Protein AF-A0A1V6ACV5-F1 (afdb_monomer)

Structure (mmCIF, N/CA/C/O backbone):
data_AF-A0A1V6ACV5-F1
#
_entry.id   AF-A0A1V6ACV5-F1
#
loop_
_atom_site.group_PDB
_atom_site.id
_atom_site.type_symbol
_atom_site.label_atom_id
_atom_site.label_alt_id
_atom_site.label_comp_id
_atom_site.label_asym_id
_atom_site.label_entity_id
_atom_site.label_seq_id
_atom_site.pdbx_PDB_ins_code
_atom_site.Cartn_x
_atom_site.Cartn_y
_atom_site.Cartn_z
_atom_site.occupancy
_atom_site.B_iso_or_equiv
_atom_site.auth_seq_id
_atom_site.auth_comp_id
_atom_site.auth_asym_id
_atom_site.auth_atom_id
_atom_site.pdbx_PDB_model_num
ATOM 1 N N . MET A 1 1 ? -57.151 -40.748 79.941 1.00 48.59 1 MET A N 1
ATOM 2 C CA . MET A 1 1 ? -57.050 -40.732 78.455 1.00 48.59 1 MET A CA 1
ATOM 3 C C . MET A 1 1 ? -57.394 -39.395 77.753 1.00 48.59 1 MET A C 1
ATOM 5 O O . MET A 1 1 ? -57.198 -39.311 76.547 1.00 48.59 1 MET A O 1
ATOM 9 N N . LYS A 1 2 ? -57.852 -38.322 78.438 1.00 45.12 2 LYS A N 1
ATOM 10 C CA . LYS A 1 2 ? -58.210 -37.027 77.794 1.00 45.12 2 LYS A CA 1
ATOM 11 C C . LYS A 1 2 ? -57.082 -35.972 77.714 1.00 45.12 2 LYS A C 1
ATOM 13 O O . LYS A 1 2 ? -57.170 -35.082 76.874 1.00 45.12 2 LYS A O 1
ATOM 18 N N . GLN A 1 3 ? -56.004 -36.079 78.499 1.00 44.84 3 GLN A N 1
ATOM 19 C CA . GLN A 1 3 ? -54.892 -35.104 78.474 1.00 44.84 3 GLN A CA 1
ATOM 20 C C . GLN A 1 3 ? -53.953 -35.242 77.254 1.00 44.84 3 GLN A C 1
ATOM 22 O O . GLN A 1 3 ? -53.388 -34.250 76.801 1.00 44.84 3 GLN A O 1
ATOM 27 N N . ASN A 1 4 ? -53.873 -36.423 76.629 1.00 47.38 4 ASN A N 1
ATOM 28 C CA . ASN A 1 4 ? -52.947 -36.687 75.514 1.00 47.38 4 ASN A CA 1
ATOM 29 C C . ASN A 1 4 ? -53.367 -36.065 74.159 1.00 47.38 4 ASN A C 1
ATOM 31 O O . ASN A 1 4 ? -52.555 -35.958 73.242 1.00 47.38 4 ASN A O 1
ATOM 35 N N . LYS A 1 5 ? -54.629 -35.625 74.006 1.00 50.19 5 LYS A N 1
ATOM 36 C CA . LYS A 1 5 ? -55.122 -34.976 72.770 1.00 50.19 5 LYS A CA 1
ATOM 37 C C . LYS A 1 5 ? -54.831 -33.469 72.706 1.00 50.19 5 LYS A C 1
ATOM 39 O O . LYS A 1 5 ? -54.732 -32.938 71.604 1.00 50.19 5 LYS A O 1
ATOM 44 N N . LYS A 1 6 ? -54.673 -32.780 73.847 1.00 50.78 6 LYS A N 1
ATOM 45 C CA . LYS A 1 6 ? -54.317 -31.344 73.878 1.00 50.78 6 LYS A CA 1
ATOM 46 C C . LYS A 1 6 ? -52.831 -31.117 73.570 1.00 50.78 6 LYS A C 1
ATOM 48 O O . LYS A 1 6 ? -52.522 -30.225 72.788 1.00 50.78 6 LYS A O 1
ATOM 53 N N . PHE A 1 7 ? -51.942 -31.978 74.075 1.00 50.06 7 PHE A N 1
ATOM 54 C CA . PHE A 1 7 ? -50.501 -31.912 73.784 1.00 50.06 7 PHE A CA 1
ATOM 55 C C . PHE A 1 7 ? -50.181 -32.152 72.300 1.00 50.06 7 PHE A C 1
ATOM 57 O O . PHE A 1 7 ? -49.425 -31.386 71.713 1.00 50.06 7 PHE A O 1
ATOM 64 N N . LYS A 1 8 ? -50.833 -33.137 71.657 1.00 54.56 8 LYS A N 1
ATOM 65 C CA . LYS A 1 8 ? -50.672 -33.409 70.213 1.00 54.56 8 LYS A CA 1
ATOM 66 C C . LYS A 1 8 ? -51.148 -32.267 69.305 1.00 54.56 8 LYS A C 1
ATOM 68 O O . LYS A 1 8 ? -50.617 -32.107 68.213 1.00 54.56 8 LYS A O 1
ATOM 73 N N . LYS A 1 9 ? -52.140 -31.473 69.734 1.00 56.97 9 LYS A N 1
ATOM 74 C CA . LYS A 1 9 ? -52.603 -30.296 68.978 1.00 56.97 9 LYS A CA 1
ATOM 75 C C . LYS A 1 9 ? -51.638 -29.112 69.102 1.00 56.97 9 LYS A C 1
ATOM 77 O O . LYS A 1 9 ? -51.412 -28.439 68.107 1.00 56.97 9 LYS A O 1
ATOM 82 N N . GLY A 1 10 ? -51.051 -28.883 70.280 1.00 62.41 10 GLY A N 1
ATOM 83 C CA . GLY A 1 10 ? -50.063 -27.815 70.491 1.00 62.41 10 GLY A CA 1
ATOM 84 C C . GLY A 1 10 ? -48.739 -28.059 69.757 1.00 62.41 10 GLY A C 1
ATOM 85 O O . GLY A 1 10 ? -48.203 -27.141 69.142 1.00 62.41 10 GLY A O 1
ATOM 86 N N . SER A 1 11 ? -48.252 -29.305 69.744 1.00 70.69 11 SER A N 1
ATOM 87 C CA . SER A 1 11 ? -47.043 -29.678 68.997 1.00 70.69 11 SER A CA 1
ATOM 88 C C . SER A 1 11 ? -47.253 -29.668 67.481 1.00 70.69 11 SER A C 1
ATOM 90 O O . SER A 1 11 ? -46.388 -29.183 66.759 1.00 70.69 11 SER A O 1
ATOM 92 N N . ALA A 1 12 ? -48.415 -30.115 66.988 1.00 74.88 12 ALA A N 1
ATOM 93 C CA . ALA A 1 12 ? -48.757 -30.005 65.569 1.00 74.88 12 ALA A CA 1
ATOM 94 C C . ALA A 1 12 ? -48.809 -28.541 65.101 1.00 74.88 12 ALA A C 1
ATOM 96 O O . ALA A 1 12 ? -48.291 -28.232 64.033 1.00 74.88 12 ALA A O 1
ATOM 97 N N . LEU A 1 13 ? -49.367 -27.642 65.924 1.00 79.19 13 LEU A N 1
ATOM 98 C CA . LEU A 1 13 ? -49.494 -26.219 65.603 1.00 79.19 13 LEU A CA 1
ATOM 99 C C . LEU A 1 13 ? -48.125 -25.517 65.544 1.00 79.19 13 LEU A C 1
ATOM 101 O O . LEU A 1 13 ? -47.868 -24.759 64.609 1.00 79.19 13 LEU A O 1
ATOM 105 N N . LEU A 1 14 ? -47.219 -25.847 66.472 1.00 80.31 14 LEU A N 1
ATOM 106 C CA . LEU A 1 14 ? -45.822 -25.393 66.455 1.00 80.31 14 LEU A CA 1
ATOM 107 C C . LEU A 1 14 ? -45.057 -25.888 65.222 1.00 80.31 14 LEU A C 1
ATOM 109 O O . LEU A 1 14 ? -44.339 -25.105 64.610 1.00 80.31 14 LEU A O 1
ATOM 113 N N . ILE A 1 15 ? -45.244 -27.151 64.820 1.00 84.56 15 ILE A N 1
ATOM 114 C CA . ILE A 1 15 ? -44.621 -27.697 63.605 1.00 84.56 15 ILE A CA 1
ATOM 115 C C . ILE A 1 15 ? -45.137 -26.960 62.365 1.00 84.56 15 ILE A C 1
ATOM 117 O O . ILE A 1 15 ? -44.334 -26.522 61.547 1.00 84.56 15 ILE A O 1
ATOM 121 N N . THR A 1 16 ? -46.452 -26.746 62.236 1.00 83.94 16 THR A N 1
ATOM 122 C CA . THR A 1 16 ? -47.002 -25.969 61.110 1.00 83.94 16 THR A CA 1
ATOM 123 C C . THR A 1 16 ? -46.514 -24.526 61.093 1.00 83.94 16 THR A C 1
ATOM 125 O O . THR A 1 16 ? -46.229 -23.998 60.023 1.00 83.94 16 THR A O 1
ATOM 128 N N . MET A 1 17 ? -46.377 -23.889 62.257 1.00 85.50 17 MET A N 1
ATOM 129 C CA . MET A 1 17 ? -45.884 -22.516 62.351 1.00 85.50 17 MET A CA 1
ATOM 130 C C . MET A 1 17 ? -44.401 -22.433 61.975 1.00 85.50 17 MET A C 1
ATOM 132 O O . MET A 1 17 ? -44.007 -21.542 61.226 1.00 85.50 17 MET A O 1
ATOM 136 N N . LEU A 1 18 ? -43.594 -23.400 62.418 1.00 88.88 18 LEU A N 1
ATOM 137 C CA . LEU A 1 18 ? -42.185 -23.508 62.052 1.00 88.88 18 LEU A CA 1
ATOM 138 C C . LEU A 1 18 ? -42.024 -23.732 60.544 1.00 88.88 18 LEU A C 1
ATOM 140 O O . LEU A 1 18 ? -41.281 -22.999 59.902 1.00 88.88 18 LEU A O 1
ATOM 144 N N . VAL A 1 19 ? -42.794 -24.655 59.959 1.00 89.25 19 VAL A N 1
ATOM 145 C CA . VAL A 1 19 ? -42.809 -24.893 58.507 1.00 89.25 19 VAL A CA 1
ATOM 146 C C . VAL A 1 19 ? -43.232 -23.632 57.748 1.00 89.25 19 VAL A C 1
ATOM 148 O O . VAL A 1 19 ? -42.577 -23.270 56.775 1.00 89.25 19 VAL A O 1
ATOM 151 N N . ALA A 1 20 ? -44.265 -22.917 58.200 1.00 90.31 20 ALA A N 1
ATOM 152 C CA . ALA A 1 20 ? -44.715 -21.681 57.557 1.00 90.31 20 ALA A CA 1
ATOM 153 C C . ALA A 1 20 ? -43.645 -20.574 57.595 1.00 90.31 20 ALA A C 1
ATOM 155 O O . ALA A 1 20 ? -43.401 -19.915 56.583 1.00 90.31 20 ALA A O 1
ATOM 156 N N . VAL A 1 21 ? -42.957 -20.399 58.729 1.00 90.88 21 VAL A N 1
ATOM 157 C CA . VAL A 1 21 ? -41.854 -19.431 58.869 1.00 90.88 21 VAL A CA 1
ATOM 158 C C . VAL A 1 21 ? -40.643 -19.841 58.024 1.00 90.88 21 VAL A C 1
ATOM 160 O O . VAL A 1 21 ? -40.042 -18.994 57.358 1.00 90.88 21 VAL A O 1
ATOM 163 N N . SER A 1 22 ? -40.299 -21.130 57.983 1.00 91.12 22 SER A N 1
ATOM 164 C CA . SER A 1 22 ? -39.224 -21.656 57.132 1.00 91.12 22 SER A CA 1
ATOM 165 C C . SER A 1 22 ? -39.526 -21.461 55.643 1.00 91.12 22 SER A C 1
ATOM 167 O O . SER A 1 22 ? -38.685 -20.960 54.904 1.00 91.12 22 SER A O 1
ATOM 169 N N . VAL A 1 23 ? -40.744 -21.770 55.192 1.00 92.88 23 VAL A N 1
ATOM 170 C CA . VAL A 1 23 ? -41.157 -21.540 53.797 1.00 92.88 23 VAL A CA 1
ATOM 171 C C . VAL A 1 23 ? -41.159 -20.045 53.470 1.00 92.88 23 VAL A C 1
ATOM 173 O O . VAL A 1 23 ? -40.654 -19.653 52.419 1.00 92.88 23 VAL A O 1
ATOM 176 N N . GLY A 1 24 ? -41.642 -19.192 54.380 1.00 92.12 24 GLY A N 1
ATOM 177 C CA . GLY A 1 24 ? -41.627 -17.738 54.199 1.00 92.12 24 GLY A CA 1
ATOM 178 C C . GLY A 1 24 ? -40.211 -17.163 54.083 1.00 92.12 24 GLY A C 1
ATOM 179 O O . GLY A 1 24 ? -39.929 -16.367 53.186 1.00 92.12 24 GLY A O 1
ATOM 180 N N . THR A 1 25 ? -39.288 -17.6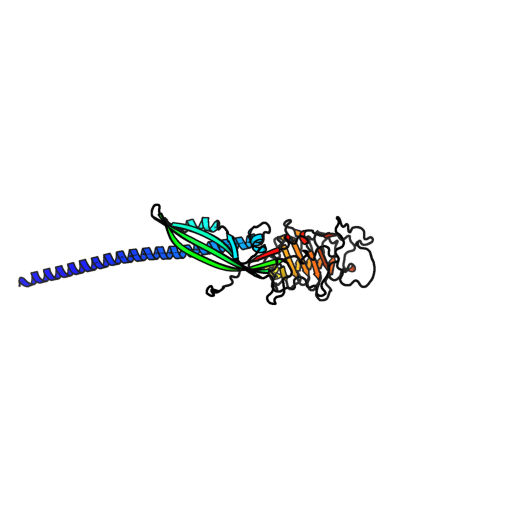02 54.942 1.00 91.31 25 THR A N 1
ATOM 181 C CA . THR A 1 25 ? -37.879 -17.169 54.903 1.00 91.31 25 THR A CA 1
ATOM 182 C C . THR A 1 25 ? -37.152 -17.662 53.654 1.00 91.31 25 THR A C 1
ATOM 184 O O . THR A 1 25 ? -36.408 -16.886 53.044 1.00 91.31 25 THR A O 1
ATOM 187 N N . ILE A 1 26 ? -37.408 -18.898 53.211 1.00 93.06 26 ILE A N 1
ATOM 188 C CA . ILE A 1 26 ? -36.872 -19.433 51.952 1.00 93.06 26 ILE A CA 1
ATOM 189 C C . ILE A 1 26 ? -37.423 -18.651 50.755 1.00 93.06 26 ILE A C 1
ATOM 191 O O . ILE A 1 26 ? -36.642 -18.240 49.899 1.00 93.06 26 ILE A O 1
ATOM 195 N N . ALA A 1 27 ? -38.729 -18.365 50.713 1.00 91.19 27 ALA A N 1
ATOM 196 C CA . ALA A 1 27 ? -39.343 -17.604 49.625 1.00 91.19 27 ALA A CA 1
ATOM 197 C C . ALA A 1 27 ? -38.749 -16.190 49.511 1.00 91.19 27 ALA A C 1
ATOM 199 O O . ALA A 1 27 ? -38.322 -15.779 48.432 1.00 91.19 27 ALA A O 1
ATOM 200 N N . VAL A 1 28 ? -38.636 -15.458 50.627 1.00 92.19 28 VAL A N 1
ATOM 201 C CA . VAL A 1 28 ? -38.017 -14.119 50.643 1.00 92.19 28 VAL A CA 1
ATOM 202 C C . VAL A 1 28 ? -36.551 -14.180 50.208 1.00 92.19 28 VAL A C 1
ATOM 204 O O . VAL A 1 28 ? -36.103 -13.333 49.431 1.00 92.19 28 VAL A O 1
ATOM 207 N N . SER A 1 29 ? -35.806 -15.186 50.672 1.00 89.38 29 SER A N 1
ATOM 208 C CA . SER A 1 29 ? -34.403 -15.384 50.289 1.00 89.38 29 SER A CA 1
ATOM 209 C C . SER A 1 29 ? -34.263 -15.689 48.798 1.00 89.38 29 SER A C 1
ATOM 211 O O . SER A 1 29 ? -33.418 -15.090 48.136 1.00 89.38 29 SER A O 1
ATOM 213 N N . TYR A 1 30 ? -35.141 -16.529 48.244 1.00 93.06 30 TYR A N 1
ATOM 214 C CA . TYR A 1 30 ? -35.194 -16.837 46.817 1.00 93.06 30 TYR A CA 1
ATOM 215 C C . TYR A 1 30 ? -35.514 -15.597 45.974 1.00 93.06 30 TYR A C 1
ATOM 217 O O . TYR A 1 30 ? -34.808 -15.319 45.007 1.00 93.06 30 TYR A O 1
ATOM 225 N N . PHE A 1 31 ? -36.508 -14.788 46.360 1.00 90.25 31 PHE A N 1
ATOM 226 C CA . PHE A 1 31 ? -36.831 -13.546 45.644 1.00 90.25 31 PHE A CA 1
ATOM 227 C C . PHE A 1 31 ? -35.683 -12.532 45.681 1.00 90.25 31 PHE A C 1
ATOM 229 O O . PHE A 1 31 ? -35.396 -11.880 44.673 1.00 90.25 31 PHE A O 1
ATOM 236 N N . ARG A 1 32 ? -34.999 -12.400 46.826 1.00 87.38 32 ARG A N 1
ATOM 237 C CA . ARG A 1 32 ? -33.802 -11.553 46.941 1.00 87.38 32 ARG A CA 1
ATOM 238 C C . ARG A 1 32 ? -32.677 -12.069 46.050 1.00 87.38 32 ARG A C 1
ATOM 240 O O . ARG A 1 32 ? -32.108 -11.284 45.297 1.00 87.38 32 ARG A O 1
ATOM 247 N N . TYR A 1 33 ? -32.402 -13.371 46.100 1.00 89.38 33 TYR A N 1
ATOM 248 C CA . TYR A 1 33 ? -31.387 -14.013 45.271 1.00 89.38 33 TYR A CA 1
ATOM 249 C C . TYR A 1 33 ? -31.688 -13.832 43.779 1.00 89.38 33 TYR A C 1
ATOM 251 O O . TYR A 1 33 ? -30.848 -13.320 43.049 1.00 89.38 33 TYR A O 1
ATOM 259 N N . SER A 1 34 ? -32.914 -14.126 43.343 1.00 87.69 34 SER A N 1
ATOM 260 C CA . SER A 1 34 ? -33.365 -13.959 41.957 1.00 87.69 34 SER A CA 1
ATOM 261 C C . SER A 1 34 ? -33.182 -12.520 41.452 1.00 87.69 34 SER A C 1
ATOM 263 O O . SER A 1 34 ? -32.597 -12.305 40.389 1.00 87.69 34 SER A O 1
ATOM 265 N N . ARG A 1 35 ? -33.568 -11.509 42.249 1.00 84.50 35 ARG A N 1
ATOM 266 C CA . ARG A 1 35 ? -33.355 -10.091 41.899 1.00 84.50 35 ARG A CA 1
ATOM 267 C C . ARG A 1 35 ? -31.876 -9.722 41.781 1.00 84.50 35 ARG A C 1
ATOM 269 O O . ARG A 1 35 ? -31.506 -8.960 40.887 1.00 84.50 35 ARG A O 1
ATOM 276 N N . ILE A 1 36 ? -31.033 -10.232 42.679 1.00 84.69 36 ILE A N 1
ATOM 277 C CA . ILE A 1 36 ? -29.583 -9.995 42.642 1.00 84.69 36 ILE A CA 1
ATOM 278 C C . ILE A 1 36 ? -28.977 -10.641 41.392 1.00 84.69 36 ILE A C 1
ATOM 280 O O . ILE A 1 36 ? -28.219 -9.985 40.678 1.00 84.69 36 ILE A O 1
ATOM 284 N N . THR A 1 37 ? -29.351 -11.884 41.087 1.00 84.56 37 THR A N 1
ATOM 285 C CA . THR A 1 37 ? -28.861 -12.621 39.918 1.00 84.56 37 THR A CA 1
ATOM 286 C C . THR A 1 37 ? -29.269 -11.940 38.615 1.00 84.56 37 THR A C 1
ATOM 288 O O . THR A 1 37 ? -28.405 -11.701 37.776 1.00 84.56 37 THR A O 1
ATOM 291 N N . ALA A 1 38 ? -30.528 -11.512 38.480 1.00 80.12 38 ALA A N 1
ATOM 292 C CA . ALA A 1 38 ? -30.996 -10.770 37.307 1.00 80.12 38 ALA A CA 1
ATOM 293 C C . ALA A 1 38 ? -30.235 -9.443 37.119 1.00 80.12 38 ALA A C 1
ATOM 295 O O . ALA A 1 38 ? -29.785 -9.116 36.020 1.00 80.12 38 ALA A O 1
ATOM 296 N N . LYS A 1 39 ? -30.007 -8.691 38.207 1.00 81.75 39 LYS A N 1
ATOM 297 C CA . LYS A 1 39 ? -29.217 -7.449 38.165 1.00 81.75 39 LYS A CA 1
ATOM 298 C C . LYS A 1 39 ? -27.763 -7.706 37.757 1.00 81.75 39 LYS A C 1
ATOM 300 O O . LYS A 1 39 ? -27.194 -6.922 36.996 1.00 81.75 39 LYS A O 1
ATOM 305 N N . ASN A 1 40 ? -27.164 -8.786 38.256 1.00 82.12 40 ASN A N 1
ATOM 306 C CA . ASN A 1 40 ? -25.801 -9.177 37.903 1.00 82.12 40 ASN A CA 1
ATOM 307 C C . ASN A 1 40 ? -25.702 -9.628 36.441 1.00 82.12 40 ASN A C 1
ATOM 309 O O . ASN A 1 40 ? -24.771 -9.213 35.761 1.00 82.12 40 ASN A O 1
ATOM 313 N N . GLN A 1 41 ? -26.678 -10.384 35.933 1.00 84.25 41 GLN A N 1
ATOM 314 C CA . GLN A 1 41 ? -26.739 -10.787 34.525 1.00 84.25 41 GLN A CA 1
ATOM 315 C C . GLN A 1 41 ? -26.806 -9.574 33.593 1.00 84.25 41 GLN A C 1
ATOM 317 O O . GLN A 1 41 ? -25.968 -9.453 32.707 1.00 84.25 41 GLN A O 1
ATOM 322 N N . ILE A 1 42 ? -27.714 -8.622 33.845 1.00 81.75 42 ILE A N 1
ATOM 323 C CA . ILE A 1 42 ? -27.826 -7.386 33.046 1.00 81.75 42 ILE A CA 1
ATOM 324 C C . ILE A 1 42 ? -26.520 -6.581 33.084 1.00 81.75 42 ILE A C 1
ATOM 326 O O . ILE A 1 42 ? -26.105 -5.994 32.085 1.00 81.75 42 ILE A O 1
ATOM 330 N N . ARG A 1 43 ? -25.847 -6.538 34.239 1.00 81.62 43 ARG A N 1
ATOM 331 C CA . ARG A 1 43 ? -24.547 -5.872 34.376 1.00 81.62 43 ARG A CA 1
ATOM 332 C C . ARG A 1 43 ? -23.457 -6.559 33.555 1.00 81.62 43 ARG A C 1
ATOM 334 O O . ARG A 1 43 ? -22.669 -5.853 32.934 1.00 81.62 43 ARG A O 1
ATOM 341 N N . THR A 1 44 ? -23.400 -7.888 33.560 1.00 85.06 44 THR A N 1
ATOM 342 C CA . THR A 1 44 ? -22.436 -8.655 32.758 1.00 85.06 44 THR A CA 1
ATOM 343 C C . THR A 1 44 ? -22.705 -8.469 31.269 1.00 85.06 44 THR A C 1
ATOM 345 O O . THR A 1 44 ? -21.797 -8.063 30.555 1.00 85.06 44 THR A O 1
ATOM 348 N N . ILE A 1 45 ? -23.962 -8.614 30.836 1.00 86.31 45 ILE A N 1
ATOM 349 C CA . ILE A 1 45 ? -24.379 -8.404 29.441 1.00 86.31 45 ILE A CA 1
ATOM 350 C C . ILE A 1 45 ? -23.977 -7.007 28.961 1.00 86.31 45 ILE A C 1
ATOM 352 O O . ILE A 1 45 ? -23.308 -6.877 27.947 1.00 86.31 45 ILE A O 1
ATOM 356 N N . ASN A 1 46 ? -24.297 -5.955 29.721 1.00 85.38 46 ASN A N 1
ATOM 357 C CA . ASN A 1 46 ? -23.927 -4.585 29.349 1.00 85.38 46 ASN A CA 1
ATOM 358 C C . ASN A 1 46 ? -22.408 -4.352 29.320 1.00 85.38 46 ASN A C 1
ATOM 360 O O . ASN A 1 46 ? -21.920 -3.531 28.544 1.00 85.38 46 ASN A O 1
ATOM 364 N N . LYS A 1 47 ? -21.655 -5.048 30.180 1.00 85.19 47 LYS A N 1
ATOM 365 C CA . LYS A 1 47 ? -20.191 -4.971 30.216 1.00 85.19 47 LYS A CA 1
ATOM 366 C C . LYS A 1 47 ? -19.559 -5.668 29.011 1.00 85.19 47 LYS A C 1
ATOM 368 O O . LYS A 1 47 ? -18.544 -5.189 28.514 1.00 85.19 47 LYS A O 1
ATOM 373 N N . ASP A 1 48 ? -20.128 -6.776 28.561 1.00 86.38 48 ASP A N 1
ATOM 374 C CA . ASP A 1 48 ? -19.644 -7.479 27.374 1.00 86.38 48 ASP A CA 1
ATOM 375 C C . ASP A 1 48 ? -20.069 -6.743 26.102 1.00 86.38 48 ASP A C 1
ATOM 377 O O . ASP A 1 48 ? -19.234 -6.480 25.242 1.00 86.38 48 ASP A O 1
ATOM 381 N N . LEU A 1 49 ? -21.294 -6.219 26.073 1.00 89.25 49 LEU A N 1
ATOM 382 C CA . LEU A 1 49 ? -21.785 -5.387 24.983 1.00 89.25 49 LEU A CA 1
ATOM 383 C C . LEU A 1 49 ? -20.905 -4.153 24.731 1.00 89.25 49 LEU A C 1
ATOM 385 O O . LEU A 1 49 ? -20.559 -3.852 23.592 1.00 89.25 49 LEU A O 1
ATOM 389 N N . ILE A 1 50 ? -20.507 -3.422 25.781 1.00 89.94 50 ILE A N 1
ATOM 390 C CA . ILE A 1 50 ? -19.659 -2.233 25.593 1.00 89.94 50 ILE A CA 1
ATOM 391 C C . ILE A 1 50 ? -18.256 -2.593 25.080 1.00 89.94 50 ILE A C 1
ATOM 393 O O . ILE A 1 50 ? -17.639 -1.789 24.381 1.00 89.94 50 ILE A O 1
ATOM 397 N N . ARG A 1 51 ? -17.756 -3.796 25.399 1.00 87.75 51 ARG A N 1
ATOM 398 C CA . ARG A 1 51 ? -16.490 -4.308 24.854 1.00 87.75 51 ARG A CA 1
ATOM 399 C C . ARG A 1 51 ? -16.627 -4.618 23.371 1.00 87.75 51 ARG A C 1
ATOM 401 O O . ARG A 1 51 ? -15.767 -4.208 22.602 1.00 87.75 51 ARG A O 1
ATOM 408 N N . GLU A 1 52 ? -17.716 -5.270 22.976 1.00 89.25 52 GLU A N 1
ATOM 409 C CA . GLU A 1 52 ? -18.007 -5.558 21.570 1.00 89.25 52 GLU A CA 1
ATOM 410 C C . GLU A 1 52 ? -18.159 -4.272 20.754 1.00 89.25 52 GLU A C 1
ATOM 412 O O . GLU A 1 52 ? -17.515 -4.131 19.720 1.00 89.25 52 GLU A O 1
ATOM 417 N N . ILE A 1 53 ? -18.909 -3.283 21.255 1.00 90.88 53 ILE A N 1
ATOM 418 C CA . ILE A 1 53 ? -19.059 -1.979 20.587 1.00 90.88 53 ILE A CA 1
ATOM 419 C C . ILE A 1 53 ? -17.704 -1.269 20.446 1.00 90.88 53 ILE A C 1
ATOM 421 O O . ILE A 1 53 ? -17.401 -0.707 19.392 1.00 90.88 53 ILE A O 1
ATOM 425 N N . ALA A 1 54 ? -16.871 -1.287 21.491 1.00 89.50 54 ALA A N 1
ATOM 426 C CA . ALA A 1 54 ? -15.534 -0.704 21.424 1.00 89.50 54 ALA A CA 1
ATOM 427 C C . ALA A 1 54 ? -14.639 -1.432 20.405 1.00 89.50 54 ALA A C 1
ATOM 429 O O . ALA A 1 54 ? -13.883 -0.775 19.688 1.00 89.50 54 ALA A O 1
ATOM 430 N N . GLN A 1 55 ? -14.740 -2.761 20.312 1.00 89.00 55 GLN A N 1
ATOM 431 C CA . GLN A 1 55 ? -13.992 -3.553 19.337 1.00 89.00 55 GLN A CA 1
ATOM 432 C C . GLN A 1 55 ? -14.451 -3.249 17.907 1.00 89.00 55 GLN A C 1
ATOM 434 O O . GLN A 1 55 ? -13.615 -2.933 17.066 1.00 89.00 55 GLN A O 1
ATOM 439 N N . MET A 1 56 ? -15.765 -3.232 17.656 1.00 90.81 56 MET A N 1
ATOM 440 C CA . MET A 1 56 ? -16.340 -2.862 16.355 1.00 90.81 56 MET A CA 1
ATOM 441 C C . MET A 1 56 ? -15.845 -1.489 15.891 1.00 90.81 56 MET A C 1
ATOM 443 O O . MET A 1 56 ? -15.432 -1.326 14.745 1.00 90.81 56 MET A O 1
ATOM 447 N N . ALA A 1 57 ? -15.818 -0.511 16.799 1.00 91.69 57 ALA A N 1
ATOM 448 C CA . ALA A 1 57 ? -15.292 0.811 16.493 1.00 91.69 57 ALA A CA 1
ATOM 449 C C . ALA A 1 57 ? -13.786 0.813 16.232 1.00 91.69 57 ALA A C 1
ATOM 451 O O . ALA A 1 57 ? -13.339 1.495 15.314 1.00 91.69 57 ALA A O 1
ATOM 452 N N . SER A 1 58 ? -13.002 0.050 16.995 1.00 88.38 58 SER A N 1
ATOM 453 C CA . SER A 1 58 ? -11.567 -0.099 16.740 1.00 88.38 58 SER A CA 1
ATOM 454 C C . SER A 1 58 ? -11.300 -0.688 15.349 1.00 88.38 58 SER A C 1
ATOM 456 O O . SER A 1 58 ? -10.437 -0.187 14.625 1.00 88.38 58 SER A O 1
ATOM 458 N N . ASP A 1 59 ? -12.071 -1.700 14.952 1.00 88.69 59 ASP A N 1
ATOM 459 C CA . ASP A 1 59 ? -11.944 -2.367 13.654 1.00 88.69 59 ASP A CA 1
ATOM 460 C C . ASP A 1 59 ? -12.377 -1.448 12.502 1.00 88.69 59 ASP A C 1
ATOM 462 O O . ASP A 1 59 ? -11.697 -1.367 11.476 1.00 88.69 59 ASP A O 1
ATOM 466 N N . GLU A 1 60 ? -13.460 -0.685 12.685 1.00 91.25 60 GLU A N 1
ATOM 467 C CA . GLU A 1 60 ? -13.901 0.337 11.730 1.00 91.25 60 GLU A CA 1
ATOM 468 C C . GLU A 1 60 ? -12.826 1.414 11.534 1.00 91.25 60 GLU A C 1
ATOM 470 O O . GLU A 1 60 ? -12.489 1.762 10.399 1.00 91.25 60 GLU A O 1
ATOM 475 N N . ILE A 1 61 ? -12.258 1.926 12.632 1.00 91.75 61 ILE A N 1
ATOM 476 C CA . ILE A 1 61 ? -11.186 2.927 12.586 1.00 91.75 61 ILE A CA 1
ATOM 477 C C . ILE A 1 61 ? -9.986 2.374 11.829 1.00 91.75 61 ILE A C 1
ATOM 479 O O . ILE A 1 61 ? -9.455 3.057 10.951 1.00 91.75 61 ILE A O 1
ATOM 483 N N . PHE A 1 62 ? -9.576 1.143 12.128 1.00 87.25 62 PHE A N 1
ATOM 484 C CA . PHE A 1 62 ? -8.467 0.495 11.439 1.00 87.25 62 PHE A CA 1
ATOM 485 C C . PHE A 1 62 ? -8.735 0.371 9.935 1.00 87.25 62 PHE A C 1
ATOM 487 O O . PHE A 1 62 ? -7.936 0.847 9.126 1.00 87.25 62 PHE A O 1
ATOM 494 N N . ALA A 1 63 ? -9.892 -0.175 9.549 1.00 85.69 63 ALA A N 1
ATOM 495 C CA . ALA A 1 63 ? -10.264 -0.363 8.149 1.00 85.69 63 ALA A CA 1
ATOM 496 C C . ALA A 1 63 ? -10.300 0.962 7.372 1.00 85.69 63 ALA A C 1
ATOM 498 O O . ALA A 1 63 ? -9.745 1.058 6.272 1.00 85.69 63 ALA A O 1
ATOM 499 N N . ARG A 1 64 ? -10.895 2.007 7.961 1.00 90.38 64 ARG A N 1
ATOM 500 C CA . ARG A 1 64 ? -10.918 3.352 7.371 1.00 90.38 64 ARG A CA 1
ATOM 501 C C . ARG A 1 64 ? -9.519 3.932 7.244 1.00 90.38 64 ARG A C 1
ATOM 503 O O . ARG A 1 64 ? -9.184 4.452 6.188 1.00 90.38 64 ARG A O 1
ATOM 510 N N . THR A 1 65 ? -8.689 3.794 8.275 1.00 88.56 65 THR A N 1
ATOM 511 C CA . THR A 1 65 ? -7.310 4.295 8.246 1.00 88.56 65 THR A CA 1
ATOM 512 C C . THR A 1 65 ? -6.508 3.611 7.144 1.00 88.56 65 THR A C 1
ATOM 514 O O . THR A 1 65 ? -5.837 4.296 6.382 1.00 88.56 65 THR A O 1
ATOM 517 N N . CYS A 1 66 ? -6.613 2.287 6.992 1.00 82.56 66 CYS A N 1
ATOM 518 C CA . CYS A 1 66 ? -5.950 1.560 5.908 1.00 82.56 66 CYS A CA 1
ATOM 519 C C . CYS A 1 66 ? -6.409 2.020 4.522 1.00 82.56 66 CYS A C 1
ATOM 521 O O . CYS A 1 66 ? -5.574 2.185 3.636 1.00 82.56 66 CYS A O 1
ATOM 523 N N . LYS A 1 67 ? -7.716 2.233 4.331 1.00 84.69 67 LYS A N 1
ATOM 524 C CA . LYS A 1 67 ? -8.275 2.718 3.062 1.00 84.69 67 LYS A CA 1
ATOM 525 C C . LYS A 1 67 ? -7.782 4.132 2.742 1.00 84.69 67 LYS A C 1
ATOM 527 O O . LYS A 1 67 ? -7.263 4.388 1.660 1.00 84.69 67 LYS A O 1
ATOM 532 N N . ASP A 1 68 ? -7.918 5.029 3.707 1.00 87.06 68 ASP A N 1
ATOM 533 C CA . ASP A 1 68 ? -7.676 6.457 3.543 1.00 87.06 68 ASP A CA 1
ATOM 534 C C . ASP A 1 68 ? -6.177 6.803 3.546 1.00 87.06 68 ASP A C 1
ATOM 536 O O . ASP A 1 68 ? -5.783 7.815 2.978 1.00 87.06 68 ASP A O 1
ATOM 540 N N . ALA A 1 69 ? -5.319 5.964 4.137 1.00 83.50 69 ALA A N 1
ATOM 541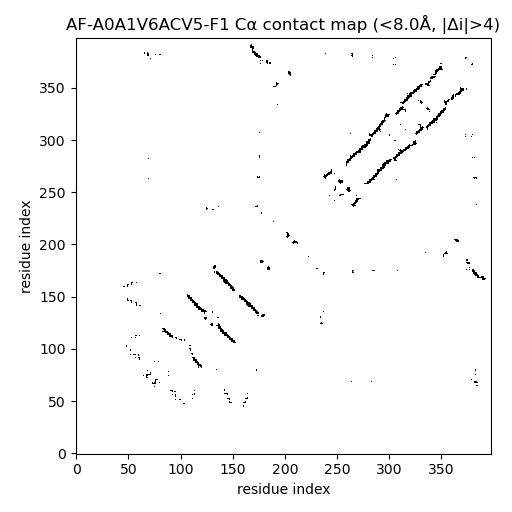 C CA . ALA A 1 69 ? -3.863 6.114 4.077 1.00 83.50 69 ALA A CA 1
ATOM 542 C C . ALA A 1 69 ? -3.295 5.912 2.661 1.00 83.50 69 ALA A C 1
ATOM 544 O O . ALA A 1 69 ? -2.197 6.383 2.372 1.00 83.50 69 ALA A O 1
ATOM 545 N N . VAL A 1 70 ? -4.026 5.234 1.772 1.00 74.81 70 VAL A N 1
ATOM 546 C CA . VAL A 1 70 ? -3.618 5.046 0.371 1.00 74.81 70 VAL A CA 1
ATOM 547 C C . VAL A 1 70 ? -4.045 6.232 -0.501 1.00 74.81 70 VAL A C 1
ATOM 549 O O . VAL A 1 70 ? -3.461 6.457 -1.559 1.00 74.81 70 VAL A O 1
ATOM 552 N N . ASP A 1 71 ? -5.021 7.035 -0.079 1.00 79.38 71 ASP A N 1
ATOM 553 C CA . ASP A 1 71 ? -5.496 8.176 -0.863 1.00 79.38 71 ASP A CA 1
ATOM 554 C C . ASP A 1 71 ? -4.738 9.462 -0.504 1.00 79.38 71 ASP A C 1
ATOM 556 O O . ASP A 1 71 ? -4.865 9.997 0.596 1.00 79.38 71 ASP A O 1
ATOM 560 N N . ILE A 1 72 ? -3.997 10.016 -1.468 1.00 75.06 72 ILE A N 1
ATOM 561 C CA . ILE A 1 72 ? -3.254 11.274 -1.303 1.00 75.06 72 ILE A CA 1
ATOM 562 C C . ILE A 1 72 ? -4.163 12.480 -1.028 1.00 75.06 72 ILE A C 1
ATOM 564 O O . ILE A 1 72 ? -3.716 13.486 -0.479 1.00 75.06 72 ILE A O 1
ATOM 568 N N . LYS A 1 73 ? -5.446 12.403 -1.401 1.00 81.25 73 LYS A N 1
ATOM 569 C CA . LYS A 1 73 ? -6.435 13.451 -1.116 1.00 81.25 73 LYS A CA 1
ATOM 570 C C . LYS A 1 73 ? -6.963 13.366 0.316 1.00 81.25 73 LYS A C 1
ATOM 572 O O . LYS A 1 73 ? -7.586 14.314 0.795 1.00 81.25 73 LYS A O 1
ATOM 577 N N . SER A 1 74 ? -6.715 12.259 1.016 1.00 86.19 74 SER A N 1
ATOM 578 C CA . SER A 1 74 ? -7.200 12.061 2.374 1.00 86.19 74 SER A CA 1
ATOM 579 C C . SER A 1 74 ? -6.392 12.848 3.401 1.00 86.19 74 SER A C 1
ATOM 581 O O . SER A 1 74 ? -5.161 12.865 3.401 1.00 86.19 74 SER A O 1
ATOM 583 N N . LYS A 1 75 ? -7.096 13.420 4.381 1.00 88.88 75 LYS A N 1
ATOM 584 C CA . LYS A 1 75 ? -6.478 14.043 5.560 1.00 88.88 75 LYS A CA 1
ATOM 585 C C . LYS A 1 75 ? -5.649 13.045 6.375 1.00 88.88 75 LYS A C 1
ATOM 587 O O . LYS A 1 75 ? -4.656 13.446 6.975 1.00 88.88 75 LYS A O 1
ATOM 592 N N . ILE A 1 76 ? -6.029 11.763 6.381 1.00 89.50 76 ILE A N 1
ATOM 593 C CA . ILE A 1 76 ? -5.307 10.708 7.108 1.00 89.50 76 ILE A CA 1
ATOM 594 C C . ILE A 1 76 ? -3.931 10.477 6.485 1.00 89.50 76 ILE A C 1
ATOM 596 O O . ILE A 1 76 ? -2.947 10.392 7.215 1.00 89.50 76 ILE A O 1
ATOM 600 N N . PHE A 1 77 ? -3.833 10.451 5.153 1.00 86.38 77 PHE A N 1
ATOM 601 C CA . PHE A 1 77 ? -2.541 10.361 4.475 1.00 86.38 77 PHE A CA 1
ATOM 602 C C . PHE A 1 77 ? -1.607 11.504 4.895 1.00 86.38 77 PHE A C 1
ATOM 604 O O . PHE A 1 77 ? -0.470 11.260 5.297 1.00 86.38 77 PHE A O 1
ATOM 611 N N . TRP A 1 78 ? -2.095 12.747 4.881 1.00 85.38 78 TRP A N 1
ATOM 612 C CA . TRP A 1 78 ? -1.293 13.909 5.280 1.00 85.38 78 TRP A CA 1
ATOM 613 C C . TRP A 1 78 ? -0.939 13.915 6.767 1.00 85.38 78 TRP A C 1
ATOM 615 O O . TRP A 1 78 ? 0.183 14.282 7.117 1.00 85.38 78 TRP A O 1
ATOM 625 N N . PHE A 1 79 ? -1.844 13.447 7.630 1.00 88.69 79 PHE A N 1
ATOM 626 C CA . PHE A 1 79 ? -1.563 13.226 9.049 1.00 88.69 79 PHE A CA 1
ATOM 627 C C . PHE A 1 79 ? -0.410 12.227 9.248 1.00 88.69 79 PHE A C 1
ATOM 629 O O . PHE A 1 79 ? 0.519 12.508 10.003 1.00 88.69 79 PHE A O 1
ATOM 636 N N . LEU A 1 80 ? -0.413 11.107 8.515 1.00 85.44 80 LEU A N 1
ATOM 637 C CA . LEU A 1 80 ? 0.659 10.105 8.562 1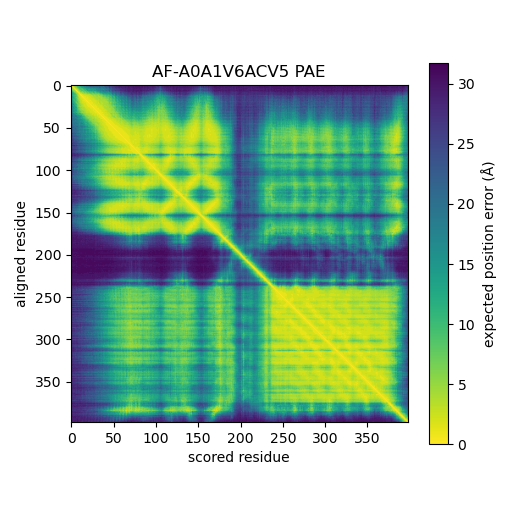.00 85.44 80 LEU A CA 1
ATOM 638 C C . LEU A 1 80 ? 1.959 10.591 7.895 1.00 85.44 80 LEU A C 1
ATOM 640 O O . LEU A 1 80 ? 3.048 10.252 8.357 1.00 85.44 80 LEU A O 1
ATOM 644 N N . LYS A 1 81 ? 1.896 11.416 6.845 1.00 82.62 81 LYS A N 1
ATOM 645 C CA . LYS A 1 81 ? 3.089 12.005 6.206 1.00 82.62 81 LYS A CA 1
ATOM 646 C C . LYS A 1 81 ? 3.755 13.062 7.099 1.00 82.62 81 LYS A C 1
ATOM 648 O O . LYS A 1 81 ? 4.979 13.090 7.207 1.00 82.62 81 LYS A O 1
ATOM 653 N N . GLY A 1 82 ? 2.968 13.897 7.779 1.00 75.62 82 GLY A N 1
ATOM 654 C CA . GLY A 1 82 ? 3.425 14.956 8.692 1.00 75.62 82 GLY A CA 1
ATOM 655 C C . GLY A 1 82 ? 3.802 14.476 10.098 1.00 75.62 82 GLY A C 1
ATOM 656 O O . GLY A 1 82 ? 3.754 15.259 11.044 1.00 75.62 82 GLY A O 1
ATOM 657 N N . SER A 1 83 ? 4.128 13.192 10.252 1.00 69.81 83 SER A N 1
ATOM 658 C CA . SER A 1 83 ? 4.179 12.514 11.546 1.00 69.81 83 SER A CA 1
ATOM 659 C C . SER A 1 83 ? 5.158 13.132 12.547 1.00 69.81 83 SER A C 1
ATOM 661 O O . SER A 1 83 ? 6.374 12.972 12.419 1.00 69.81 83 SER A O 1
ATOM 663 N N . ALA A 1 84 ? 4.623 13.729 13.613 1.00 77.44 84 ALA A N 1
ATOM 664 C CA . ALA A 1 84 ? 5.360 14.040 14.836 1.00 77.44 84 ALA A CA 1
ATOM 665 C C . ALA A 1 84 ? 4.845 13.159 15.994 1.00 77.44 84 ALA A C 1
ATOM 667 O O . ALA A 1 84 ? 3.626 13.004 16.139 1.00 77.44 84 ALA A O 1
ATOM 668 N N . PRO A 1 85 ? 5.728 12.565 16.822 1.00 81.38 85 PRO A N 1
ATOM 669 C CA . PRO A 1 85 ? 5.305 11.794 17.989 1.00 81.38 85 PRO A CA 1
ATOM 670 C C . PRO A 1 85 ? 4.363 12.598 18.894 1.00 81.38 85 PRO A C 1
ATOM 672 O O . PRO A 1 85 ? 4.604 13.770 19.163 1.00 81.38 85 PRO A O 1
ATOM 675 N N . GLY A 1 86 ? 3.287 11.965 19.358 1.00 82.25 86 GLY A N 1
ATOM 676 C CA . GLY A 1 86 ? 2.273 12.573 20.223 1.00 82.25 86 GLY A CA 1
ATOM 677 C C . GLY A 1 86 ? 1.128 13.274 19.488 1.00 82.25 86 GLY A C 1
ATOM 678 O O . GLY A 1 86 ? 0.134 13.616 20.124 1.00 82.25 86 GLY A O 1
ATOM 679 N N . THR A 1 87 ? 1.207 13.450 18.167 1.00 88.50 87 THR A N 1
ATOM 680 C CA . THR A 1 87 ? 0.096 14.019 17.387 1.00 88.50 87 THR A CA 1
ATOM 681 C C . THR A 1 87 ? -1.106 13.075 17.352 1.00 88.50 87 THR A C 1
ATOM 683 O O . THR A 1 87 ? -0.954 11.851 17.315 1.00 88.50 87 THR A O 1
ATOM 686 N N . VAL A 1 88 ? -2.310 13.653 17.384 1.00 91.25 88 VAL A N 1
ATOM 687 C CA . VAL A 1 88 ? -3.580 12.923 17.479 1.00 91.25 88 VAL A CA 1
ATOM 688 C C . VAL A 1 88 ? -4.534 13.383 16.383 1.00 91.25 88 VAL A C 1
ATOM 690 O O . VAL A 1 88 ? -4.738 14.581 16.196 1.00 91.25 88 VAL A O 1
ATOM 693 N N . TYR A 1 89 ? -5.170 12.430 15.713 1.00 92.56 89 TYR A N 1
ATOM 694 C CA . TYR A 1 89 ? -6.223 12.652 14.734 1.00 92.56 89 TYR A CA 1
ATOM 695 C C . TYR A 1 89 ? -7.524 12.012 15.216 1.00 92.56 89 TYR A C 1
ATOM 697 O O . TYR A 1 89 ? -7.553 10.829 15.552 1.00 92.56 89 TYR A O 1
ATOM 705 N N . ARG A 1 90 ? -8.611 12.787 15.269 1.00 92.75 90 ARG A N 1
ATOM 706 C CA . ARG A 1 90 ? -9.940 12.253 15.596 1.00 92.75 90 ARG A CA 1
ATOM 707 C C . ARG A 1 90 ? -10.565 11.647 14.353 1.00 92.75 90 ARG A C 1
ATOM 709 O O . ARG A 1 90 ? -10.567 12.270 13.296 1.00 92.75 90 ARG A O 1
ATOM 716 N N . ILE A 1 91 ? -11.122 10.456 14.510 1.00 92.50 91 ILE A N 1
ATOM 717 C CA . ILE A 1 91 ? -11.767 9.723 13.431 1.00 92.50 91 ILE A CA 1
ATOM 718 C C . ILE A 1 91 ? -13.155 9.286 13.881 1.00 92.50 91 ILE A C 1
ATOM 720 O O . ILE A 1 91 ? -13.350 8.787 14.989 1.00 92.50 91 ILE A O 1
ATOM 724 N N . ASP A 1 92 ? -14.130 9.527 13.015 1.00 90.31 92 ASP A N 1
ATOM 725 C CA . ASP A 1 92 ? -15.509 9.138 13.264 1.00 90.31 92 ASP A CA 1
ATOM 726 C C . ASP A 1 92 ? -15.750 7.661 12.952 1.00 90.31 92 ASP A C 1
ATOM 728 O O . ASP A 1 92 ? -15.131 7.082 12.059 1.00 90.31 92 ASP A O 1
ATOM 732 N N . THR A 1 93 ? -16.721 7.085 13.654 1.00 90.94 93 THR A N 1
ATOM 733 C CA . THR A 1 93 ? -17.173 5.697 13.504 1.00 90.94 93 THR A CA 1
ATOM 734 C C . THR A 1 93 ? -18.657 5.642 13.122 1.00 90.94 93 THR A C 1
ATOM 736 O O . THR A 1 93 ? -19.491 5.258 13.944 1.00 90.94 93 THR A O 1
ATOM 739 N N . PRO A 1 94 ? -19.051 6.135 11.929 1.00 91.12 94 PRO A N 1
ATOM 740 C CA . PRO A 1 94 ? -20.451 6.159 11.511 1.00 91.12 94 PRO A CA 1
ATOM 741 C C . PRO A 1 94 ? -21.102 4.774 11.546 1.00 91.12 94 PRO A C 1
ATOM 743 O O . PRO A 1 94 ? -22.210 4.663 12.064 1.00 91.12 94 PRO A O 1
ATOM 746 N N . PHE A 1 95 ? -20.406 3.726 11.090 1.00 90.12 95 PHE A N 1
ATOM 747 C CA . PHE A 1 95 ? -20.963 2.373 11.062 1.00 90.12 95 PHE A CA 1
ATOM 748 C C . PHE A 1 95 ? -21.250 1.870 12.479 1.00 90.12 95 PHE A C 1
ATOM 750 O O . PHE A 1 95 ? -22.333 1.354 12.753 1.00 90.12 95 PHE A O 1
ATOM 757 N N . THR A 1 96 ? -20.325 2.078 13.416 1.00 90.50 96 THR A N 1
ATOM 758 C CA . THR A 1 96 ? -20.546 1.688 14.812 1.00 90.50 96 THR A CA 1
ATOM 759 C C . THR A 1 96 ? -21.611 2.558 15.480 1.00 90.50 96 THR A C 1
ATOM 761 O O . THR A 1 96 ? -22.438 2.047 16.231 1.00 90.50 96 THR A O 1
ATOM 764 N N . LYS A 1 97 ? -21.652 3.868 15.207 1.00 89.00 97 LYS A N 1
ATOM 765 C CA . LYS A 1 97 ? -22.676 4.782 15.753 1.00 89.00 97 LYS A CA 1
ATOM 766 C C . LYS A 1 97 ? -24.090 4.420 15.285 1.00 89.00 97 LYS A C 1
ATOM 768 O O . LYS A 1 97 ? -25.037 4.574 16.053 1.00 89.00 97 LYS A O 1
ATOM 773 N N . GLU A 1 98 ? -24.229 3.945 14.052 1.00 89.06 98 GLU A N 1
ATOM 774 C CA . GLU A 1 98 ? -25.500 3.482 13.496 1.00 89.06 98 GLU A CA 1
ATOM 775 C C . GLU A 1 98 ? -25.903 2.127 14.091 1.00 89.06 98 GLU A C 1
ATOM 777 O O . GLU A 1 98 ? -26.978 2.008 14.678 1.00 89.06 98 GLU A O 1
ATOM 782 N N . ASN A 1 99 ? -25.002 1.140 14.051 1.00 87.62 99 ASN A N 1
ATOM 783 C CA . ASN A 1 99 ? -25.327 -0.232 14.442 1.00 87.62 99 ASN A CA 1
ATOM 784 C C . ASN A 1 99 ? -25.374 -0.462 15.957 1.00 87.62 99 ASN A C 1
ATOM 786 O O . ASN A 1 99 ? -26.149 -1.294 16.424 1.00 87.62 99 ASN A O 1
ATOM 790 N N . SER A 1 100 ? -24.603 0.291 16.749 1.00 85.12 100 SER A N 1
ATOM 791 C CA . SER A 1 100 ? -24.576 0.148 18.216 1.00 85.12 100 SER A CA 1
ATOM 792 C C . SER A 1 100 ? -25.959 0.295 18.848 1.00 85.12 100 SER A C 1
ATOM 794 O O . SER A 1 100 ? -26.250 -0.381 19.831 1.00 85.12 100 SER A O 1
ATOM 796 N N . LYS A 1 101 ? -26.844 1.112 18.260 1.00 82.44 101 LYS A N 1
ATOM 797 C CA . LYS A 1 101 ? -28.214 1.322 18.749 1.00 82.44 101 LYS A CA 1
ATOM 798 C C . LYS A 1 101 ? -29.048 0.044 18.775 1.00 82.44 101 LYS A C 1
ATOM 800 O O . LYS A 1 101 ? -29.892 -0.086 19.653 1.00 82.44 101 LYS A O 1
ATOM 805 N N . HIS A 1 102 ? -28.802 -0.893 17.859 1.00 83.31 102 HIS A N 1
ATOM 806 C CA . HIS A 1 102 ? -29.570 -2.137 17.762 1.00 83.31 102 HIS A CA 1
ATOM 807 C C . HIS A 1 102 ? -29.235 -3.146 18.860 1.00 83.31 102 HIS A C 1
ATOM 809 O O . HIS A 1 102 ? -30.046 -4.019 19.154 1.00 83.31 102 HIS A O 1
ATOM 815 N N . PHE A 1 103 ? -28.063 -3.023 19.480 1.00 81.12 103 PHE A N 1
ATOM 816 C CA . PHE A 1 103 ? -27.625 -3.940 20.528 1.00 81.12 103 PHE A CA 1
ATOM 817 C C . PHE A 1 103 ? -27.949 -3.439 21.943 1.00 81.12 103 PHE A C 1
ATOM 819 O O . PHE A 1 103 ? -27.825 -4.184 22.915 1.00 81.12 103 PHE A O 1
ATOM 826 N N . LEU A 1 104 ? -28.341 -2.169 22.085 1.00 83.44 104 LEU A N 1
ATOM 827 C CA . LEU A 1 104 ? -28.592 -1.546 23.380 1.00 83.44 104 LEU A CA 1
ATOM 828 C C . LEU A 1 104 ? -29.969 -1.930 23.923 1.00 83.44 104 LEU A C 1
ATOM 830 O O . LEU A 1 104 ? -30.978 -1.851 23.230 1.00 83.44 104 LEU A O 1
ATOM 834 N N . SER A 1 105 ? -30.014 -2.292 25.205 1.00 80.00 105 SER A N 1
ATOM 835 C CA . SER A 1 105 ? -31.280 -2.447 25.926 1.00 80.00 105 SER A CA 1
ATOM 836 C C . SER A 1 105 ? -31.996 -1.100 26.080 1.00 80.00 105 SER A C 1
ATOM 838 O O . SER A 1 105 ? -31.354 -0.050 26.159 1.00 80.00 105 SER A O 1
ATOM 840 N N . GLU A 1 106 ? -33.325 -1.127 26.198 1.00 80.31 106 GLU A N 1
ATOM 841 C CA . GLU A 1 106 ? -34.121 0.075 26.464 1.00 80.31 106 GLU A CA 1
ATOM 842 C C . GLU A 1 106 ? -33.608 0.845 27.692 1.00 80.31 106 GLU A C 1
ATOM 844 O O . GLU A 1 106 ? -33.221 0.270 28.714 1.00 80.31 106 GLU A O 1
ATOM 849 N N . GLY A 1 107 ? -33.583 2.176 27.588 1.00 83.75 107 GLY A N 1
ATOM 850 C CA . GLY A 1 107 ? -33.060 3.049 28.641 1.00 83.75 107 GLY A CA 1
ATOM 851 C C . GLY A 1 107 ? -31.531 3.158 28.685 1.00 83.75 107 GLY A C 1
ATOM 852 O O . GLY A 1 107 ? -30.999 3.740 29.633 1.00 83.75 107 GLY A O 1
ATOM 853 N N . TYR A 1 108 ? -30.815 2.658 27.674 1.00 87.19 108 TYR A N 1
ATOM 854 C CA . TYR A 1 108 ? -29.375 2.859 27.516 1.00 87.19 108 TYR A CA 1
ATOM 855 C C . TYR A 1 108 ? -29.034 3.611 26.225 1.00 87.19 108 TYR A C 1
ATOM 857 O O . TYR A 1 108 ? -29.705 3.475 25.207 1.00 87.19 108 TYR A O 1
ATOM 865 N N . SER A 1 109 ? -27.962 4.402 26.265 1.00 88.69 109 SER A N 1
ATOM 866 C CA . SER A 1 109 ? -27.345 5.003 25.076 1.00 88.69 109 SER A CA 1
ATOM 867 C C . SER A 1 109 ? -25.841 4.767 25.080 1.00 88.69 109 SER A C 1
ATOM 869 O O . SER A 1 109 ? -25.237 4.619 26.142 1.00 88.69 109 SER A O 1
ATOM 871 N N . CYS A 1 110 ? -25.223 4.740 23.901 1.00 89.69 110 CYS A N 1
ATOM 872 C CA . CYS A 1 110 ? -23.780 4.590 23.762 1.00 89.69 110 CYS A CA 1
ATOM 873 C C . CYS A 1 110 ? -23.176 5.786 23.027 1.00 89.69 110 CYS A C 1
ATOM 875 O O . CYS A 1 110 ? -23.734 6.265 22.041 1.00 89.69 110 CYS A O 1
ATOM 877 N N . GLU A 1 111 ? -22.028 6.253 23.506 1.00 91.06 111 GLU A N 1
ATOM 878 C CA . GLU A 1 111 ? -21.158 7.161 22.766 1.00 91.06 111 GLU A CA 1
ATOM 879 C C . GLU A 1 111 ? -19.821 6.494 22.514 1.00 91.06 111 GLU A C 1
ATOM 881 O O . GLU A 1 111 ? -19.233 5.887 23.410 1.00 91.06 111 GLU A O 1
ATOM 886 N N . VAL A 1 112 ? -19.330 6.650 21.290 1.00 91.56 112 VAL A N 1
ATOM 887 C CA . VAL A 1 112 ? -18.044 6.113 20.872 1.00 91.56 112 VAL A CA 1
ATOM 888 C C . VAL A 1 112 ? -17.193 7.240 20.317 1.00 91.56 112 VAL A C 1
ATOM 890 O O . VAL A 1 112 ? -17.630 7.996 19.444 1.00 91.56 112 VAL A O 1
ATOM 893 N N . ALA A 1 113 ? -15.972 7.338 20.826 1.00 91.38 113 ALA A N 1
ATOM 894 C CA . ALA A 1 113 ? -14.953 8.254 20.350 1.00 91.38 113 ALA A CA 1
ATOM 895 C C . ALA A 1 113 ? -13.732 7.462 19.877 1.00 91.38 113 ALA A C 1
ATOM 897 O O . ALA A 1 113 ? -13.205 6.626 20.611 1.00 91.38 113 ALA A O 1
ATOM 898 N N . GLY A 1 114 ? -13.288 7.758 18.657 1.00 92.56 114 GLY A N 1
ATOM 899 C CA . GLY A 1 114 ? -12.106 7.177 18.037 1.00 92.56 114 GLY A CA 1
ATOM 900 C C . GLY A 1 114 ? -11.013 8.213 17.827 1.00 92.56 114 GLY A C 1
ATOM 901 O O . GLY A 1 114 ? -11.276 9.340 17.386 1.00 92.56 114 GLY A O 1
ATOM 902 N N . ARG A 1 115 ? -9.768 7.845 18.118 1.00 94.25 115 ARG A N 1
ATOM 903 C CA . ARG A 1 115 ? -8.603 8.660 17.772 1.00 94.25 115 ARG A CA 1
ATOM 904 C C . ARG A 1 115 ? -7.418 7.801 17.355 1.00 94.25 115 ARG A C 1
ATOM 906 O O . ARG A 1 115 ? -7.249 6.680 17.816 1.00 94.25 115 ARG A O 1
ATOM 913 N N . ILE A 1 116 ? -6.591 8.363 16.488 1.00 91.62 116 ILE A N 1
ATOM 914 C CA . ILE A 1 116 ? -5.331 7.785 16.032 1.00 91.62 116 ILE A CA 1
ATOM 915 C C . ILE A 1 116 ? -4.225 8.664 16.591 1.00 91.62 116 ILE A C 1
ATOM 917 O O . ILE A 1 116 ? -4.237 9.874 16.372 1.00 91.62 116 ILE A O 1
ATOM 921 N N . ARG A 1 117 ? -3.271 8.079 17.308 1.00 91.75 117 ARG A N 1
ATOM 922 C CA . ARG A 1 117 ? -2.110 8.787 17.848 1.00 91.75 117 ARG A CA 1
ATOM 923 C C . ARG A 1 117 ? -0.830 8.237 17.248 1.00 91.75 117 ARG A C 1
ATOM 925 O O . ARG A 1 117 ? -0.631 7.027 17.216 1.00 91.75 117 ARG A O 1
ATOM 932 N N . ILE A 1 118 ? 0.076 9.112 16.831 1.00 86.38 118 ILE A N 1
ATOM 933 C CA . ILE A 1 118 ? 1.417 8.690 16.419 1.00 86.38 118 ILE A CA 1
ATOM 934 C C . ILE A 1 118 ? 2.253 8.479 17.681 1.00 86.38 118 ILE A C 1
ATOM 936 O O . ILE A 1 118 ? 2.601 9.427 18.382 1.00 86.38 118 ILE A O 1
ATOM 940 N N . VAL A 1 119 ? 2.570 7.224 17.995 1.00 81.19 119 VAL A N 1
ATOM 941 C CA . VAL A 1 119 ? 3.381 6.859 19.168 1.00 81.19 119 VAL A CA 1
ATOM 942 C C . VAL A 1 119 ? 4.843 7.196 18.913 1.00 81.19 119 VAL A C 1
ATOM 944 O O . VAL A 1 119 ? 5.535 7.741 19.771 1.00 81.19 119 VAL A O 1
ATOM 947 N N . ARG A 1 120 ? 5.334 6.847 17.723 1.00 80.81 120 ARG A N 1
ATOM 948 C CA . ARG A 1 120 ? 6.729 7.043 17.330 1.00 80.81 120 ARG A CA 1
ATOM 949 C C . ARG A 1 120 ? 6.839 7.064 15.815 1.00 80.81 120 ARG A C 1
ATOM 951 O O . ARG A 1 120 ? 6.136 6.315 15.155 1.00 80.81 120 ARG A O 1
ATOM 958 N N . PHE A 1 121 ? 7.789 7.830 15.293 1.00 82.06 121 PHE A N 1
ATOM 959 C CA . PHE A 1 121 ? 8.218 7.761 13.900 1.00 82.06 121 PHE A CA 1
ATOM 960 C C . PHE A 1 121 ? 9.748 7.832 13.844 1.00 82.06 121 PHE A C 1
ATOM 962 O O . PHE A 1 121 ? 10.356 8.683 14.494 1.00 82.06 121 PHE A O 1
ATOM 969 N N . ARG A 1 122 ? 10.387 6.898 13.137 1.00 74.62 122 ARG A N 1
ATOM 970 C CA . ARG A 1 122 ? 11.840 6.825 12.950 1.00 74.62 122 ARG A CA 1
ATOM 971 C C . ARG A 1 122 ? 12.163 7.041 11.477 1.00 74.62 122 ARG A C 1
ATOM 973 O O . ARG A 1 122 ? 11.696 6.286 10.630 1.00 74.62 122 ARG A O 1
ATOM 980 N N . LYS A 1 123 ? 13.033 8.014 11.202 1.00 77.00 123 LYS A N 1
ATOM 981 C CA . LYS A 1 123 ? 13.595 8.290 9.865 1.00 77.00 123 LYS A CA 1
ATOM 982 C C . LYS A 1 123 ? 14.915 7.551 9.592 1.00 77.00 123 LYS A C 1
ATOM 984 O O . LYS A 1 123 ? 15.616 7.835 8.623 1.00 77.00 123 LYS A O 1
ATOM 989 N N . THR A 1 124 ? 15.275 6.619 10.468 1.00 72.19 124 THR A N 1
ATOM 990 C CA . THR A 1 124 ? 16.484 5.805 10.365 1.00 72.19 124 THR A CA 1
ATOM 991 C C . THR A 1 124 ? 16.139 4.323 10.429 1.00 72.19 124 THR A C 1
ATOM 993 O O . THR A 1 124 ? 15.210 3.907 11.132 1.00 72.19 124 THR A O 1
ATOM 996 N N . ALA A 1 125 ? 16.899 3.531 9.681 1.00 65.88 125 ALA A N 1
ATOM 997 C CA . ALA A 1 125 ? 16.856 2.078 9.688 1.00 65.88 125 ALA A CA 1
ATOM 998 C C . ALA A 1 125 ? 17.474 1.503 10.984 1.00 65.88 125 ALA A C 1
ATOM 1000 O O . ALA A 1 125 ? 18.146 2.231 11.721 1.00 65.88 125 ALA A O 1
ATOM 1001 N N . PRO A 1 126 ? 17.291 0.199 11.280 1.00 64.25 126 PRO A N 1
ATOM 1002 C CA . PRO A 1 126 ? 17.849 -0.437 12.481 1.00 64.25 126 PRO A CA 1
ATOM 1003 C C . PRO A 1 126 ? 19.374 -0.320 12.624 1.00 64.25 126 PRO A C 1
ATOM 1005 O O . PRO A 1 126 ? 19.884 -0.306 13.737 1.00 64.25 126 PRO A O 1
ATOM 1008 N N . ASN A 1 127 ? 20.098 -0.185 11.511 1.00 66.38 127 ASN A N 1
ATOM 1009 C CA . ASN A 1 127 ? 21.544 0.048 11.473 1.00 66.38 127 ASN A CA 1
ATOM 1010 C C . ASN A 1 127 ? 21.933 1.541 11.586 1.00 66.38 127 ASN A C 1
ATOM 1012 O O . ASN A 1 127 ? 23.046 1.909 11.228 1.00 66.38 127 ASN A O 1
ATOM 1016 N N . ASN A 1 128 ? 21.008 2.410 12.011 1.00 69.56 128 ASN A N 1
ATOM 1017 C CA . ASN A 1 128 ? 21.142 3.870 12.090 1.00 69.56 128 ASN A CA 1
ATOM 1018 C C . ASN A 1 128 ? 21.406 4.604 10.765 1.00 69.56 128 ASN A C 1
ATOM 1020 O O . ASN A 1 128 ? 21.578 5.825 10.771 1.00 69.56 128 ASN A O 1
ATOM 1024 N N . SER A 1 129 ? 21.362 3.923 9.618 1.00 65.50 129 SER A N 1
ATOM 1025 C CA . SER A 1 129 ? 21.397 4.617 8.330 1.00 65.50 129 SER A CA 1
ATOM 1026 C C . SER A 1 129 ? 20.099 5.403 8.111 1.00 65.50 129 SER A C 1
ATOM 1028 O O . SER A 1 129 ? 19.007 4.931 8.436 1.00 65.50 129 SER A O 1
ATOM 1030 N N . LYS A 1 130 ? 20.194 6.624 7.575 1.00 67.81 130 LYS A N 1
ATOM 1031 C CA . LYS A 1 130 ? 19.009 7.399 7.176 1.00 67.81 130 LYS A CA 1
ATOM 1032 C C . LYS A 1 130 ? 18.294 6.693 6.019 1.00 67.81 130 LYS A C 1
ATOM 1034 O O . LYS A 1 130 ? 18.961 6.182 5.104 1.00 67.81 130 LYS A O 1
ATOM 1039 N N . TYR A 1 131 ? 16.958 6.685 6.054 1.00 65.25 131 TYR A N 1
ATOM 1040 C CA . TYR A 1 131 ? 16.163 6.313 4.880 1.00 65.25 131 TYR A CA 1
ATOM 1041 C C . TYR A 1 131 ? 16.430 7.283 3.725 1.00 65.25 131 TYR A C 1
ATOM 1043 O O . TYR A 1 131 ? 17.044 8.333 3.920 1.00 65.25 131 TYR A O 1
ATOM 1051 N N . PHE A 1 132 ? 16.084 6.873 2.506 1.00 59.28 132 PHE A N 1
ATOM 1052 C CA . PHE A 1 132 ? 16.507 7.587 1.307 1.00 59.28 132 PHE A CA 1
ATOM 1053 C C . PHE A 1 132 ? 15.708 8.885 1.129 1.00 59.28 132 PHE A C 1
ATOM 1055 O O . PHE A 1 132 ? 16.297 9.948 0.960 1.00 59.28 132 PHE A O 1
ATOM 1062 N N . GLY A 1 133 ? 14.381 8.818 1.257 1.00 63.72 133 GLY A N 1
ATOM 1063 C CA . GLY A 1 133 ? 13.503 9.982 1.136 1.00 63.72 133 GLY A CA 1
ATOM 1064 C C . GLY A 1 133 ? 13.354 10.804 2.423 1.00 63.72 133 GLY A C 1
ATOM 1065 O O . GLY A 1 133 ? 13.373 10.281 3.535 1.00 63.72 133 GLY A O 1
ATOM 1066 N N . ALA A 1 134 ? 13.108 12.112 2.276 1.00 65.25 134 ALA A N 1
ATOM 1067 C CA . ALA A 1 134 ? 12.977 13.066 3.391 1.00 65.25 134 ALA A CA 1
ATOM 1068 C C . ALA A 1 134 ? 11.825 12.757 4.377 1.00 65.25 134 ALA A C 1
ATOM 1070 O O . ALA A 1 134 ? 11.875 13.123 5.563 1.00 65.25 134 ALA A O 1
ATOM 1071 N N . TYR A 1 135 ? 10.784 12.084 3.882 1.00 73.50 135 TYR A N 1
ATOM 1072 C CA . TYR A 1 135 ? 9.621 11.657 4.659 1.00 73.50 135 TYR A CA 1
ATOM 1073 C C . TYR A 1 135 ? 9.602 10.147 4.919 1.00 73.50 135 TYR A C 1
ATOM 1075 O O . TYR A 1 135 ? 8.742 9.685 5.661 1.00 73.50 135 TYR A O 1
ATOM 1083 N N . GLU A 1 136 ? 10.539 9.381 4.354 1.00 73.88 136 GLU A N 1
ATOM 1084 C CA . GLU A 1 136 ? 10.562 7.935 4.552 1.00 73.88 136 GLU A CA 1
ATOM 1085 C C . GLU A 1 136 ? 10.838 7.576 6.005 1.00 73.88 136 GLU A C 1
ATOM 1087 O O . GLU A 1 136 ? 11.657 8.191 6.700 1.00 73.88 136 GLU A O 1
ATOM 1092 N N . GLY A 1 137 ? 10.141 6.549 6.471 1.00 73.00 137 GLY A N 1
ATOM 1093 C CA . GLY A 1 137 ? 10.283 6.128 7.845 1.00 73.00 137 GLY A CA 1
ATOM 1094 C C . GLY A 1 137 ? 9.353 5.009 8.245 1.00 73.00 137 GLY A C 1
ATOM 1095 O O . GLY A 1 137 ? 8.413 4.643 7.542 1.00 73.00 137 GLY A O 1
ATOM 1096 N N . HIS A 1 138 ? 9.644 4.492 9.428 1.00 76.69 138 HIS A N 1
ATOM 1097 C CA . HIS A 1 138 ? 8.826 3.512 10.116 1.00 76.69 138 HIS A CA 1
ATOM 1098 C C . HIS A 1 138 ? 8.270 4.142 11.386 1.00 76.69 138 HIS A C 1
ATOM 1100 O O . HIS A 1 138 ? 9.024 4.698 12.193 1.00 76.69 138 HIS A O 1
ATOM 1106 N N . GLY A 1 139 ? 6.966 4.040 11.588 1.00 74.69 139 GLY A N 1
ATOM 1107 C CA . GLY A 1 139 ? 6.308 4.519 12.785 1.00 74.69 139 GLY A CA 1
ATOM 1108 C C . GLY A 1 139 ? 5.337 3.517 13.375 1.00 74.69 139 GLY A C 1
ATOM 1109 O O . GLY A 1 139 ? 5.076 2.459 12.821 1.00 74.69 139 GLY A O 1
ATOM 1110 N N . ILE A 1 140 ? 4.815 3.888 14.536 1.00 79.31 140 ILE A N 1
ATOM 1111 C CA . ILE A 1 140 ? 3.791 3.147 15.260 1.00 79.31 140 ILE A CA 1
ATOM 1112 C C . ILE A 1 140 ? 2.621 4.095 15.473 1.00 79.31 140 ILE A C 1
ATOM 1114 O O . ILE A 1 140 ? 2.803 5.175 16.049 1.00 79.31 140 ILE A O 1
ATOM 1118 N N . ILE A 1 141 ? 1.437 3.688 15.028 1.00 84.00 141 ILE A N 1
ATOM 1119 C CA . ILE A 1 141 ? 0.177 4.337 15.384 1.00 84.00 141 ILE A CA 1
ATOM 1120 C C . ILE A 1 141 ? -0.502 3.568 16.514 1.00 84.00 141 ILE A C 1
ATOM 1122 O O . ILE A 1 141 ? -0.479 2.340 16.544 1.00 84.00 141 ILE A O 1
ATOM 1126 N N . ALA A 1 142 ? -1.123 4.299 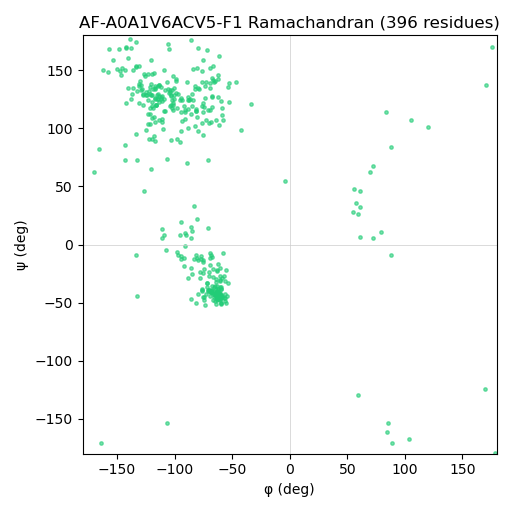17.429 1.00 86.25 142 ALA A N 1
ATOM 1127 C CA . ALA A 1 142 ? -2.069 3.780 18.398 1.00 86.25 142 ALA A CA 1
ATOM 1128 C C . ALA A 1 142 ? -3.479 4.157 17.941 1.00 86.25 142 ALA A C 1
ATOM 1130 O O . ALA A 1 142 ? -3.785 5.341 17.784 1.00 86.25 142 ALA A O 1
ATOM 1131 N N . ILE A 1 143 ? -4.320 3.156 17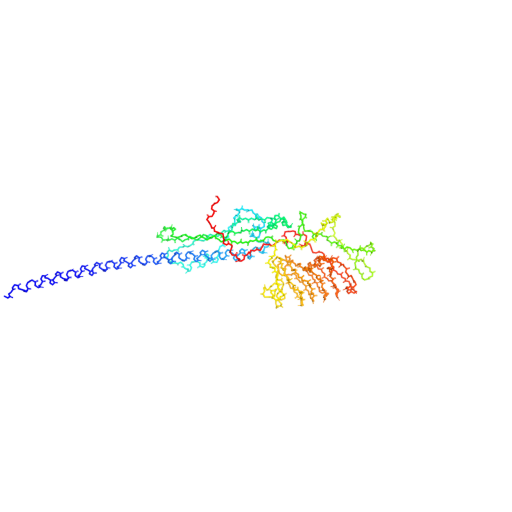.711 1.00 88.56 143 ILE A N 1
ATOM 1132 C CA . ILE A 1 143 ? -5.760 3.335 17.556 1.00 88.56 143 ILE A CA 1
ATOM 1133 C C . ILE A 1 143 ? -6.359 3.241 18.949 1.00 88.56 143 ILE A C 1
ATOM 1135 O O . ILE A 1 143 ? -6.257 2.207 19.605 1.00 88.56 143 ILE A O 1
ATOM 1139 N N . GLU A 1 144 ? -6.951 4.338 19.393 1.00 91.62 144 GLU A N 1
ATOM 1140 C CA . GLU A 1 144 ? -7.557 4.465 20.706 1.00 91.62 144 GLU A CA 1
ATOM 1141 C C . GLU A 1 144 ? -9.054 4.686 20.556 1.00 91.62 144 GLU A C 1
ATOM 1143 O O . GLU A 1 144 ? -9.510 5.675 19.970 1.00 91.62 144 GLU A O 1
ATOM 1148 N N . THR A 1 145 ? -9.812 3.765 21.128 1.00 91.44 145 THR A N 1
ATOM 1149 C CA . THR A 1 145 ? -11.266 3.764 21.080 1.00 91.44 145 THR A CA 1
ATOM 1150 C C . THR A 1 145 ? -11.800 3.821 22.493 1.00 91.44 145 THR A C 1
ATOM 1152 O O . THR A 1 145 ? -11.425 3.013 23.339 1.00 91.44 145 THR A O 1
ATOM 1155 N N . LYS A 1 146 ? -12.706 4.762 22.746 1.00 91.94 146 LYS A N 1
ATOM 1156 C CA . LYS A 1 146 ? -13.420 4.890 24.013 1.00 91.94 146 LYS A CA 1
ATOM 1157 C C . LYS A 1 146 ? -14.909 4.747 23.762 1.00 91.94 146 LYS A C 1
ATOM 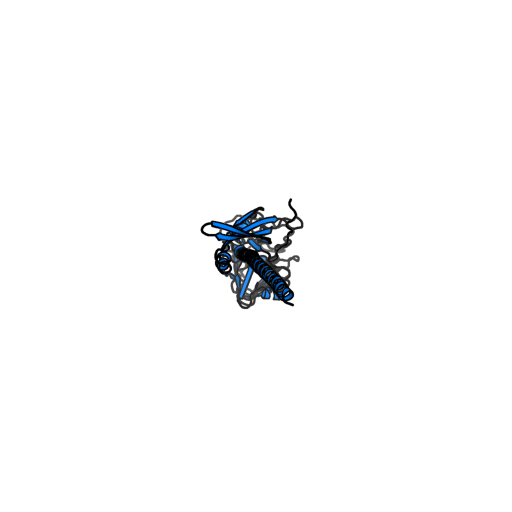1159 O O . LYS A 1 146 ? -15.490 5.561 23.046 1.00 91.94 146 LYS A O 1
ATOM 1164 N N . ALA A 1 147 ? -15.514 3.742 24.380 1.00 91.38 147 ALA A N 1
ATOM 1165 C CA . ALA A 1 147 ? -16.951 3.531 24.369 1.00 91.38 147 ALA A CA 1
ATOM 1166 C C . ALA A 1 147 ? -17.524 3.799 25.767 1.00 91.38 147 ALA A C 1
ATOM 1168 O O . ALA A 1 147 ? -17.046 3.268 26.774 1.00 91.38 147 ALA A O 1
ATOM 1169 N N . LEU A 1 148 ? -18.547 4.647 25.829 1.00 91.25 148 LEU A N 1
ATOM 1170 C CA . LEU A 1 148 ? -19.254 5.031 27.044 1.00 91.25 148 LEU A CA 1
ATOM 1171 C C . LEU A 1 148 ? -20.698 4.560 26.940 1.00 91.25 148 LEU A C 1
ATOM 1173 O O . LEU A 1 148 ? -21.428 4.975 26.042 1.00 91.25 148 LEU A O 1
ATOM 1177 N N . LEU A 1 149 ? -21.111 3.704 27.871 1.00 91.12 149 LEU A N 1
ATOM 1178 C CA . LEU A 1 149 ? -22.503 3.315 28.035 1.00 91.12 149 LEU A CA 1
ATOM 1179 C C . LEU A 1 149 ? -23.145 4.215 29.082 1.00 91.12 149 LEU A C 1
ATOM 1181 O O . LEU A 1 149 ? -22.698 4.264 30.229 1.00 91.12 149 LEU A O 1
ATOM 1185 N N . TYR A 1 150 ? -24.231 4.872 28.712 1.00 91.00 150 TYR A N 1
ATOM 1186 C CA . TYR A 1 150 ? -25.032 5.690 29.600 1.00 91.00 150 TYR A CA 1
ATOM 1187 C C . TYR A 1 150 ? -26.339 4.991 29.934 1.00 91.00 150 TYR A C 1
ATOM 1189 O O . TYR A 1 150 ? -26.980 4.404 29.065 1.00 91.00 150 TYR A O 1
ATOM 1197 N N . ARG A 1 151 ? -26.752 5.102 31.194 1.00 89.25 151 ARG A N 1
ATOM 1198 C CA . ARG A 1 151 ? -28.073 4.690 31.659 1.00 89.25 151 ARG A CA 1
ATOM 1199 C C . ARG A 1 151 ? -28.958 5.918 31.831 1.00 89.25 151 ARG A C 1
ATOM 1201 O O . ARG A 1 151 ? -28.547 6.900 32.457 1.00 89.25 151 ARG A O 1
ATOM 1208 N N . HIS A 1 152 ? -30.172 5.824 31.309 1.00 88.38 152 HIS A N 1
ATOM 1209 C CA . HIS A 1 152 ? -31.225 6.813 31.463 1.00 88.38 152 HIS A CA 1
ATOM 1210 C C . HIS A 1 152 ? -32.119 6.426 32.641 1.00 88.38 152 HIS A C 1
ATOM 1212 O O . HIS A 1 152 ? -32.629 5.309 32.729 1.00 88.38 152 HIS A O 1
ATOM 1218 N N . THR A 1 153 ? -32.283 7.356 33.575 1.00 84.00 153 THR A N 1
ATOM 1219 C CA . THR A 1 153 ? -33.179 7.214 34.729 1.00 84.00 153 THR A CA 1
ATOM 1220 C C . THR A 1 153 ? -33.982 8.501 34.834 1.00 84.00 153 THR A C 1
ATOM 1222 O O . THR A 1 153 ? -33.492 9.499 35.366 1.00 84.00 153 THR A O 1
ATOM 1225 N N . GLY A 1 154 ? -35.185 8.495 34.250 1.00 80.06 154 GLY A N 1
ATOM 1226 C CA . GLY A 1 154 ? -35.932 9.725 33.979 1.00 80.06 154 GLY A CA 1
ATOM 1227 C C . GLY A 1 154 ? -35.127 10.645 33.058 1.00 80.06 154 GLY A C 1
ATOM 1228 O O . GLY A 1 154 ? -34.579 10.194 32.055 1.00 80.06 154 GLY A O 1
ATOM 1229 N N . GLU A 1 155 ? -34.979 11.910 33.444 1.00 75.31 155 GLU A N 1
ATOM 1230 C CA . GLU A 1 155 ? -34.188 12.904 32.701 1.00 75.31 155 GLU A CA 1
ATOM 1231 C C . GLU A 1 155 ? -32.672 12.807 32.952 1.00 75.31 155 GLU A C 1
ATOM 1233 O O . GLU A 1 155 ? -31.874 13.421 32.244 1.00 75.31 155 GLU A O 1
ATOM 1238 N N . LYS A 1 156 ? -32.229 12.031 33.952 1.00 80.88 156 LYS A N 1
ATOM 1239 C CA . LYS A 1 156 ? -30.806 11.941 34.302 1.00 80.88 156 LYS A CA 1
ATOM 1240 C C . LYS A 1 156 ? -30.096 10.876 33.475 1.00 80.88 156 LYS A C 1
ATOM 1242 O O . LYS A 1 156 ? -30.448 9.693 33.514 1.00 80.88 156 LYS A O 1
ATOM 1247 N N . ARG A 1 157 ? -29.026 11.302 32.802 1.00 86.44 157 ARG A N 1
ATOM 1248 C CA . ARG A 1 157 ? -28.074 10.457 32.078 1.00 86.44 157 ARG A CA 1
ATOM 1249 C C . ARG A 1 157 ? -26.815 10.270 32.925 1.00 86.44 157 ARG A C 1
ATOM 1251 O O . ARG A 1 157 ? -26.151 11.245 33.259 1.00 86.44 157 ARG A O 1
ATOM 1258 N N . SER A 1 158 ? -26.480 9.029 33.277 1.00 86.94 158 SER A N 1
ATOM 1259 C CA . SER A 1 158 ? -25.257 8.710 34.035 1.00 86.94 158 SER A CA 1
ATOM 1260 C C . SER A 1 158 ? -24.428 7.641 33.332 1.00 86.94 158 SER A C 1
ATOM 1262 O O . SER A 1 158 ? -24.983 6.766 32.669 1.00 86.94 158 SER A O 1
ATOM 1264 N N . VAL A 1 159 ? -23.098 7.719 33.449 1.00 86.88 159 VAL A N 1
ATOM 1265 C CA . VAL A 1 159 ? -22.191 6.712 32.878 1.00 86.88 159 VAL A CA 1
ATOM 1266 C C . VAL A 1 159 ? -22.365 5.411 33.659 1.00 86.88 159 VAL A C 1
ATOM 1268 O O . VAL A 1 159 ? -22.082 5.351 34.853 1.00 86.88 159 VAL A O 1
ATOM 1271 N N . ALA A 1 160 ? -22.844 4.373 32.982 1.00 85.44 160 ALA A N 1
ATOM 1272 C CA . ALA A 1 160 ? -22.999 3.039 33.542 1.00 85.44 160 ALA A CA 1
ATOM 1273 C C . ALA A 1 160 ? -21.698 2.238 33.429 1.00 85.44 160 ALA A C 1
ATOM 1275 O O . ALA A 1 160 ? -21.258 1.633 34.406 1.00 85.44 160 ALA A O 1
ATOM 1276 N N . PHE A 1 161 ? -21.080 2.254 32.245 1.00 86.62 161 PHE A N 1
ATOM 1277 C CA . PHE A 1 161 ? -19.823 1.562 31.964 1.00 86.62 161 PHE A CA 1
ATOM 1278 C C . PHE A 1 161 ? -18.984 2.364 30.976 1.00 86.62 161 PHE A C 1
ATOM 1280 O O . PHE A 1 161 ? -19.510 3.082 30.129 1.00 86.62 161 PHE A O 1
ATOM 1287 N N . SER A 1 162 ? -17.671 2.198 31.065 1.00 88.19 162 SER A N 1
ATOM 1288 C CA . SER A 1 162 ? -16.715 2.708 30.092 1.00 88.19 162 SER A CA 1
ATOM 1289 C C . SER A 1 162 ? -15.757 1.595 29.709 1.00 88.19 162 SER A C 1
ATOM 1291 O O . SER A 1 162 ? -15.283 0.864 30.585 1.00 88.19 162 SER A O 1
ATOM 1293 N N . HIS A 1 163 ? -15.445 1.491 28.426 1.00 89.50 163 HIS A N 1
ATOM 1294 C CA . HIS A 1 163 ? -14.390 0.618 27.943 1.00 89.50 163 HIS A CA 1
ATOM 1295 C C . HIS A 1 163 ? -13.467 1.388 27.006 1.00 89.50 163 HIS A C 1
ATOM 1297 O O . HIS A 1 163 ? -13.927 2.170 26.175 1.00 89.50 163 HIS A O 1
ATOM 1303 N N . GLU A 1 164 ? -12.167 1.183 27.179 1.00 89.00 164 GLU A N 1
ATOM 1304 C CA . GLU A 1 164 ? -11.122 1.807 26.379 1.00 89.00 164 GLU A CA 1
ATOM 1305 C C . GLU A 1 164 ? -10.244 0.704 25.795 1.00 89.00 164 GLU A C 1
ATOM 1307 O O . GLU A 1 164 ? -9.836 -0.213 26.511 1.00 89.00 164 GLU A O 1
ATOM 1312 N N . ILE A 1 165 ? -9.990 0.793 24.494 1.00 84.94 165 ILE A N 1
ATOM 1313 C CA . ILE A 1 165 ? -9.119 -0.110 23.748 1.00 84.94 165 ILE A CA 1
ATOM 1314 C C . ILE A 1 165 ? -8.024 0.743 23.122 1.00 84.94 165 ILE A C 1
ATOM 1316 O O . ILE A 1 165 ? -8.319 1.734 22.457 1.00 84.94 165 ILE A O 1
ATOM 1320 N N . GLU A 1 166 ? -6.772 0.343 23.315 1.00 85.00 166 GLU A N 1
ATOM 1321 C CA . GLU A 1 166 ? -5.617 0.897 22.614 1.00 85.00 166 GLU A CA 1
ATOM 1322 C C . GLU A 1 166 ? -4.914 -0.241 21.872 1.00 85.00 166 GLU A C 1
ATOM 1324 O O . GLU A 1 166 ? -4.444 -1.196 22.490 1.00 85.00 166 GLU A O 1
ATOM 1329 N N . SER A 1 167 ? -4.862 -0.147 20.545 1.00 77.19 167 SER A N 1
ATOM 1330 C CA . SER A 1 167 ? -4.196 -1.124 19.677 1.00 77.19 167 SER A CA 1
ATOM 1331 C C . SER A 1 167 ? -3.065 -0.457 18.907 1.00 77.19 167 SER A C 1
ATOM 1333 O O . SER A 1 167 ? -3.245 0.630 18.360 1.00 77.19 167 SER A O 1
ATOM 1335 N N . HIS A 1 168 ? -1.891 -1.089 18.864 1.00 78.69 168 HIS A N 1
ATOM 1336 C CA . HIS A 1 168 ? -0.710 -0.546 18.186 1.00 78.69 168 HIS A CA 1
ATOM 1337 C C . HIS A 1 168 ? -0.468 -1.244 16.854 1.00 78.69 168 HIS A C 1
ATOM 1339 O O . HIS A 1 168 ? -0.440 -2.474 16.787 1.00 78.69 168 HIS A O 1
ATOM 1345 N N . PHE A 1 169 ? -0.228 -0.445 15.818 1.00 72.69 169 PHE A N 1
ATOM 1346 C CA . PHE A 1 169 ? 0.075 -0.918 14.473 1.00 72.69 169 PHE A CA 1
ATOM 1347 C C . PHE A 1 169 ? 1.329 -0.240 13.949 1.00 72.69 169 PHE A C 1
ATOM 1349 O O . PHE A 1 169 ? 1.502 0.976 14.078 1.00 72.69 169 PHE A O 1
ATOM 1356 N N . ASP A 1 170 ? 2.182 -1.034 13.320 1.00 73.50 170 ASP A N 1
ATOM 1357 C CA . ASP A 1 170 ? 3.316 -0.522 12.568 1.00 73.50 170 ASP A CA 1
ATOM 1358 C C . ASP A 1 170 ? 2.820 0.112 11.261 1.00 73.50 170 ASP A C 1
ATOM 1360 O O . ASP A 1 170 ? 1.921 -0.411 10.598 1.00 73.50 170 ASP A O 1
ATOM 1364 N N . TYR A 1 171 ? 3.402 1.242 10.874 1.00 77.12 171 TYR A N 1
ATOM 1365 C CA . TYR A 1 171 ? 3.174 1.853 9.569 1.00 77.12 171 TYR A CA 1
ATOM 1366 C C . TYR A 1 171 ? 4.482 2.326 8.950 1.00 77.12 171 TYR A C 1
ATOM 1368 O O . TYR A 1 171 ? 5.429 2.721 9.632 1.00 77.12 171 TYR A O 1
ATOM 1376 N N . PHE A 1 172 ? 4.518 2.309 7.628 1.00 75.06 172 PHE A N 1
ATOM 1377 C CA . PHE A 1 172 ? 5.655 2.718 6.827 1.00 75.06 172 PHE A CA 1
ATOM 1378 C C . PHE A 1 172 ? 5.224 3.847 5.912 1.00 75.06 172 PHE A C 1
ATOM 1380 O O . PHE A 1 172 ? 4.174 3.759 5.276 1.00 75.06 172 PHE A O 1
ATOM 1387 N N . LEU A 1 173 ? 6.049 4.884 5.820 1.00 75.12 173 LEU A N 1
ATOM 1388 C CA . LEU A 1 173 ? 5.968 5.824 4.715 1.00 75.12 173 LEU A CA 1
ATOM 1389 C C . LEU A 1 173 ? 7.097 5.497 3.744 1.00 75.12 173 LEU A C 1
ATOM 1391 O O . LEU A 1 173 ? 8.273 5.564 4.106 1.00 75.12 173 LEU A O 1
ATOM 1395 N N . VAL A 1 174 ? 6.721 5.111 2.532 1.00 71.94 174 VAL A N 1
ATOM 1396 C CA . VAL A 1 174 ? 7.636 4.665 1.482 1.00 71.94 174 VAL A CA 1
ATOM 1397 C C . VAL A 1 174 ? 7.539 5.624 0.311 1.00 71.94 174 VAL A C 1
ATOM 1399 O O . VAL A 1 174 ? 6.430 5.941 -0.124 1.00 71.94 174 VAL A O 1
ATOM 1402 N N . SER A 1 175 ? 8.674 6.059 -0.231 1.00 70.06 175 SER A N 1
ATOM 1403 C CA . SER A 1 175 ? 8.678 6.734 -1.518 1.00 70.06 175 SER A CA 1
ATOM 1404 C C . SER A 1 175 ? 8.779 5.698 -2.633 1.00 70.06 175 SER A C 1
ATOM 1406 O O . SER A 1 175 ? 9.668 4.851 -2.670 1.00 70.06 175 SER A O 1
ATOM 1408 N N . THR A 1 176 ? 7.827 5.743 -3.554 1.00 67.88 176 THR A N 1
ATOM 1409 C CA . THR A 1 176 ? 7.818 4.910 -4.764 1.00 67.88 176 THR A CA 1
ATOM 1410 C C . THR A 1 176 ? 8.820 5.416 -5.800 1.00 67.88 176 THR A C 1
ATOM 1412 O O . THR A 1 176 ? 9.203 4.685 -6.709 1.00 67.88 176 THR A O 1
ATOM 1415 N N . VAL A 1 177 ? 9.325 6.635 -5.612 1.00 63.97 177 VAL A N 1
ATOM 1416 C CA . VAL A 1 177 ? 10.375 7.250 -6.415 1.00 63.97 177 VAL A CA 1
ATOM 1417 C C . VAL A 1 177 ? 11.605 7.450 -5.527 1.00 63.97 177 VAL A C 1
ATOM 1419 O O . VAL A 1 177 ? 11.507 7.864 -4.381 1.00 63.97 177 VAL A O 1
ATOM 1422 N N . CYS A 1 178 ? 12.786 7.135 -6.042 1.00 57.66 178 CYS A N 1
ATOM 1423 C CA . CYS A 1 178 ? 14.072 7.412 -5.416 1.00 57.66 178 CYS A CA 1
ATOM 1424 C C . CYS A 1 178 ? 14.246 8.940 -5.239 1.00 57.66 178 CYS A C 1
ATOM 1426 O O . CYS A 1 178 ? 14.519 9.649 -6.205 1.00 57.66 178 CYS A O 1
ATOM 1428 N N . MET A 1 179 ? 14.060 9.466 -4.022 1.00 50.84 179 MET A N 1
ATOM 1429 C CA . MET A 1 179 ? 14.135 10.901 -3.687 1.00 50.84 179 MET A CA 1
ATOM 1430 C C . MET A 1 179 ? 15.468 11.314 -3.035 1.00 50.84 179 MET A C 1
ATOM 1432 O O . MET A 1 179 ? 15.819 10.790 -1.988 1.00 50.84 179 MET A O 1
ATOM 1436 N N . SER A 1 180 ? 16.167 12.310 -3.582 1.00 51.38 180 SER A N 1
ATOM 1437 C CA . SER A 1 180 ? 17.229 13.044 -2.867 1.00 51.38 180 SER A CA 1
ATOM 1438 C C . SER A 1 180 ? 16.663 14.194 -2.029 1.00 51.38 180 SER A C 1
ATOM 1440 O O . SER A 1 180 ? 15.482 14.529 -2.131 1.00 51.38 180 SER A O 1
ATOM 1442 N N . GLU A 1 181 ? 17.528 14.882 -1.274 1.00 44.25 181 GLU A N 1
ATOM 1443 C CA . GLU A 1 181 ? 17.194 16.148 -0.598 1.00 44.25 181 GLU A CA 1
ATOM 1444 C C . GLU A 1 181 ? 16.656 17.232 -1.556 1.00 44.25 181 GLU A C 1
ATOM 1446 O O . GLU A 1 181 ? 15.932 18.122 -1.121 1.00 44.25 181 GLU A O 1
ATOM 1451 N N . LYS A 1 182 ? 16.949 17.143 -2.865 1.00 47.44 182 LYS A N 1
ATOM 1452 C CA . LYS A 1 182 ? 16.474 18.076 -3.905 1.00 47.44 182 LYS A CA 1
ATOM 1453 C C . LYS A 1 182 ? 15.204 17.611 -4.636 1.00 47.44 182 LYS A C 1
ATOM 1455 O O . LYS A 1 182 ? 14.809 18.229 -5.620 1.00 47.44 182 LYS A O 1
ATOM 1460 N N . GLY A 1 183 ? 14.567 16.531 -4.183 1.00 50.12 183 GLY A N 1
ATOM 1461 C CA . GLY A 1 183 ? 13.451 15.890 -4.880 1.00 50.12 183 GLY A CA 1
ATOM 1462 C C . GLY A 1 183 ? 13.869 14.599 -5.584 1.00 50.12 183 GLY A C 1
ATOM 1463 O O . GLY A 1 183 ? 14.954 14.069 -5.336 1.00 50.12 183 GLY A O 1
ATOM 1464 N N . SER A 1 184 ? 13.000 14.074 -6.449 1.00 49.47 184 SER A N 1
ATOM 1465 C CA . SER A 1 184 ? 13.235 12.818 -7.171 1.00 49.47 184 SER A CA 1
ATOM 1466 C C . SER A 1 184 ? 14.588 12.841 -7.891 1.00 49.47 184 SER A C 1
ATOM 1468 O O . SER A 1 184 ? 14.846 13.718 -8.713 1.00 49.47 184 SER A O 1
ATOM 1470 N N . MET A 1 185 ? 15.462 11.873 -7.597 1.00 51.44 185 MET A N 1
ATOM 1471 C CA . MET A 1 185 ? 16.709 11.658 -8.347 1.00 51.44 185 MET A CA 1
ATOM 1472 C C . MET A 1 185 ? 16.448 11.155 -9.769 1.00 51.44 185 MET A C 1
ATOM 1474 O O . MET A 1 185 ? 17.366 11.107 -10.579 1.00 51.44 185 MET A O 1
ATOM 1478 N N . MET A 1 186 ? 15.199 10.804 -10.081 1.00 50.81 186 MET A N 1
ATOM 1479 C CA . MET A 1 186 ? 14.752 10.482 -11.432 1.00 50.81 186 MET A CA 1
ATOM 1480 C C . MET A 1 186 ? 14.351 11.728 -12.235 1.00 50.81 186 MET A C 1
ATOM 1482 O O . MET A 1 186 ? 13.741 11.605 -13.294 1.00 50.81 186 MET A O 1
ATOM 1486 N N . THR A 1 187 ? 14.670 12.931 -11.748 1.00 43.75 187 THR A N 1
ATOM 1487 C CA . THR A 1 187 ? 14.485 14.165 -12.514 1.00 43.75 187 THR A CA 1
ATOM 1488 C C . THR A 1 187 ? 15.577 14.283 -13.580 1.00 43.75 187 THR A C 1
ATOM 1490 O O . THR A 1 187 ? 16.752 14.424 -13.265 1.00 43.75 187 THR A O 1
ATOM 1493 N N . ASN A 1 188 ? 15.179 14.219 -14.855 1.00 45.06 188 ASN A N 1
ATOM 1494 C CA . ASN A 1 188 ? 16.041 14.362 -16.040 1.00 45.06 188 ASN A CA 1
ATOM 1495 C C . ASN A 1 188 ? 17.195 13.334 -16.234 1.00 45.06 188 ASN A C 1
ATOM 1497 O O . ASN A 1 188 ? 18.301 13.763 -16.572 1.00 45.06 188 ASN A O 1
ATOM 1501 N N . PRO A 1 189 ? 17.038 12.004 -16.082 1.00 43.16 189 PRO A N 1
ATOM 1502 C CA . PRO A 1 189 ? 18.144 11.100 -16.380 1.00 43.16 189 PRO A CA 1
ATOM 1503 C C . PRO A 1 189 ? 18.251 10.813 -17.886 1.00 43.16 189 PRO A C 1
ATOM 1505 O O . PRO A 1 189 ? 17.391 10.176 -18.488 1.00 43.16 189 PRO A O 1
ATOM 1508 N N . LEU A 1 190 ? 19.377 11.224 -18.464 1.00 45.25 190 LEU A N 1
ATOM 1509 C CA . LEU A 1 190 ? 20.071 10.467 -19.502 1.00 45.25 190 LEU A CA 1
ATOM 1510 C C . LEU A 1 190 ? 21.435 10.136 -18.887 1.00 45.25 190 LEU A C 1
ATOM 1512 O O . LEU A 1 190 ? 22.329 10.976 -18.843 1.00 45.25 190 LEU A O 1
ATOM 1516 N N . VAL A 1 191 ? 21.541 8.958 -18.272 1.00 38.25 191 VAL A N 1
ATOM 1517 C CA . VAL A 1 191 ? 22.772 8.483 -17.628 1.00 38.25 191 VAL A CA 1
ATOM 1518 C C . VAL A 1 191 ? 23.122 7.152 -18.259 1.00 38.25 191 VAL A C 1
ATOM 1520 O O . VAL A 1 191 ? 22.505 6.135 -17.960 1.00 38.25 191 VAL A O 1
ATOM 1523 N N . ILE A 1 192 ? 24.118 7.195 -19.135 1.00 40.62 192 ILE A N 1
ATOM 1524 C CA . ILE A 1 192 ? 24.703 6.026 -19.780 1.00 40.62 192 ILE A CA 1
ATOM 1525 C C . ILE A 1 192 ? 25.862 5.568 -18.899 1.00 40.62 192 ILE A C 1
ATOM 1527 O O . ILE A 1 192 ? 26.848 6.290 -18.717 1.00 40.62 192 ILE A O 1
ATOM 1531 N N . ARG A 1 193 ? 25.748 4.377 -18.305 1.00 34.78 193 ARG A N 1
ATOM 1532 C CA . ARG A 1 193 ? 26.873 3.760 -17.604 1.00 34.78 193 ARG A CA 1
ATOM 1533 C C . ARG A 1 193 ? 27.758 3.064 -18.629 1.00 34.78 193 ARG A C 1
ATOM 1535 O O . ARG A 1 193 ? 27.490 1.948 -19.044 1.00 34.78 193 ARG A O 1
ATOM 1542 N N . LYS A 1 194 ? 28.866 3.742 -18.943 1.00 31.78 194 LYS A N 1
ATOM 1543 C CA . LYS A 1 194 ? 30.015 3.241 -19.708 1.00 31.78 194 LYS A CA 1
ATOM 1544 C C . LYS A 1 194 ? 29.749 3.050 -21.209 1.00 31.78 194 LYS A C 1
ATOM 1546 O O . LYS A 1 194 ? 29.888 1.949 -21.722 1.00 31.78 194 LYS A O 1
ATOM 1551 N N . ASP A 1 195 ? 29.551 4.159 -21.919 1.00 35.69 195 ASP A N 1
ATOM 1552 C CA . ASP A 1 195 ? 30.011 4.229 -23.309 1.00 35.69 195 ASP A CA 1
ATOM 1553 C C . ASP A 1 195 ? 31.539 4.334 -23.298 1.00 35.69 195 ASP A C 1
ATOM 1555 O O . ASP A 1 195 ? 32.122 5.360 -22.933 1.00 35.69 195 ASP A O 1
ATOM 1559 N N . ARG A 1 196 ? 32.213 3.248 -23.683 1.00 34.22 196 ARG A N 1
ATOM 1560 C CA . ARG A 1 196 ? 33.460 3.398 -24.426 1.00 34.22 196 ARG A CA 1
ATOM 1561 C C . ARG A 1 196 ? 33.092 3.318 -25.902 1.00 34.22 196 ARG A C 1
ATOM 1563 O O . ARG A 1 196 ? 32.728 2.253 -26.374 1.00 34.22 196 ARG A O 1
ATOM 1570 N N . GLU A 1 197 ? 33.294 4.467 -26.541 1.00 36.31 197 GLU A N 1
ATOM 1571 C CA . GLU A 1 197 ? 33.453 4.731 -27.975 1.00 36.31 197 GLU A CA 1
ATOM 1572 C C . GLU A 1 197 ? 32.267 5.372 -28.726 1.00 36.31 197 GLU A C 1
ATOM 1574 O O . GLU A 1 197 ? 31.292 4.734 -29.091 1.00 36.31 197 GLU A O 1
ATOM 1579 N N . ALA A 1 198 ? 32.507 6.659 -29.033 1.00 34.19 198 ALA A N 1
ATOM 1580 C CA . ALA A 1 198 ? 32.093 7.449 -30.198 1.00 34.19 198 ALA A CA 1
ATOM 1581 C C . ALA A 1 198 ? 30.699 8.117 -30.245 1.00 34.19 198 ALA A C 1
ATOM 1583 O O . ALA A 1 198 ? 29.680 7.484 -30.477 1.00 34.19 198 ALA A O 1
ATOM 1584 N N . GLY A 1 199 ? 30.719 9.462 -30.242 1.00 34.09 199 GLY A N 1
ATOM 1585 C CA . GLY A 1 199 ? 29.791 10.282 -31.038 1.00 34.09 199 GLY A CA 1
ATOM 1586 C C . GLY A 1 199 ? 28.883 11.241 -30.263 1.00 34.09 199 GLY A C 1
ATOM 1587 O O . GLY A 1 199 ? 27.833 10.865 -29.764 1.00 34.09 199 GLY A O 1
ATOM 1588 N N . ASN A 1 200 ? 29.241 12.528 -30.235 1.00 34.44 200 ASN A N 1
ATOM 1589 C CA . ASN A 1 200 ? 28.373 13.617 -29.778 1.00 34.44 200 ASN A CA 1
ATOM 1590 C C . ASN A 1 200 ? 27.217 13.861 -30.773 1.00 34.44 200 ASN A C 1
ATOM 1592 O O . ASN A 1 200 ? 27.460 14.470 -31.812 1.00 34.44 200 ASN A O 1
ATOM 1596 N N . THR A 1 201 ? 25.981 13.441 -30.461 1.00 30.73 201 THR A N 1
ATOM 1597 C CA . THR A 1 201 ? 24.687 14.156 -30.674 1.00 30.73 201 THR A CA 1
ATOM 1598 C C . THR A 1 201 ? 23.495 13.225 -30.389 1.00 30.73 201 THR A C 1
ATOM 1600 O O . THR A 1 201 ? 23.497 12.068 -30.783 1.00 30.73 201 THR A O 1
ATOM 1603 N N . ASN A 1 202 ? 22.466 13.728 -29.692 1.00 39.69 202 ASN A N 1
ATOM 1604 C CA . ASN A 1 202 ? 21.368 12.914 -29.152 1.00 39.69 202 ASN A CA 1
ATOM 1605 C C . ASN A 1 202 ? 20.030 13.158 -29.857 1.00 39.69 202 ASN A C 1
ATOM 1607 O O . ASN A 1 202 ? 19.386 14.173 -29.594 1.00 39.69 202 ASN A O 1
ATOM 1611 N N . VAL A 1 203 ? 19.609 12.163 -30.649 1.00 35.56 203 VAL A N 1
ATOM 1612 C CA . VAL A 1 203 ? 18.240 11.654 -30.897 1.00 35.56 203 VAL A CA 1
ATOM 1613 C C . VAL A 1 203 ? 18.400 10.249 -31.526 1.00 35.56 203 VAL A C 1
ATOM 1615 O O . VAL A 1 203 ? 19.365 10.017 -32.240 1.00 35.56 203 VAL A O 1
ATOM 1618 N N . ILE A 1 204 ? 17.464 9.315 -31.319 1.00 47.44 204 ILE A N 1
ATOM 1619 C CA . ILE A 1 204 ? 17.512 7.965 -31.913 1.00 47.44 204 ILE A CA 1
ATOM 1620 C C . ILE A 1 204 ? 16.402 7.828 -32.975 1.00 47.44 204 ILE A C 1
ATOM 1622 O O . ILE A 1 204 ? 15.239 7.626 -32.630 1.00 47.44 204 ILE A O 1
ATOM 1626 N N . LYS A 1 205 ? 16.747 7.983 -34.262 1.00 36.84 205 LYS A N 1
ATOM 1627 C CA . LYS A 1 205 ? 15.969 7.438 -35.398 1.00 36.84 205 LYS A CA 1
ATOM 1628 C C . LYS A 1 205 ? 16.876 6.500 -36.188 1.00 36.84 205 LYS A C 1
ATOM 1630 O O . LYS A 1 205 ? 18.088 6.684 -36.121 1.00 36.84 205 LYS A O 1
ATOM 1635 N N . SER A 1 206 ? 16.301 5.589 -36.971 1.00 44.66 206 SER A N 1
ATOM 1636 C CA . SER A 1 206 ? 17.061 4.624 -37.779 1.00 44.66 206 SER A CA 1
ATOM 1637 C C . SER A 1 206 ? 18.104 5.273 -38.702 1.00 44.66 206 SER A C 1
ATOM 1639 O O . SER A 1 206 ? 19.179 4.714 -38.827 1.00 44.66 206 SER A O 1
ATOM 1641 N N . ASP A 1 207 ? 17.850 6.481 -39.235 1.00 40.09 207 ASP A N 1
ATOM 1642 C CA . ASP A 1 207 ? 18.825 7.220 -40.069 1.00 40.09 207 ASP A CA 1
ATOM 1643 C C . ASP A 1 207 ? 19.014 8.707 -39.721 1.00 40.09 207 ASP A C 1
ATOM 1645 O O . ASP A 1 207 ? 19.875 9.375 -40.284 1.00 40.09 207 ASP A O 1
ATOM 1649 N N . ASN A 1 208 ? 18.203 9.296 -38.841 1.00 29.11 208 ASN A N 1
ATOM 1650 C CA . ASN A 1 208 ? 18.343 10.713 -38.492 1.00 29.11 208 ASN A CA 1
ATOM 1651 C C . ASN A 1 208 ? 17.552 11.066 -37.247 1.00 29.11 208 ASN A C 1
ATOM 1653 O O . ASN A 1 208 ? 16.426 11.564 -37.300 1.00 29.11 208 ASN A O 1
ATOM 1657 N N . ALA A 1 209 ? 18.173 10.766 -36.122 1.00 39.53 209 ALA A N 1
ATOM 1658 C CA . ALA A 1 209 ? 18.287 11.590 -34.940 1.00 39.53 209 ALA A CA 1
ATOM 1659 C C . ALA A 1 209 ? 17.713 13.052 -34.950 1.00 39.53 209 ALA A C 1
ATOM 1661 O O . ALA A 1 209 ? 18.395 13.991 -34.550 1.00 39.53 209 ALA A O 1
ATOM 1662 N N . ALA A 1 210 ? 16.439 13.287 -35.271 1.00 32.16 210 ALA A N 1
ATOM 1663 C CA . ALA A 1 210 ? 15.798 14.599 -35.113 1.00 32.16 210 ALA A CA 1
ATOM 1664 C C . ALA A 1 210 ? 14.323 14.519 -34.664 1.00 32.16 210 ALA A C 1
ATOM 1666 O O . ALA A 1 210 ? 13.463 14.731 -35.507 1.00 32.16 210 ALA A O 1
ATOM 1667 N N . VAL A 1 211 ? 14.045 14.161 -33.394 1.00 34.66 211 VAL A N 1
ATOM 1668 C CA . VAL A 1 211 ? 12.848 14.429 -32.549 1.00 34.66 211 VAL A CA 1
ATOM 1669 C C . VAL A 1 211 ? 13.145 14.017 -31.073 1.00 34.66 211 VAL A C 1
ATOM 1671 O O . VAL A 1 211 ? 12.498 13.134 -30.519 1.00 34.66 211 VAL A O 1
ATOM 1674 N N . LEU A 1 212 ? 14.123 14.637 -30.396 1.00 42.06 212 LEU A N 1
ATOM 1675 C CA . LEU A 1 212 ? 14.100 14.763 -28.921 1.00 42.06 212 LEU A CA 1
ATOM 1676 C C . LEU A 1 212 ? 13.767 16.220 -28.593 1.00 42.06 212 LEU A C 1
ATOM 1678 O O . LEU A 1 212 ? 14.630 17.021 -28.240 1.00 42.06 212 LEU A O 1
ATOM 1682 N N . THR A 1 213 ? 12.506 16.602 -28.780 1.00 32.47 213 THR A N 1
ATOM 1683 C CA . THR A 1 213 ? 12.024 17.929 -28.396 1.00 32.47 213 THR A CA 1
ATOM 1684 C C . THR A 1 213 ? 11.841 17.996 -26.881 1.00 32.47 213 THR A C 1
ATOM 1686 O O . THR A 1 213 ? 10.797 17.656 -26.331 1.00 32.47 213 THR A O 1
ATOM 1689 N N . LEU A 1 214 ? 12.883 18.486 -26.208 1.00 38.41 214 LEU A N 1
ATOM 1690 C CA . LEU A 1 214 ? 12.768 19.208 -24.945 1.00 38.41 214 LEU A CA 1
ATOM 1691 C C . LEU A 1 214 ? 11.898 20.450 -25.179 1.00 38.41 214 LEU A C 1
ATOM 1693 O O . LEU A 1 214 ? 12.224 21.293 -26.018 1.00 38.41 214 LEU A O 1
ATOM 1697 N N . HIS A 1 215 ? 10.815 20.598 -24.417 1.00 31.58 215 HIS A N 1
ATOM 1698 C CA . HIS A 1 215 ? 10.182 21.900 -24.248 1.00 31.58 215 HIS A CA 1
ATOM 1699 C C . HIS A 1 215 ? 10.253 22.356 -22.790 1.00 31.58 215 HIS A C 1
ATOM 1701 O O . HIS A 1 215 ? 9.714 21.724 -21.884 1.00 31.58 215 HIS A O 1
ATOM 1707 N N . ASN A 1 216 ? 10.914 23.509 -22.662 1.00 29.97 216 ASN A N 1
ATOM 1708 C CA . ASN A 1 216 ? 10.930 24.496 -21.586 1.00 29.97 216 ASN A CA 1
ATOM 1709 C C . ASN A 1 216 ? 11.932 24.314 -20.433 1.00 29.97 216 ASN A C 1
ATOM 1711 O O . ASN A 1 216 ? 11.603 23.906 -19.324 1.00 29.97 216 ASN A O 1
ATOM 1715 N N . GLY A 1 217 ? 13.155 24.790 -20.701 1.00 34.50 217 GLY A N 1
ATOM 1716 C CA . GLY A 1 217 ? 13.755 25.863 -19.899 1.00 34.50 217 GLY A CA 1
ATOM 1717 C C . GLY A 1 217 ? 14.170 25.527 -18.470 1.00 34.50 217 GLY A C 1
ATOM 1718 O O . GLY A 1 217 ? 13.685 26.158 -17.536 1.00 34.50 217 GLY A O 1
ATOM 1719 N N . MET A 1 218 ? 15.118 24.608 -18.278 1.00 35.69 218 MET A N 1
ATOM 1720 C CA . MET A 1 218 ? 15.868 24.534 -17.021 1.00 35.69 218 MET A CA 1
ATOM 1721 C C . MET A 1 218 ? 17.350 24.289 -17.293 1.00 35.69 218 MET A C 1
ATOM 1723 O O . MET A 1 218 ? 17.721 23.340 -17.979 1.00 35.69 218 MET A O 1
ATOM 1727 N N . ASN A 1 219 ? 18.170 25.182 -16.737 1.00 34.88 219 ASN A N 1
ATOM 1728 C CA . ASN A 1 219 ? 19.626 25.133 -16.738 1.00 34.88 219 ASN A CA 1
ATOM 1729 C C . ASN A 1 219 ? 20.141 23.742 -16.350 1.00 34.88 219 ASN A C 1
ATOM 1731 O O . ASN A 1 219 ? 19.622 23.100 -15.437 1.00 34.88 219 ASN A O 1
ATOM 1735 N N . SER A 1 220 ? 21.185 23.319 -17.058 1.00 34.59 220 SER A N 1
ATOM 1736 C CA . SER A 1 220 ? 21.951 22.087 -16.885 1.00 34.59 220 SER A CA 1
ATOM 1737 C C . SER A 1 220 ? 22.236 21.753 -15.415 1.00 34.59 220 SER A C 1
ATOM 1739 O O . SER A 1 220 ? 23.189 22.263 -14.824 1.00 34.59 220 SER A O 1
ATOM 1741 N N . PHE A 1 221 ? 21.442 20.859 -14.829 1.00 37.44 221 PHE A N 1
ATOM 1742 C CA . PHE A 1 221 ? 21.824 20.149 -13.614 1.00 37.44 221 PHE A CA 1
ATOM 1743 C C . PHE A 1 221 ? 22.636 18.922 -14.025 1.00 37.44 221 PHE A C 1
ATOM 1745 O O . PHE A 1 221 ? 22.103 17.998 -14.629 1.00 37.44 221 PHE A O 1
ATOM 1752 N N . GLN A 1 222 ? 23.926 18.921 -13.699 1.00 34.56 222 GLN A N 1
ATOM 1753 C CA . GLN A 1 222 ? 24.742 17.709 -13.705 1.00 34.56 222 GLN A CA 1
ATOM 1754 C C . GLN A 1 222 ? 24.283 16.834 -12.522 1.00 34.56 222 GLN A C 1
ATOM 1756 O O . GLN A 1 222 ? 24.386 17.286 -11.374 1.00 34.56 222 GLN A O 1
ATOM 1761 N N . PRO A 1 223 ? 23.727 15.630 -12.744 1.00 40.97 223 PRO A N 1
ATOM 1762 C CA . PRO A 1 223 ? 23.370 14.745 -11.645 1.00 40.97 223 PRO A CA 1
ATOM 1763 C C . PRO A 1 223 ? 24.651 14.255 -10.956 1.00 40.97 223 PRO A C 1
ATOM 1765 O O . PRO A 1 223 ? 25.484 13.593 -11.566 1.00 40.97 223 PRO A O 1
ATOM 1768 N N . VAL A 1 224 ? 24.817 14.576 -9.671 1.00 37.41 224 VAL A N 1
ATOM 1769 C CA . VAL A 1 224 ? 25.869 13.982 -8.832 1.00 37.41 224 VAL A CA 1
ATOM 1770 C C . VAL A 1 224 ? 25.408 12.573 -8.464 1.00 37.41 224 VAL A C 1
ATOM 1772 O O . VAL A 1 224 ? 24.499 12.413 -7.649 1.00 37.41 224 VAL A O 1
ATOM 1775 N N . ILE A 1 225 ? 25.994 11.555 -9.094 1.00 43.59 225 ILE A N 1
ATOM 1776 C CA . ILE A 1 225 ? 25.678 10.144 -8.840 1.00 43.59 225 ILE A CA 1
ATOM 1777 C C . ILE A 1 225 ? 26.727 9.593 -7.867 1.00 43.59 225 ILE A C 1
ATOM 1779 O O . ILE A 1 225 ? 27.903 9.581 -8.218 1.00 43.59 225 ILE A O 1
ATOM 1783 N N . PRO A 1 226 ? 26.350 9.142 -6.657 1.00 42.19 226 PRO A N 1
ATOM 1784 C CA . PRO A 1 226 ? 27.291 8.514 -5.732 1.00 42.19 226 PRO A CA 1
ATOM 1785 C C . PRO A 1 226 ? 27.877 7.218 -6.313 1.00 42.19 226 PRO A C 1
ATOM 1787 O O . PRO A 1 226 ? 27.154 6.447 -6.949 1.00 42.19 226 PRO A O 1
ATOM 1790 N N . ASP A 1 227 ? 29.144 6.928 -6.000 1.00 38.31 227 ASP A N 1
ATOM 1791 C CA . ASP A 1 227 ? 29.927 5.771 -6.487 1.00 38.31 227 ASP A CA 1
ATOM 1792 C C . ASP A 1 227 ? 29.317 4.383 -6.172 1.00 38.31 227 ASP A C 1
ATOM 1794 O O . ASP A 1 227 ? 29.772 3.361 -6.679 1.00 38.31 227 ASP A O 1
ATOM 1798 N N . SER A 1 228 ? 28.245 4.321 -5.374 1.00 43.91 228 SER A N 1
ATOM 1799 C CA . SER A 1 228 ? 27.449 3.114 -5.106 1.00 43.91 228 SER A CA 1
ATOM 1800 C C . SER A 1 228 ? 25.946 3.400 -5.228 1.00 43.91 228 SER A C 1
ATOM 1802 O O . SER A 1 228 ? 25.200 3.485 -4.254 1.00 43.91 228 SER A O 1
ATOM 1804 N N . TYR A 1 229 ? 25.477 3.581 -6.460 1.00 50.22 229 TYR A N 1
ATOM 1805 C CA . TYR A 1 229 ? 24.047 3.684 -6.760 1.00 50.22 229 TYR A CA 1
ATOM 1806 C C . TYR A 1 229 ? 23.364 2.335 -6.517 1.00 50.22 229 TYR A C 1
ATOM 1808 O O . TYR A 1 229 ? 23.515 1.411 -7.319 1.00 50.22 229 TYR A O 1
ATOM 1816 N N . VAL A 1 230 ? 22.607 2.217 -5.427 1.00 53.94 230 VAL A N 1
ATOM 1817 C CA . VAL A 1 230 ? 21.741 1.056 -5.211 1.00 53.94 230 VAL A CA 1
ATOM 1818 C C . VAL A 1 230 ? 20.297 1.513 -5.054 1.00 53.94 230 VAL A C 1
ATOM 1820 O O . VAL A 1 230 ? 19.895 2.057 -4.024 1.00 53.94 230 VAL A O 1
ATOM 1823 N N . LEU A 1 231 ? 19.518 1.321 -6.120 1.00 58.28 231 LEU A N 1
ATOM 1824 C CA . LEU A 1 231 ? 18.092 1.621 -6.146 1.00 58.28 231 LEU A CA 1
ATOM 1825 C C . LEU A 1 231 ? 17.334 0.665 -5.224 1.00 58.28 231 LEU A C 1
ATOM 1827 O O . LEU A 1 231 ? 17.460 -0.553 -5.345 1.00 58.28 231 LEU A O 1
ATOM 1831 N N . TYR A 1 232 ? 16.525 1.232 -4.326 1.00 61.44 232 TYR A N 1
ATOM 1832 C CA . TYR A 1 232 ? 15.608 0.497 -3.448 1.00 61.44 232 TYR A CA 1
ATOM 1833 C C . TYR A 1 232 ? 16.273 -0.538 -2.499 1.00 61.44 232 TYR A C 1
ATOM 1835 O O . TYR A 1 232 ? 15.615 -1.472 -2.046 1.00 61.44 232 TYR A O 1
ATOM 1843 N N . ASP A 1 233 ? 17.554 -0.358 -2.133 1.00 53.03 233 ASP A N 1
ATOM 1844 C CA . ASP A 1 233 ? 18.339 -1.320 -1.318 1.00 53.03 233 ASP A CA 1
ATOM 1845 C C . ASP A 1 233 ? 18.352 -1.057 0.198 1.00 53.03 233 ASP A C 1
ATOM 1847 O O . ASP A 1 233 ? 19.219 -1.537 0.927 1.00 53.03 233 ASP A O 1
ATOM 1851 N N . LYS A 1 234 ? 17.407 -0.283 0.738 1.00 47.31 234 LYS A N 1
ATOM 1852 C CA . LYS A 1 234 ? 17.403 -0.011 2.185 1.00 47.31 234 LYS A CA 1
ATOM 1853 C C . LYS A 1 234 ? 16.392 -0.867 2.940 1.00 47.31 234 LYS A C 1
ATOM 1855 O O . LYS A 1 234 ? 15.250 -1.054 2.521 1.00 47.31 234 LYS A O 1
ATOM 1860 N N . TYR A 1 235 ? 16.871 -1.404 4.066 1.00 43.25 235 TYR A N 1
ATOM 1861 C CA . TYR A 1 235 ? 16.156 -2.227 5.040 1.00 43.25 235 TYR A CA 1
ATOM 1862 C C . TYR A 1 235 ? 14.673 -1.806 5.167 1.00 43.25 235 TYR A C 1
ATOM 1864 O O . TYR A 1 235 ? 14.362 -0.685 5.558 1.00 43.25 235 TYR A O 1
ATOM 1872 N N . SER A 1 236 ? 13.758 -2.741 4.889 1.00 46.84 236 SER A N 1
ATOM 1873 C CA . SER A 1 236 ? 12.335 -2.757 5.298 1.00 46.84 236 SER A CA 1
ATOM 1874 C C . SER A 1 236 ? 11.289 -1.807 4.674 1.00 46.84 236 SER A C 1
ATOM 1876 O O . SER A 1 236 ? 10.134 -1.912 5.066 1.00 46.84 236 SER A O 1
ATOM 1878 N N . LEU A 1 237 ? 11.563 -0.991 3.650 1.00 55.31 237 LEU A N 1
ATOM 1879 C CA . LEU A 1 237 ? 10.509 -0.160 3.010 1.00 55.31 237 LEU A CA 1
ATOM 1880 C C . LEU A 1 237 ? 9.671 -0.888 1.933 1.00 55.31 237 LEU A C 1
ATOM 1882 O O . LEU A 1 237 ? 9.238 -0.299 0.946 1.00 55.31 237 LEU A O 1
ATOM 1886 N N . TRP A 1 238 ? 9.445 -2.188 2.106 1.00 66.06 238 TRP A N 1
ATOM 1887 C CA . TRP A 1 238 ? 8.737 -3.023 1.137 1.00 66.06 238 TRP A CA 1
ATOM 1888 C C . TRP A 1 238 ? 7.321 -3.262 1.642 1.00 66.06 238 TRP A C 1
ATOM 1890 O O . TRP A 1 238 ? 7.135 -3.725 2.763 1.00 66.06 238 TRP A O 1
ATOM 1900 N N . SER A 1 239 ? 6.329 -2.999 0.798 1.00 70.38 239 SER A N 1
ATOM 1901 C CA . SER A 1 239 ? 4.946 -3.401 1.055 1.00 70.38 239 SER A CA 1
ATOM 1902 C C . SER A 1 239 ? 4.847 -4.926 1.139 1.00 70.38 239 SER A C 1
ATOM 1904 O O . SER A 1 239 ? 4.239 -5.467 2.062 1.00 70.38 239 SER A O 1
ATOM 1906 N N . LYS A 1 240 ? 5.523 -5.634 0.217 1.00 75.44 240 LYS A N 1
ATOM 1907 C CA . LYS A 1 240 ? 5.706 -7.093 0.251 1.00 75.44 240 LYS A CA 1
ATOM 1908 C C . LYS A 1 240 ? 7.054 -7.493 -0.341 1.00 75.44 240 LYS A C 1
ATOM 1910 O O . LYS A 1 240 ? 7.528 -6.870 -1.288 1.00 75.44 240 LYS A O 1
ATOM 1915 N N . ARG A 1 241 ? 7.677 -8.550 0.187 1.00 79.62 241 ARG A N 1
ATOM 1916 C CA . ARG A 1 241 ? 9.004 -9.004 -0.253 1.00 79.62 241 ARG A CA 1
ATOM 1917 C C . ARG A 1 241 ? 9.039 -10.513 -0.475 1.00 79.62 241 ARG A C 1
ATOM 1919 O O . ARG A 1 241 ? 8.340 -11.252 0.205 1.00 79.62 241 ARG A O 1
ATOM 1926 N N . ASN A 1 242 ? 9.940 -10.944 -1.358 1.00 80.31 242 ASN A N 1
ATOM 1927 C CA . ASN A 1 242 ? 10.280 -12.337 -1.626 1.00 80.31 242 ASN A CA 1
ATOM 1928 C C . ASN A 1 242 ? 9.104 -13.183 -2.132 1.00 80.31 242 ASN A C 1
ATOM 1930 O O . ASN A 1 242 ? 9.072 -14.380 -1.851 1.00 80.31 242 ASN A O 1
ATOM 1934 N N . LEU A 1 243 ? 8.189 -12.561 -2.879 1.00 86.38 243 LEU A N 1
ATOM 1935 C CA . LEU A 1 243 ? 7.032 -13.227 -3.465 1.00 86.38 243 LEU A CA 1
ATOM 1936 C C . LEU A 1 243 ? 7.432 -14.058 -4.688 1.00 86.38 243 LEU A C 1
ATOM 1938 O O . LEU A 1 243 ? 8.363 -13.691 -5.410 1.00 86.38 243 LEU A O 1
ATOM 1942 N N . SER A 1 244 ? 6.704 -15.144 -4.923 1.00 91.44 244 SER A N 1
ATOM 1943 C CA . SER A 1 244 ? 6.682 -15.820 -6.223 1.00 91.44 244 SER A CA 1
ATOM 1944 C C . SER A 1 244 ? 5.758 -15.089 -7.206 1.00 91.44 244 SER A C 1
ATOM 1946 O O . SER A 1 244 ? 4.974 -14.214 -6.818 1.00 91.44 244 SER A O 1
ATOM 1948 N N . ILE A 1 245 ? 5.807 -15.454 -8.486 1.00 92.56 245 ILE A N 1
ATOM 1949 C CA . ILE A 1 245 ? 4.838 -14.973 -9.482 1.00 92.56 245 ILE A CA 1
ATOM 1950 C C . ILE A 1 245 ? 3.393 -15.365 -9.124 1.00 92.56 245 ILE A C 1
ATOM 1952 O O . ILE A 1 245 ? 2.469 -14.571 -9.300 1.00 92.56 245 ILE A O 1
ATOM 1956 N N . GLU A 1 246 ? 3.191 -16.552 -8.548 1.00 92.00 246 GLU A N 1
ATOM 1957 C CA . GLU A 1 246 ? 1.872 -17.026 -8.116 1.00 92.00 246 GLU A CA 1
ATOM 1958 C C . GLU A 1 246 ? 1.312 -16.179 -6.970 1.00 92.00 246 GLU A C 1
ATOM 1960 O O . GLU A 1 246 ? 0.119 -15.867 -6.947 1.00 92.00 246 GLU A O 1
ATOM 1965 N N . ASP A 1 247 ? 2.178 -15.733 -6.058 1.00 89.94 247 ASP A N 1
ATOM 1966 C CA . ASP A 1 247 ? 1.799 -14.834 -4.971 1.00 89.94 247 ASP A CA 1
ATOM 1967 C C . ASP A 1 247 ? 1.353 -13.461 -5.488 1.00 89.94 247 ASP A C 1
ATOM 1969 O O . ASP A 1 247 ? 0.420 -12.875 -4.932 1.00 89.94 247 ASP A O 1
ATOM 1973 N N . LEU A 1 248 ? 1.968 -12.943 -6.564 1.00 91.12 248 LEU A N 1
ATOM 1974 C CA . LEU A 1 248 ? 1.514 -11.691 -7.187 1.00 91.12 248 LEU A CA 1
ATOM 1975 C C . LEU A 1 248 ? 0.064 -11.800 -7.670 1.00 91.12 248 LEU A C 1
ATOM 1977 O O . LEU A 1 248 ? -0.701 -10.846 -7.515 1.00 91.12 248 LEU A O 1
ATOM 1981 N N . TYR A 1 249 ? -0.318 -12.961 -8.206 1.00 92.75 249 TYR A N 1
ATOM 1982 C CA . TYR A 1 249 ? -1.686 -13.226 -8.650 1.00 92.75 249 TYR A CA 1
ATOM 1983 C C . TYR A 1 249 ? -2.634 -13.471 -7.477 1.00 92.75 249 TYR A C 1
ATOM 1985 O O . TYR A 1 249 ? -3.722 -12.904 -7.435 1.00 92.75 249 TYR A O 1
ATOM 1993 N N . LYS A 1 250 ? -2.218 -14.278 -6.496 1.00 89.75 250 LYS A N 1
ATOM 1994 C CA . LYS A 1 250 ? -3.018 -14.603 -5.306 1.00 89.75 250 LYS A CA 1
ATOM 1995 C C . LYS A 1 250 ? -3.368 -13.368 -4.483 1.00 89.75 250 LYS A C 1
ATOM 1997 O O . LYS A 1 250 ? -4.441 -13.302 -3.893 1.00 89.75 250 LYS A O 1
ATOM 2002 N N . TYR A 1 251 ? -2.447 -12.413 -4.407 1.00 86.81 251 TYR A N 1
ATOM 2003 C CA . TYR A 1 251 ? -2.653 -11.158 -3.694 1.00 86.81 251 TYR A CA 1
ATOM 2004 C C . TYR A 1 251 ? -3.240 -10.046 -4.561 1.00 86.81 251 TYR A C 1
ATOM 2006 O O . TYR A 1 251 ? -3.273 -8.909 -4.094 1.00 86.81 251 TYR A O 1
ATOM 2014 N N . GLU A 1 252 ? -3.649 -10.363 -5.794 1.00 90.75 252 GLU A N 1
ATOM 2015 C CA . GLU A 1 252 ? -4.250 -9.420 -6.742 1.00 90.75 252 GLU A CA 1
ATOM 2016 C C . GLU A 1 252 ? -3.371 -8.182 -6.990 1.00 90.75 252 GLU A C 1
ATOM 2018 O O . GLU A 1 252 ? -3.864 -7.108 -7.316 1.00 90.75 252 GLU A O 1
ATOM 2023 N N . ILE A 1 253 ? -2.046 -8.320 -6.850 1.00 90.88 253 ILE A N 1
ATOM 2024 C CA . ILE A 1 253 ? -1.086 -7.271 -7.232 1.00 90.88 253 ILE A CA 1
ATOM 2025 C C . ILE A 1 253 ? -1.058 -7.172 -8.755 1.00 90.88 253 ILE A C 1
ATOM 2027 O O . ILE A 1 253 ? -1.020 -6.078 -9.309 1.00 90.88 253 ILE A O 1
ATOM 2031 N N . ILE A 1 254 ? -1.129 -8.326 -9.422 1.00 94.00 254 ILE A N 1
ATOM 2032 C CA . ILE A 1 254 ? -1.440 -8.436 -10.844 1.00 94.00 254 ILE A CA 1
ATOM 2033 C C . ILE A 1 254 ? -2.710 -9.278 -10.953 1.00 94.00 254 ILE A C 1
ATOM 2035 O O . ILE A 1 254 ? -2.683 -10.488 -10.730 1.00 94.00 254 ILE A O 1
ATOM 2039 N N . ASP A 1 255 ? -3.828 -8.658 -11.308 1.00 93.31 255 ASP A N 1
ATOM 2040 C CA . ASP A 1 255 ? -5.064 -9.371 -11.607 1.00 93.31 255 ASP A CA 1
ATOM 2041 C C . ASP A 1 255 ? -5.121 -9.689 -13.105 1.00 93.31 255 ASP A C 1
ATOM 2043 O O . ASP A 1 255 ? -5.339 -8.828 -13.961 1.00 93.31 255 ASP A O 1
ATOM 2047 N N . ARG A 1 256 ? -4.936 -10.971 -13.431 1.00 91.94 256 ARG A N 1
ATOM 2048 C CA . ARG A 1 256 ? -4.975 -11.460 -14.816 1.00 91.94 256 ARG A CA 1
ATOM 2049 C C . ARG A 1 256 ? -6.377 -11.433 -15.426 1.00 91.94 256 ARG A C 1
ATOM 2051 O O . ARG A 1 256 ? -6.478 -11.349 -16.650 1.00 91.94 256 ARG A O 1
ATOM 2058 N N . LYS A 1 257 ? -7.428 -11.541 -14.604 1.00 90.69 257 LYS A N 1
ATOM 2059 C CA . LYS A 1 257 ? -8.827 -11.573 -15.052 1.00 90.69 257 LYS A CA 1
ATOM 2060 C C . LYS A 1 257 ? -9.335 -10.163 -15.307 1.00 90.69 257 LYS A C 1
ATOM 2062 O O . LYS A 1 257 ? -9.854 -9.901 -16.385 1.00 90.69 257 LYS A O 1
ATOM 2067 N N . ALA A 1 258 ? -9.142 -9.262 -14.343 1.00 91.75 258 ALA A N 1
ATOM 2068 C CA . ALA A 1 258 ? -9.537 -7.863 -14.489 1.00 91.75 258 ALA A CA 1
ATOM 2069 C C . ALA A 1 258 ? -8.568 -7.052 -15.363 1.00 91.75 258 ALA A C 1
ATOM 2071 O O . ALA A 1 258 ? -8.896 -5.932 -15.747 1.00 91.75 258 ALA A O 1
ATOM 2072 N N . LYS A 1 259 ? -7.386 -7.609 -15.674 1.00 94.56 259 LYS A N 1
ATOM 2073 C CA . LYS A 1 259 ? -6.295 -6.919 -16.374 1.00 94.56 259 LYS A CA 1
ATOM 2074 C C . LYS A 1 259 ? -5.886 -5.637 -15.650 1.00 94.56 259 LYS A C 1
ATOM 2076 O O . LYS A 1 259 ? -5.737 -4.573 -16.249 1.00 94.56 259 LYS A O 1
ATOM 2081 N N . THR A 1 260 ? -5.688 -5.745 -14.339 1.00 94.94 260 THR A N 1
ATOM 2082 C CA . THR A 1 260 ? -5.279 -4.623 -13.489 1.00 94.94 260 THR A CA 1
ATOM 2083 C C . THR A 1 260 ? -3.989 -4.925 -12.733 1.00 94.94 260 THR A C 1
ATOM 2085 O O . THR A 1 260 ? -3.705 -6.066 -12.373 1.00 94.94 260 THR A O 1
ATOM 2088 N N . ILE A 1 261 ? -3.177 -3.894 -12.513 1.00 95.31 261 ILE A N 1
ATOM 2089 C CA . ILE A 1 261 ? -1.981 -3.934 -11.671 1.00 95.31 261 ILE A CA 1
ATOM 2090 C C . ILE A 1 261 ? -2.254 -3.021 -10.475 1.00 95.31 261 ILE A C 1
ATOM 2092 O O . ILE A 1 261 ? -2.287 -1.798 -10.621 1.00 95.31 261 ILE A O 1
ATOM 2096 N N . ASN A 1 262 ? -2.471 -3.614 -9.302 1.00 92.00 262 ASN A N 1
ATOM 2097 C CA . ASN A 1 262 ? -2.808 -2.897 -8.076 1.00 92.00 262 ASN A CA 1
ATOM 2098 C C . ASN A 1 262 ? -1.534 -2.608 -7.276 1.00 92.00 262 ASN A C 1
ATOM 2100 O O . ASN A 1 262 ? -0.938 -3.497 -6.663 1.00 92.00 262 ASN A O 1
ATOM 2104 N N . LEU A 1 263 ? -1.110 -1.345 -7.282 1.00 88.44 263 LEU A N 1
ATOM 2105 C CA . LEU A 1 263 ? 0.159 -0.908 -6.714 1.00 88.44 263 LEU A CA 1
ATOM 2106 C C . LEU A 1 263 ? -0.032 -0.095 -5.434 1.00 88.44 263 LEU A C 1
ATOM 2108 O O . LEU A 1 263 ? -0.692 0.946 -5.416 1.00 88.44 263 LEU A O 1
ATOM 2112 N N . ASN A 1 264 ? 0.628 -0.546 -4.367 1.00 83.50 264 ASN A N 1
ATOM 2113 C CA . ASN A 1 264 ? 0.689 0.160 -3.092 1.00 83.50 264 ASN A CA 1
ATOM 2114 C C . ASN A 1 264 ? 2.074 0.001 -2.448 1.00 83.50 264 ASN A C 1
ATOM 2116 O O . ASN A 1 264 ? 2.299 -0.909 -1.645 1.00 83.50 264 ASN A O 1
ATOM 2120 N N . GLY A 1 265 ? 3.009 0.875 -2.829 1.00 80.75 265 GLY A N 1
ATOM 2121 C CA . GLY A 1 265 ? 4.396 0.843 -2.354 1.00 80.75 265 GLY A CA 1
ATOM 2122 C C . GLY A 1 265 ? 5.289 -0.102 -3.166 1.00 80.75 265 GLY A C 1
ATOM 2123 O O . GLY A 1 265 ? 5.042 -0.337 -4.345 1.00 80.75 265 GLY A O 1
ATOM 2124 N N . ILE A 1 266 ? 6.355 -0.618 -2.550 1.00 81.31 266 ILE A N 1
ATOM 2125 C CA . ILE A 1 266 ? 7.369 -1.446 -3.229 1.00 81.31 266 ILE A CA 1
ATOM 2126 C C . ILE A 1 266 ? 7.084 -2.938 -3.006 1.00 81.31 266 ILE A C 1
ATOM 2128 O O . ILE A 1 266 ? 6.915 -3.376 -1.867 1.00 81.31 266 ILE A O 1
ATOM 2132 N N . VAL A 1 267 ? 7.067 -3.727 -4.079 1.00 85.94 267 VAL A N 1
ATOM 2133 C CA . VAL A 1 267 ? 6.828 -5.176 -4.070 1.00 85.94 267 VAL A CA 1
ATOM 2134 C C . VAL A 1 267 ? 8.012 -5.908 -4.702 1.00 85.94 267 VAL A C 1
ATOM 2136 O O . VAL A 1 267 ? 8.443 -5.545 -5.789 1.00 85.94 267 VAL A O 1
ATOM 2139 N N . HIS A 1 268 ? 8.516 -6.960 -4.051 1.00 87.56 268 HIS A N 1
ATOM 2140 C CA . HIS A 1 268 ? 9.510 -7.873 -4.637 1.00 87.56 268 HIS A CA 1
ATOM 2141 C C . HIS A 1 268 ? 8.858 -9.144 -5.173 1.00 87.56 268 HIS A C 1
ATOM 2143 O O . HIS A 1 268 ? 8.192 -9.848 -4.406 1.00 87.56 268 HIS A O 1
ATOM 2149 N N . CYS A 1 269 ? 9.184 -9.505 -6.405 1.00 90.62 269 CYS A N 1
ATOM 2150 C CA . CYS A 1 269 ? 9.016 -10.829 -6.977 1.00 90.62 269 CYS A CA 1
ATOM 2151 C C . CYS A 1 269 ? 10.399 -11.425 -7.261 1.00 90.62 269 CYS A C 1
ATOM 2153 O O . CYS A 1 269 ? 11.286 -10.722 -7.735 1.00 90.62 269 CYS A O 1
ATOM 2155 N N . LYS A 1 270 ? 10.605 -12.706 -6.949 1.00 88.69 270 LYS A N 1
ATOM 2156 C CA . LYS A 1 270 ? 11.872 -13.400 -7.243 1.00 88.69 270 LYS A CA 1
ATOM 2157 C C . LYS A 1 270 ? 11.954 -13.921 -8.676 1.00 88.69 270 LYS A C 1
ATOM 2159 O O . LYS A 1 270 ? 13.020 -14.356 -9.086 1.00 88.69 270 LYS A O 1
ATOM 2164 N N . ASP A 1 271 ? 10.833 -13.921 -9.385 1.00 92.56 271 ASP A N 1
ATOM 2165 C CA . ASP A 1 271 ? 10.696 -14.540 -10.694 1.00 92.56 271 ASP A CA 1
ATOM 2166 C C . ASP A 1 271 ? 10.646 -13.474 -11.793 1.00 92.56 271 ASP A C 1
ATOM 2168 O O . ASP A 1 271 ? 10.571 -12.270 -11.533 1.00 92.56 271 ASP A O 1
ATOM 2172 N N . SER A 1 272 ? 10.675 -13.924 -13.045 1.00 94.12 272 SER A N 1
ATOM 2173 C CA . SER A 1 272 ? 10.423 -13.061 -14.200 1.00 94.12 272 SER A CA 1
ATOM 2174 C C . SER A 1 272 ? 8.922 -12.837 -14.378 1.00 94.12 272 SER A C 1
ATOM 2176 O O . SER A 1 272 ? 8.135 -13.783 -14.328 1.00 94.12 272 SER A O 1
ATOM 2178 N N . VAL A 1 273 ? 8.512 -11.590 -14.604 1.00 96.25 273 VAL A N 1
ATOM 2179 C CA . VAL A 1 273 ? 7.098 -11.212 -14.718 1.00 96.25 273 VAL A CA 1
ATOM 2180 C C . VAL A 1 273 ? 6.735 -11.020 -16.184 1.00 96.25 273 VAL A C 1
ATOM 2182 O O . VAL A 1 273 ? 7.328 -10.199 -16.877 1.00 96.25 273 VAL A O 1
ATOM 2185 N N . THR A 1 274 ? 5.719 -11.741 -16.655 1.00 96.12 274 THR A N 1
ATOM 2186 C CA . THR A 1 274 ? 5.187 -11.570 -18.014 1.00 96.12 274 THR A CA 1
ATOM 2187 C C . THR A 1 274 ? 3.792 -10.950 -17.962 1.00 96.12 274 THR A C 1
ATOM 2189 O O . THR A 1 274 ? 2.886 -11.479 -17.314 1.00 96.12 274 THR A O 1
ATOM 2192 N N . LEU A 1 275 ? 3.626 -9.814 -18.639 1.00 95.81 275 LEU A N 1
ATOM 2193 C CA . LEU A 1 275 ? 2.376 -9.072 -18.765 1.00 95.81 275 LEU A CA 1
ATOM 2194 C C . LEU A 1 275 ? 1.770 -9.331 -20.148 1.00 95.81 275 LEU A C 1
ATOM 2196 O O . LEU A 1 275 ? 2.043 -8.621 -21.116 1.00 95.81 275 LEU A O 1
ATOM 2200 N N . GLU A 1 276 ? 0.939 -10.373 -20.222 1.00 93.75 276 GLU A N 1
ATOM 2201 C CA . GLU A 1 276 ? 0.205 -10.731 -21.439 1.00 93.75 276 GLU A CA 1
ATOM 2202 C C . GLU A 1 276 ? -1.058 -9.880 -21.617 1.00 93.75 276 GLU A C 1
ATOM 2204 O O . GLU A 1 276 ? -2.014 -10.007 -20.839 1.00 93.75 276 GLU A O 1
ATOM 2209 N N . GLY A 1 277 ? -1.088 -9.056 -22.666 1.00 92.38 277 GLY A N 1
ATOM 2210 C CA . GLY A 1 277 ? -2.210 -8.181 -23.013 1.00 92.38 277 GLY A CA 1
ATOM 2211 C C . GLY A 1 277 ? -2.155 -6.798 -22.362 1.00 92.38 277 GLY A C 1
ATOM 2212 O O . GLY A 1 277 ? -1.147 -6.404 -21.783 1.00 92.38 277 GLY A O 1
ATOM 2213 N N . ASP A 1 278 ? -3.249 -6.052 -22.496 1.00 96.19 278 ASP A N 1
ATOM 2214 C CA . ASP A 1 278 ? -3.340 -4.670 -22.022 1.00 96.19 278 ASP A CA 1
ATOM 2215 C C . ASP A 1 278 ? -3.730 -4.643 -20.541 1.00 96.19 278 ASP A C 1
ATOM 2217 O O . ASP A 1 278 ? -4.705 -5.290 -20.165 1.00 96.19 278 ASP A O 1
ATOM 2221 N N . TYR A 1 279 ? -2.992 -3.900 -19.713 1.00 97.00 279 TYR A N 1
ATOM 2222 C CA . TYR A 1 279 ? -3.229 -3.769 -18.273 1.00 97.00 279 TYR A CA 1
ATOM 2223 C C . TYR A 1 279 ? -3.503 -2.323 -17.861 1.00 97.00 279 TYR A C 1
ATOM 2225 O O . TYR A 1 279 ? -2.897 -1.387 -18.381 1.00 97.00 279 TYR A O 1
ATOM 2233 N N . LYS A 1 280 ? -4.351 -2.145 -16.843 1.00 96.69 280 LYS A N 1
ATOM 2234 C CA . LYS A 1 280 ? -4.578 -0.860 -16.168 1.00 96.69 280 LYS A CA 1
ATOM 2235 C C . LYS A 1 280 ? -3.896 -0.814 -14.806 1.00 96.69 280 LYS A C 1
ATOM 2237 O O . LYS A 1 280 ? -4.085 -1.696 -13.977 1.00 96.69 280 LYS A O 1
ATOM 2242 N N . VAL A 1 281 ? -3.140 0.239 -14.541 1.00 94.00 281 VAL A N 1
ATOM 2243 C CA . VAL A 1 281 ? -2.463 0.484 -13.267 1.00 94.00 281 VAL A CA 1
ATOM 2244 C C . VAL A 1 281 ? -3.391 1.247 -12.337 1.00 94.00 281 VAL A C 1
ATOM 2246 O O . VAL A 1 281 ? -3.828 2.350 -12.670 1.00 94.00 281 VAL A O 1
ATOM 2249 N N . ALA A 1 282 ? -3.634 0.695 -11.153 1.00 90.75 282 ALA A N 1
ATOM 2250 C CA . ALA A 1 282 ? -4.342 1.354 -10.066 1.00 90.75 282 ALA A CA 1
ATOM 2251 C C . ALA A 1 282 ? -3.405 1.603 -8.883 1.00 90.75 282 ALA A C 1
ATOM 2253 O O . ALA A 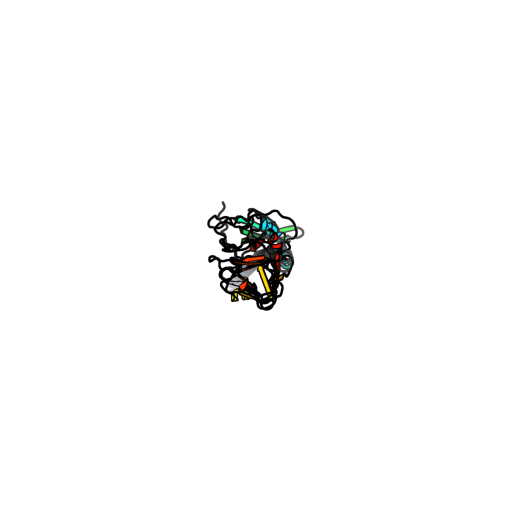1 282 ? -2.742 0.690 -8.391 1.00 90.75 282 ALA A O 1
ATOM 2254 N N . GLY A 1 283 ? -3.359 2.848 -8.410 1.00 85.94 283 GLY A N 1
ATOM 2255 C CA . GLY A 1 283 ? -2.504 3.240 -7.294 1.00 85.94 283 GLY A CA 1
ATOM 2256 C C . GLY A 1 283 ? -1.071 3.567 -7.720 1.00 85.94 283 GLY A C 1
ATOM 2257 O O . GLY A 1 283 ? -0.802 3.901 -8.870 1.00 85.94 283 GLY A O 1
ATOM 2258 N N . GLN A 1 284 ? -0.139 3.561 -6.763 1.00 84.75 284 GLN A N 1
ATOM 2259 C CA . GLN A 1 284 ? 1.257 3.931 -7.031 1.00 84.75 284 GLN A CA 1
ATOM 2260 C C . GLN A 1 284 ? 2.203 2.957 -6.351 1.00 84.75 284 GLN A C 1
ATOM 2262 O O . GLN A 1 284 ? 2.036 2.653 -5.162 1.00 84.75 284 GLN A O 1
ATOM 2267 N N . GLY A 1 285 ? 3.217 2.509 -7.080 1.00 85.94 285 GLY A N 1
ATOM 2268 C CA . GLY A 1 285 ? 4.170 1.555 -6.542 1.00 85.94 285 GLY A CA 1
ATOM 2269 C C . GLY A 1 285 ? 5.238 1.105 -7.518 1.00 85.94 285 GLY A C 1
ATOM 2270 O O . GLY A 1 285 ? 5.294 1.523 -8.673 1.00 85.94 285 GLY A O 1
ATOM 2271 N N . VAL A 1 286 ? 6.085 0.227 -6.996 1.00 86.25 286 VAL A N 1
ATOM 2272 C CA . VAL A 1 286 ? 7.232 -0.354 -7.685 1.00 86.25 286 VAL A CA 1
ATOM 2273 C C . VAL A 1 286 ? 7.096 -1.867 -7.633 1.00 86.25 286 VAL A C 1
ATOM 2275 O O . VAL A 1 286 ? 6.922 -2.421 -6.548 1.00 86.25 286 VAL A O 1
ATOM 2278 N N . ILE A 1 287 ? 7.207 -2.538 -8.774 1.00 91.75 287 ILE A N 1
ATOM 2279 C CA . ILE A 1 287 ? 7.407 -3.987 -8.825 1.00 91.75 287 ILE A CA 1
ATOM 2280 C C . ILE A 1 287 ? 8.871 -4.226 -9.167 1.00 91.75 287 ILE A C 1
ATOM 2282 O O . ILE A 1 287 ? 9.343 -3.813 -10.221 1.00 91.75 287 ILE A O 1
ATOM 2286 N N . ILE A 1 288 ? 9.578 -4.894 -8.265 1.00 89.50 288 ILE A N 1
ATOM 2287 C CA . ILE A 1 288 ? 10.955 -5.333 -8.453 1.00 89.50 288 ILE A CA 1
ATOM 2288 C C . ILE A 1 288 ? 10.913 -6.818 -8.788 1.00 89.50 288 ILE A C 1
ATOM 2290 O O . ILE A 1 288 ? 10.386 -7.590 -7.989 1.00 89.50 288 ILE A O 1
ATOM 2294 N N . ALA A 1 289 ? 11.445 -7.207 -9.940 1.00 92.38 289 ALA A N 1
ATOM 2295 C CA . ALA A 1 289 ? 11.460 -8.587 -10.417 1.00 92.38 289 ALA A CA 1
ATOM 2296 C C . ALA A 1 289 ? 12.815 -8.941 -11.038 1.00 92.38 289 ALA A C 1
ATOM 2298 O O . ALA A 1 289 ? 13.629 -8.052 -11.298 1.00 92.38 289 ALA A O 1
ATOM 2299 N N . ASP A 1 290 ? 13.039 -10.227 -11.315 1.00 91.81 290 ASP A N 1
ATOM 2300 C CA . ASP A 1 290 ? 14.264 -10.664 -11.991 1.00 91.81 290 ASP A CA 1
ATOM 2301 C C . ASP A 1 290 ? 14.324 -10.102 -13.422 1.00 91.81 290 ASP A C 1
ATOM 2303 O O . ASP A 1 290 ? 15.361 -9.593 -13.843 1.00 91.81 290 ASP A O 1
ATOM 2307 N N . SER A 1 291 ? 13.208 -10.135 -14.155 1.00 94.50 291 SER A N 1
ATOM 2308 C CA . SER A 1 291 ? 13.058 -9.541 -15.491 1.00 94.50 291 SER A CA 1
ATOM 2309 C C . SER A 1 291 ? 11.583 -9.259 -15.804 1.00 94.50 291 SER A C 1
ATOM 2311 O O . SER A 1 291 ? 10.698 -9.730 -15.079 1.00 94.50 291 SER A O 1
ATOM 2313 N N . PHE A 1 292 ? 11.308 -8.504 -16.872 1.00 97.31 292 PHE A N 1
ATOM 2314 C CA . PHE A 1 292 ? 9.941 -8.240 -17.337 1.00 97.31 292 PHE A CA 1
ATOM 2315 C C . PHE A 1 292 ? 9.780 -8.512 -18.830 1.00 97.31 292 PHE A C 1
ATOM 2317 O O . PHE A 1 292 ? 10.625 -8.106 -19.621 1.00 97.31 292 PHE A O 1
ATOM 2324 N N . ASN A 1 293 ? 8.644 -9.095 -19.210 1.00 97.25 293 ASN A N 1
ATOM 2325 C CA . ASN A 1 293 ? 8.174 -9.185 -20.592 1.00 97.25 293 ASN A CA 1
ATOM 2326 C C . ASN A 1 293 ? 6.825 -8.466 -20.711 1.00 97.25 293 ASN A C 1
ATOM 2328 O O . ASN A 1 293 ? 5.879 -8.808 -19.999 1.00 97.25 293 ASN A O 1
ATOM 2332 N N . ILE A 1 294 ? 6.727 -7.473 -21.594 1.00 97.50 294 ILE A N 1
ATOM 2333 C CA . ILE A 1 294 ? 5.537 -6.630 -21.764 1.00 97.50 294 ILE A CA 1
ATOM 2334 C C . ILE A 1 294 ? 4.988 -6.815 -23.180 1.00 97.50 294 ILE A C 1
ATOM 2336 O O . ILE A 1 294 ? 5.587 -6.352 -24.152 1.00 97.50 294 ILE A O 1
ATOM 2340 N N . ASN A 1 295 ? 3.825 -7.461 -23.288 1.00 96.69 295 ASN A N 1
ATOM 2341 C CA . ASN A 1 295 ? 3.226 -7.862 -24.567 1.00 96.69 295 ASN A CA 1
ATOM 2342 C C . ASN A 1 295 ? 1.949 -7.070 -24.920 1.00 96.69 295 ASN A C 1
ATOM 2344 O O . ASN A 1 295 ? 1.207 -7.455 -25.822 1.00 96.69 295 ASN A O 1
ATOM 2348 N N . GLY A 1 296 ? 1.671 -5.961 -24.229 1.00 95.25 296 GLY A N 1
ATOM 2349 C CA . GLY A 1 296 ? 0.491 -5.124 -24.462 1.00 95.25 296 GLY A CA 1
ATOM 2350 C C . GLY A 1 296 ? 0.606 -3.739 -23.832 1.00 95.25 296 GLY A C 1
ATOM 2351 O O . GLY A 1 296 ? 1.683 -3.337 -23.397 1.00 95.25 296 GLY A O 1
ATOM 2352 N N . ALA A 1 297 ? -0.490 -2.980 -23.836 1.00 95.94 297 ALA A N 1
ATOM 2353 C CA . ALA A 1 297 ? -0.512 -1.635 -23.263 1.00 95.94 297 ALA A CA 1
ATOM 2354 C C . ALA A 1 297 ? -0.393 -1.658 -21.732 1.00 95.94 297 ALA A C 1
ATOM 2356 O O . ALA A 1 297 ? -0.870 -2.582 -21.072 1.00 95.94 297 ALA A O 1
ATOM 2357 N N . ILE A 1 298 ? 0.169 -0.591 -21.166 1.00 97.06 298 ILE A N 1
ATOM 2358 C CA . ILE A 1 298 ? 0.039 -0.284 -19.739 1.00 97.06 298 ILE A CA 1
ATOM 2359 C C . ILE A 1 298 ? -0.610 1.093 -19.641 1.00 97.06 298 ILE A C 1
ATOM 2361 O O . ILE A 1 298 ? -0.022 2.098 -20.035 1.00 97.06 298 ILE A O 1
ATOM 2365 N N . GLU A 1 299 ? -1.835 1.143 -19.138 1.00 95.50 299 GLU A N 1
ATOM 2366 C CA . GLU A 1 299 ? -2.634 2.362 -19.019 1.00 95.50 299 GLU A CA 1
ATOM 2367 C C . GLU A 1 299 ? -2.770 2.776 -17.557 1.00 95.50 299 GLU A C 1
ATOM 2369 O O . GLU A 1 299 ? -2.797 1.939 -16.658 1.00 95.50 299 GLU A O 1
ATOM 2374 N N . LYS A 1 300 ? -2.908 4.073 -17.291 1.00 91.00 300 LYS A N 1
ATOM 2375 C CA . LYS A 1 300 ? -3.242 4.553 -15.947 1.00 91.00 300 LYS A CA 1
ATOM 2376 C C . LYS A 1 300 ? -4.746 4.461 -15.723 1.00 91.00 300 LYS A C 1
ATOM 2378 O O . LYS A 1 300 ? -5.523 4.857 -16.585 1.00 91.00 300 LYS A O 1
ATOM 2383 N N . SER A 1 301 ? -5.164 3.989 -14.551 1.00 90.06 301 SER A N 1
ATOM 2384 C CA . SER A 1 301 ? -6.574 4.059 -14.146 1.00 90.06 301 SER A CA 1
ATOM 2385 C C . SER A 1 301 ? -7.008 5.489 -13.811 1.00 90.06 301 SER A C 1
ATOM 2387 O O . SER A 1 301 ? -8.149 5.860 -14.071 1.00 90.06 301 SER A O 1
ATOM 2389 N N . ASP A 1 302 ? -6.093 6.297 -13.268 1.00 86.06 302 ASP A N 1
ATOM 2390 C CA . ASP A 1 302 ? -6.308 7.701 -12.934 1.00 86.06 302 ASP A CA 1
ATOM 2391 C C . ASP A 1 302 ? -5.016 8.532 -13.069 1.00 86.06 302 ASP A C 1
ATOM 2393 O O . ASP A 1 302 ? -3.908 8.003 -13.177 1.00 86.06 302 ASP A O 1
ATOM 2397 N N . ASN A 1 303 ? -5.141 9.862 -13.016 1.00 82.06 303 ASN A N 1
ATOM 2398 C CA . ASN A 1 303 ? -3.997 10.783 -13.114 1.00 82.06 303 ASN A CA 1
ATOM 2399 C C . ASN A 1 303 ? -3.035 10.716 -11.918 1.00 82.06 303 ASN A C 1
ATOM 2401 O O . ASN A 1 303 ? -1.964 11.323 -11.949 1.00 82.06 303 ASN A O 1
ATOM 2405 N N . THR A 1 304 ? -3.418 10.026 -10.846 1.00 80.12 304 THR A N 1
ATOM 2406 C CA . THR A 1 304 ? -2.558 9.805 -9.685 1.00 80.12 304 THR A CA 1
ATOM 2407 C C . THR A 1 304 ? -1.808 8.482 -9.756 1.00 80.12 304 THR A C 1
ATOM 2409 O O . THR A 1 304 ? -0.900 8.280 -8.959 1.00 80.12 304 THR A O 1
ATOM 2412 N N . SER A 1 305 ? -2.133 7.596 -10.694 1.00 86.56 305 SER A N 1
ATOM 2413 C CA . SER A 1 305 ? -1.521 6.280 -10.785 1.00 86.56 305 SER A CA 1
ATOM 2414 C C . SER A 1 305 ? -0.093 6.364 -11.321 1.00 86.56 305 SER A C 1
ATOM 2416 O O . SER A 1 305 ? 0.189 7.094 -12.274 1.00 86.56 305 SER A O 1
ATOM 2418 N N . LEU A 1 306 ? 0.813 5.607 -10.700 1.00 86.69 306 LEU A N 1
ATOM 2419 C CA . LEU A 1 306 ? 2.242 5.603 -11.024 1.00 86.69 306 LEU A CA 1
ATOM 2420 C C . LEU A 1 306 ? 2.800 4.183 -10.925 1.00 86.69 306 LEU A C 1
ATOM 2422 O O . LEU A 1 306 ? 2.739 3.547 -9.874 1.00 86.69 306 LEU A O 1
ATOM 2426 N N . CYS A 1 307 ? 3.362 3.688 -12.023 1.00 91.19 307 CYS A N 1
ATOM 2427 C CA . CYS A 1 307 ? 3.956 2.360 -12.092 1.00 91.19 307 CYS A CA 1
ATOM 2428 C C . CYS A 1 307 ? 5.456 2.467 -12.336 1.00 91.19 307 CYS A C 1
ATOM 2430 O O . CYS A 1 307 ? 5.879 3.137 -13.276 1.00 91.19 307 CYS A O 1
ATOM 2432 N N . VAL A 1 308 ? 6.243 1.781 -11.512 1.00 89.44 308 VAL A N 1
ATOM 2433 C CA . VAL A 1 308 ? 7.662 1.526 -11.763 1.00 89.44 308 VAL A CA 1
ATOM 2434 C C . VAL A 1 308 ? 7.861 0.019 -11.885 1.00 89.44 308 VAL A C 1
ATOM 2436 O O . VAL A 1 308 ? 7.501 -0.733 -10.978 1.00 89.44 308 VAL A O 1
ATOM 2439 N N . LEU A 1 309 ? 8.452 -0.423 -12.989 1.00 93.12 309 LEU A N 1
ATOM 2440 C CA . LEU A 1 309 ? 8.878 -1.800 -13.213 1.00 93.12 309 LEU A CA 1
ATOM 2441 C C . LEU A 1 309 ? 10.402 -1.831 -13.152 1.00 93.12 309 LEU A C 1
ATOM 2443 O O . LEU A 1 309 ? 11.063 -1.203 -13.976 1.00 93.12 309 LEU A O 1
ATOM 2447 N N . TYR A 1 310 ? 10.953 -2.524 -12.159 1.00 90.25 310 TYR A N 1
ATOM 2448 C CA . TYR A 1 310 ? 12.388 -2.573 -11.906 1.00 90.25 310 TYR A CA 1
ATOM 2449 C C . TYR A 1 310 ? 12.939 -3.997 -12.053 1.00 90.25 310 TYR A C 1
ATOM 2451 O O . TYR A 1 310 ? 12.728 -4.845 -11.186 1.00 90.25 310 TYR A O 1
ATOM 2459 N N . ALA A 1 311 ? 13.649 -4.260 -13.149 1.00 90.31 311 ALA A N 1
ATOM 2460 C CA . ALA A 1 311 ? 14.405 -5.489 -13.358 1.00 90.31 311 ALA A CA 1
ATOM 2461 C C . ALA A 1 311 ? 15.759 -5.403 -12.636 1.00 90.31 311 ALA A C 1
ATOM 2463 O O . ALA A 1 311 ? 16.602 -4.577 -12.990 1.00 90.31 311 ALA A O 1
ATOM 2464 N N . ASN A 1 312 ? 15.963 -6.251 -11.623 1.00 83.12 312 ASN A N 1
ATOM 2465 C CA . ASN A 1 312 ? 17.143 -6.203 -10.747 1.00 83.12 312 ASN A CA 1
ATOM 2466 C C . ASN A 1 312 ? 18.273 -7.177 -11.137 1.00 83.12 312 ASN A C 1
ATOM 2468 O O . ASN A 1 312 ? 19.357 -7.111 -10.552 1.00 83.12 312 ASN A O 1
ATOM 2472 N N . LYS A 1 313 ? 18.033 -8.091 -12.086 1.00 85.00 313 LYS A N 1
ATOM 2473 C CA . LYS A 1 313 ? 19.019 -9.073 -12.575 1.00 85.00 313 LYS A CA 1
ATOM 2474 C C . LYS A 1 313 ? 19.076 -9.142 -14.096 1.00 85.00 313 LYS A C 1
ATOM 2476 O O . LYS A 1 313 ? 20.163 -9.208 -14.655 1.00 85.00 313 LYS A O 1
ATOM 2481 N N . GLY A 1 314 ? 17.920 -9.167 -14.744 1.00 83.06 314 GLY A N 1
ATOM 2482 C CA . GLY A 1 314 ? 17.770 -9.333 -16.181 1.00 83.06 314 GLY A CA 1
ATOM 2483 C C . GLY A 1 314 ? 17.361 -8.049 -16.891 1.00 83.06 314 GLY A C 1
ATOM 2484 O O . GLY A 1 314 ? 17.639 -6.937 -16.444 1.00 83.06 314 GLY A O 1
ATOM 2485 N N . LYS A 1 315 ? 16.692 -8.241 -18.024 1.00 91.62 315 LYS A N 1
ATOM 2486 C CA . LYS A 1 315 ? 16.251 -7.195 -18.946 1.00 91.62 315 LYS A CA 1
ATOM 2487 C C . LYS A 1 315 ? 14.751 -6.933 -18.853 1.00 91.62 315 LYS A C 1
ATOM 2489 O O . LYS A 1 315 ? 14.000 -7.708 -18.259 1.00 91.62 315 LYS A O 1
ATOM 2494 N N . ILE A 1 316 ? 14.317 -5.841 -19.466 1.00 95.56 316 ILE A N 1
ATOM 2495 C CA . ILE A 1 316 ? 12.904 -5.579 -19.736 1.00 95.56 316 ILE A CA 1
ATOM 2496 C C . ILE A 1 316 ? 12.695 -5.710 -21.242 1.00 95.56 316 ILE A C 1
ATOM 2498 O O . ILE A 1 316 ? 13.237 -4.922 -22.007 1.00 95.56 316 ILE A O 1
ATOM 2502 N N . VAL A 1 317 ? 11.915 -6.695 -21.674 1.00 96.69 317 VAL A N 1
ATOM 2503 C CA . VAL A 1 317 ? 11.583 -6.905 -23.086 1.00 96.69 317 VAL A CA 1
ATOM 2504 C C . VAL A 1 317 ? 10.193 -6.350 -23.359 1.00 96.69 317 VAL A C 1
ATOM 2506 O O . VAL A 1 317 ? 9.225 -6.678 -22.672 1.00 96.69 317 VAL A O 1
ATOM 2509 N N . THR A 1 318 ? 10.082 -5.517 -24.386 1.00 96.12 318 THR A N 1
ATOM 2510 C CA . THR A 1 318 ? 8.817 -4.942 -24.845 1.00 96.12 318 THR A CA 1
ATOM 2511 C C . THR A 1 318 ? 8.498 -5.459 -26.246 1.00 96.12 318 THR A C 1
ATOM 2513 O O . THR A 1 318 ? 9.307 -5.360 -27.165 1.00 96.12 318 THR A O 1
ATOM 2516 N N . ASN A 1 319 ? 7.314 -6.047 -26.416 1.00 95.81 319 ASN A N 1
ATOM 2517 C CA . ASN A 1 319 ? 6.858 -6.651 -27.672 1.00 95.81 319 ASN A CA 1
ATOM 2518 C C . ASN A 1 319 ? 5.493 -6.088 -28.104 1.00 95.81 319 ASN A C 1
ATOM 2520 O O . ASN A 1 319 ? 4.550 -6.800 -28.468 1.00 95.81 319 ASN A O 1
ATOM 2524 N N . THR A 1 320 ? 5.367 -4.769 -28.044 1.00 94.69 320 THR A N 1
ATOM 2525 C CA . THR A 1 320 ? 4.117 -4.053 -28.298 1.00 94.69 320 THR A CA 1
ATOM 2526 C C . THR A 1 320 ? 4.404 -2.695 -28.927 1.00 94.69 320 THR A C 1
ATOM 2528 O O . THR A 1 320 ? 5.441 -2.099 -28.663 1.00 94.69 320 THR A O 1
ATOM 2531 N N . GLU A 1 321 ? 3.477 -2.219 -29.757 1.00 91.75 321 GLU A N 1
ATOM 2532 C CA . GLU A 1 321 ? 3.476 -0.844 -30.287 1.00 91.75 321 GLU A CA 1
ATOM 2533 C C . GLU A 1 321 ? 2.538 0.073 -29.488 1.00 91.75 321 GLU A C 1
ATOM 2535 O O . GLU A 1 321 ? 2.457 1.280 -29.723 1.00 91.75 321 GLU A O 1
ATOM 2540 N N . LYS A 1 322 ? 1.788 -0.509 -28.545 1.00 95.06 322 LYS A N 1
ATOM 2541 C CA . LYS A 1 322 ? 0.873 0.229 -27.681 1.00 95.06 322 LYS A CA 1
ATOM 2542 C C . LYS A 1 322 ? 1.641 0.996 -26.611 1.00 95.06 322 LYS A 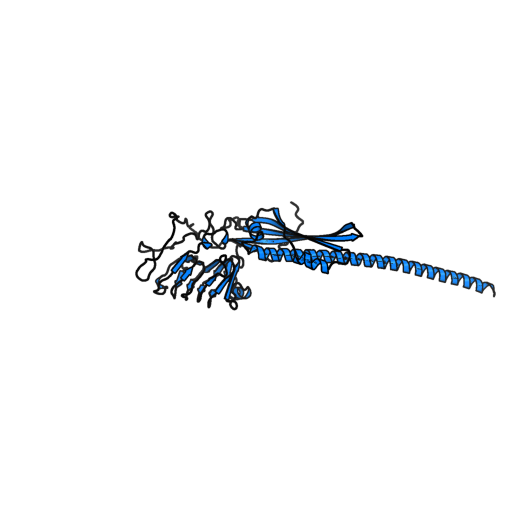C 1
ATOM 2544 O O . LYS A 1 322 ? 2.771 0.668 -26.263 1.00 95.06 322 LYS A O 1
ATOM 2549 N N . GLU A 1 323 ? 0.988 2.019 -26.075 1.00 92.81 323 GLU A N 1
ATOM 2550 C CA . GLU A 1 323 ? 1.575 2.896 -25.070 1.00 92.81 323 GLU A CA 1
ATOM 2551 C C . GLU A 1 323 ? 1.783 2.186 -23.726 1.00 92.81 323 GLU A C 1
ATOM 2553 O O . GLU A 1 323 ? 0.896 1.495 -23.218 1.00 92.81 323 GLU A O 1
ATOM 2558 N N . ILE A 1 324 ? 2.961 2.393 -23.142 1.00 95.25 324 ILE A N 1
ATOM 2559 C CA . ILE A 1 324 ? 3.347 1.911 -21.819 1.00 95.25 324 ILE A CA 1
ATOM 2560 C C . ILE A 1 324 ? 3.473 3.122 -20.888 1.00 95.25 324 ILE A C 1
ATOM 2562 O O . ILE A 1 324 ? 4.438 3.884 -20.962 1.00 95.25 324 ILE A O 1
ATOM 2566 N N . ASN A 1 325 ? 2.498 3.294 -19.996 1.00 92.00 325 ASN A N 1
ATOM 2567 C CA . ASN A 1 325 ? 2.488 4.333 -18.967 1.00 92.00 325 ASN A CA 1
ATOM 2568 C C . ASN A 1 325 ? 3.177 3.847 -17.682 1.00 92.00 325 ASN A C 1
ATOM 2570 O O . ASN A 1 325 ? 2.522 3.581 -16.670 1.00 92.00 325 ASN A O 1
ATOM 2574 N N . ALA A 1 326 ? 4.499 3.688 -17.729 1.00 90.94 326 ALA A N 1
ATOM 2575 C CA . ALA A 1 326 ? 5.301 3.234 -16.595 1.00 90.94 326 ALA A CA 1
ATOM 2576 C C . ALA A 1 326 ? 6.746 3.746 -16.677 1.00 90.94 326 ALA A C 1
ATOM 2578 O O . ALA A 1 326 ? 7.250 4.061 -17.755 1.00 90.94 326 ALA A O 1
ATOM 2579 N N . ALA A 1 327 ? 7.433 3.782 -15.536 1.00 86.50 327 ALA A N 1
ATOM 2580 C CA . ALA A 1 327 ? 8.886 3.860 -15.499 1.00 86.50 327 ALA A CA 1
ATOM 2581 C C . ALA A 1 327 ? 9.481 2.456 -15.647 1.00 86.50 327 ALA A C 1
ATOM 2583 O O . ALA A 1 327 ? 9.166 1.565 -14.858 1.00 86.50 327 ALA A O 1
ATOM 2584 N N . LEU A 1 328 ? 10.349 2.269 -16.636 1.00 89.38 328 LEU A N 1
ATOM 2585 C CA . LEU A 1 328 ? 11.095 1.038 -16.868 1.00 89.38 328 LEU A CA 1
ATOM 2586 C C . LEU A 1 328 ? 12.520 1.227 -16.355 1.00 89.38 328 LEU A C 1
ATOM 2588 O O . LEU A 1 328 ? 13.264 2.067 -16.857 1.00 89.38 328 LEU A O 1
ATOM 2592 N N . ILE A 1 329 ? 12.899 0.458 -15.343 1.00 85.50 329 ILE A N 1
ATOM 2593 C CA . ILE A 1 329 ? 14.234 0.490 -14.755 1.00 85.50 329 ILE A CA 1
ATOM 2594 C C . ILE A 1 329 ? 14.850 -0.893 -14.948 1.00 85.50 329 ILE A C 1
ATOM 2596 O O . ILE A 1 329 ? 14.348 -1.871 -14.411 1.00 85.50 329 ILE A O 1
ATOM 2600 N N . ALA A 1 330 ? 15.944 -0.992 -15.689 1.00 84.88 330 ALA A N 1
ATOM 2601 C CA . ALA A 1 330 ? 16.740 -2.207 -15.803 1.00 84.88 330 ALA A CA 1
ATOM 2602 C C . ALA A 1 330 ? 18.167 -1.874 -15.370 1.00 84.88 330 ALA A C 1
ATOM 2604 O O . ALA A 1 330 ? 18.980 -1.421 -16.168 1.00 84.88 330 ALA A O 1
ATOM 2605 N N . SER A 1 331 ? 18.458 -2.052 -14.084 1.00 76.38 331 SER A N 1
ATOM 2606 C CA . SER A 1 331 ? 19.787 -1.790 -13.531 1.00 76.38 331 SER A CA 1
ATOM 2607 C C . SER A 1 331 ? 20.133 -2.856 -12.506 1.00 76.38 331 SER A C 1
ATOM 2609 O O . SER A 1 331 ? 19.304 -3.241 -11.684 1.00 76.38 331 SER A O 1
ATOM 2611 N N . ASN A 1 332 ? 21.348 -3.380 -12.561 1.00 75.00 332 ASN A N 1
ATOM 2612 C CA . ASN A 1 332 ? 21.769 -4.463 -11.691 1.00 75.00 332 ASN A CA 1
ATOM 2613 C C . ASN A 1 332 ? 23.225 -4.292 -11.245 1.00 75.00 332 ASN A C 1
ATOM 2615 O O . ASN A 1 332 ? 23.969 -3.443 -11.730 1.00 75.00 332 ASN A O 1
ATOM 2619 N N . ARG A 1 333 ? 23.651 -5.118 -10.284 1.00 69.88 333 ARG A N 1
ATOM 2620 C CA . ARG A 1 333 ? 25.016 -5.058 -9.726 1.00 69.88 333 ARG A CA 1
ATOM 2621 C C . ARG A 1 333 ? 26.112 -5.372 -10.748 1.00 69.88 333 ARG A C 1
ATOM 2623 O O . ARG A 1 333 ? 27.254 -4.983 -10.531 1.00 69.88 333 ARG A O 1
ATOM 2630 N N . ASN A 1 334 ? 25.765 -6.081 -11.819 1.00 74.12 334 ASN A N 1
ATOM 2631 C CA . ASN A 1 334 ? 26.690 -6.466 -12.878 1.00 74.12 334 ASN A CA 1
ATOM 2632 C C . ASN A 1 334 ? 26.734 -5.429 -14.009 1.00 74.12 334 ASN A C 1
ATOM 2634 O O . ASN A 1 334 ? 27.508 -5.606 -14.944 1.00 74.12 334 ASN A O 1
ATOM 2638 N N . PHE A 1 335 ? 25.936 -4.360 -13.920 1.00 72.25 335 PHE A N 1
ATOM 2639 C CA . PHE A 1 335 ? 25.800 -3.325 -14.940 1.00 72.25 335 PHE A CA 1
ATOM 2640 C C . PHE A 1 335 ? 25.368 -3.862 -16.313 1.00 72.25 335 PHE A C 1
ATOM 2642 O O . PHE A 1 335 ? 25.827 -3.375 -17.340 1.00 72.25 335 PHE A O 1
ATOM 2649 N N . THR A 1 336 ? 24.511 -4.886 -16.336 1.00 77.94 336 THR A N 1
ATOM 2650 C CA . THR A 1 336 ? 24.019 -5.515 -17.578 1.00 77.94 336 THR A CA 1
ATOM 2651 C C . THR A 1 336 ? 22.536 -5.262 -17.845 1.00 77.94 336 THR A C 1
ATOM 2653 O O . THR A 1 336 ? 21.957 -5.868 -18.746 1.00 77.94 336 THR A O 1
ATOM 2656 N N . GLY A 1 337 ? 21.881 -4.428 -17.036 1.00 77.88 337 GLY A N 1
ATOM 2657 C CA . GLY A 1 337 ? 20.461 -4.147 -17.192 1.00 77.88 337 GLY A CA 1
ATOM 2658 C C . GLY A 1 337 ? 20.183 -3.380 -18.486 1.00 77.88 337 GLY A C 1
ATOM 2659 O O . GLY A 1 337 ? 20.774 -2.330 -18.736 1.00 77.88 337 GLY A O 1
ATOM 2660 N N . THR A 1 338 ? 19.268 -3.900 -19.303 1.00 83.56 338 THR A N 1
ATOM 2661 C CA . THR A 1 338 ? 18.878 -3.288 -20.577 1.00 83.56 338 THR A CA 1
ATOM 2662 C C . THR A 1 338 ? 17.375 -3.399 -20.832 1.00 83.56 338 THR A C 1
ATOM 2664 O O . THR A 1 338 ? 16.679 -4.223 -20.225 1.00 83.56 338 THR A O 1
ATOM 2667 N N . VAL A 1 339 ? 16.874 -2.549 -21.724 1.00 88.50 339 VAL A N 1
ATOM 2668 C CA . VAL A 1 339 ? 15.511 -2.601 -22.257 1.00 88.50 339 VAL A CA 1
ATOM 2669 C C . VAL A 1 339 ? 15.618 -2.982 -23.725 1.00 88.50 339 VAL A C 1
ATOM 2671 O O . VAL A 1 339 ? 16.331 -2.317 -24.468 1.00 88.50 339 VAL A O 1
ATOM 2674 N N . GLU A 1 340 ? 14.895 -4.016 -24.141 1.00 92.19 340 GLU A N 1
ATOM 2675 C CA . GLU A 1 340 ? 14.823 -4.465 -25.533 1.00 92.19 340 GLU A CA 1
ATOM 2676 C C . GLU A 1 340 ? 13.446 -4.132 -26.111 1.00 92.19 340 GLU A C 1
ATOM 2678 O O . GLU A 1 340 ? 12.409 -4.390 -25.486 1.00 92.19 340 GLU A O 1
ATOM 2683 N N . ALA A 1 341 ? 13.426 -3.562 -27.312 1.00 90.25 341 ALA A N 1
ATOM 2684 C CA . ALA A 1 341 ? 12.204 -3.142 -27.981 1.00 90.25 341 ALA A CA 1
ATOM 2685 C C . ALA A 1 341 ? 11.987 -3.922 -29.274 1.00 90.25 341 ALA A C 1
ATOM 2687 O O . ALA A 1 341 ? 12.365 -3.475 -30.349 1.00 90.25 341 ALA A O 1
ATOM 2688 N N . LEU A 1 342 ? 11.311 -5.069 -29.189 1.00 91.88 342 LEU A N 1
ATOM 2689 C CA . LEU A 1 342 ? 11.034 -5.931 -30.347 1.00 91.88 342 LEU A CA 1
ATOM 2690 C C . LEU A 1 342 ? 10.030 -5.309 -31.338 1.00 91.88 342 LEU A C 1
ATOM 2692 O O . LEU A 1 342 ? 9.841 -5.813 -32.444 1.00 91.88 342 LEU A O 1
ATOM 2696 N N . LYS A 1 343 ? 9.360 -4.221 -30.942 1.00 91.12 343 LYS A N 1
ATOM 2697 C CA . LYS A 1 343 ? 8.457 -3.402 -31.765 1.00 91.12 343 LYS A CA 1
ATOM 2698 C C . LYS A 1 343 ? 8.681 -1.913 -31.469 1.00 91.12 343 LYS A C 1
ATOM 2700 O O . LYS A 1 343 ? 9.470 -1.572 -30.592 1.00 91.12 343 LYS A O 1
ATOM 2705 N N . ALA A 1 344 ? 7.979 -1.030 -32.187 1.00 84.81 344 ALA A N 1
ATOM 2706 C CA . ALA A 1 344 ? 8.063 0.417 -31.975 1.00 84.81 344 ALA A CA 1
ATOM 2707 C C . ALA A 1 344 ? 7.686 0.781 -30.529 1.00 84.81 344 ALA A C 1
ATOM 2709 O O . ALA A 1 344 ? 6.522 0.722 -30.137 1.00 84.81 344 ALA A O 1
ATOM 2710 N N . LEU A 1 345 ? 8.685 1.151 -29.733 1.00 85.56 345 LEU A N 1
ATOM 2711 C CA . LEU A 1 345 ? 8.519 1.426 -28.309 1.00 85.56 345 LEU A CA 1
ATOM 2712 C C . LEU A 1 345 ? 7.800 2.758 -28.117 1.00 85.56 345 LEU A C 1
ATOM 2714 O O . LEU A 1 345 ? 8.273 3.782 -28.605 1.00 85.56 345 LEU A O 1
ATOM 2718 N N . LYS A 1 346 ? 6.703 2.766 -27.358 1.00 85.88 346 LYS A N 1
ATOM 2719 C CA . LYS A 1 346 ? 6.007 3.992 -26.955 1.00 85.88 346 LYS A CA 1
ATOM 2720 C C . LYS A 1 346 ? 5.870 4.046 -25.435 1.00 85.88 346 LYS A C 1
ATOM 2722 O O . LYS A 1 346 ? 4.959 3.444 -24.874 1.00 85.88 346 LYS A O 1
ATOM 2727 N N . ILE A 1 347 ? 6.758 4.779 -24.770 1.00 84.88 347 ILE A N 1
ATOM 2728 C CA . ILE A 1 347 ? 6.738 4.970 -23.312 1.00 84.88 347 ILE A CA 1
ATOM 2729 C C . ILE A 1 347 ? 6.244 6.375 -22.983 1.00 84.88 347 ILE A C 1
ATOM 2731 O O . ILE A 1 347 ? 6.722 7.357 -23.548 1.00 84.88 347 ILE A O 1
ATOM 2735 N N . ASN A 1 348 ? 5.332 6.464 -22.022 1.00 81.19 348 ASN A N 1
ATOM 2736 C CA . ASN A 1 348 ? 4.955 7.700 -21.347 1.00 81.19 348 ASN A CA 1
ATOM 2737 C C . ASN A 1 348 ? 5.264 7.539 -19.855 1.00 81.19 348 ASN A C 1
ATOM 2739 O O . ASN A 1 348 ? 4.492 6.962 -19.090 1.00 81.19 348 ASN A O 1
ATOM 2743 N N . GLY A 1 349 ? 6.468 7.931 -19.461 1.00 78.06 349 GLY A N 1
ATOM 2744 C CA . GLY A 1 349 ? 7.040 7.530 -18.189 1.00 78.06 349 GLY A CA 1
ATOM 2745 C C . GLY A 1 349 ? 8.510 7.888 -18.077 1.00 78.06 349 GLY A C 1
ATOM 2746 O O . GLY A 1 349 ? 8.889 9.046 -18.203 1.00 78.06 349 GLY A O 1
ATOM 2747 N N . LEU A 1 350 ? 9.341 6.890 -17.806 1.00 74.50 350 LEU A N 1
ATOM 2748 C CA . LEU A 1 350 ? 10.785 7.047 -17.675 1.00 74.50 350 LEU A CA 1
ATOM 2749 C C . LEU A 1 350 ? 11.482 5.754 -18.100 1.00 74.50 350 LEU A C 1
ATOM 2751 O O . LEU A 1 350 ? 10.926 4.675 -17.923 1.00 74.50 350 LEU A O 1
ATOM 2755 N N . MET A 1 351 ? 12.710 5.849 -18.605 1.00 79.00 351 MET A N 1
ATOM 2756 C CA . MET A 1 351 ? 13.561 4.688 -18.844 1.00 79.00 351 MET A CA 1
ATOM 2757 C C . MET A 1 351 ? 14.929 4.891 -18.187 1.00 79.00 351 MET A C 1
ATOM 2759 O O . MET A 1 351 ? 15.564 5.923 -18.391 1.00 79.00 351 MET A O 1
ATOM 2763 N N . VAL A 1 352 ? 15.373 3.914 -17.397 1.00 75.69 352 VAL A N 1
ATOM 2764 C CA . VAL A 1 352 ? 16.702 3.881 -16.771 1.00 75.69 352 VAL A CA 1
ATOM 2765 C C . VAL A 1 352 ? 17.314 2.518 -17.050 1.00 75.69 352 VAL A C 1
ATOM 2767 O O . VAL A 1 352 ? 16.735 1.501 -16.677 1.00 75.69 352 VAL A O 1
ATOM 2770 N N . VAL A 1 353 ? 18.474 2.490 -17.694 1.00 72.00 353 VAL A N 1
ATOM 2771 C CA . VAL A 1 353 ? 19.181 1.254 -18.047 1.00 72.00 353 VAL A CA 1
ATOM 2772 C C . VAL A 1 353 ? 20.655 1.366 -17.679 1.00 72.00 353 VAL A C 1
ATOM 2774 O O . VAL A 1 353 ? 21.187 2.476 -17.648 1.00 72.00 353 VAL A O 1
ATOM 2777 N N . ASP A 1 354 ? 21.320 0.244 -17.407 1.00 64.75 354 ASP A N 1
ATOM 2778 C CA . ASP A 1 354 ? 22.785 0.241 -17.320 1.00 64.75 354 ASP A CA 1
ATOM 2779 C C . ASP A 1 354 ? 23.402 0.377 -18.717 1.00 64.75 354 ASP A C 1
ATOM 2781 O O . ASP A 1 354 ? 24.335 1.156 -18.903 1.00 64.75 354 ASP A O 1
ATOM 2785 N N . THR A 1 355 ? 22.848 -0.340 -19.702 1.00 65.81 355 THR A N 1
ATOM 2786 C CA . THR A 1 355 ? 23.312 -0.338 -21.095 1.00 65.81 355 THR A CA 1
ATOM 2787 C C . THR A 1 355 ? 22.139 -0.180 -22.056 1.00 65.81 355 THR A C 1
ATOM 2789 O O . THR A 1 355 ? 21.130 -0.884 -21.953 1.00 65.81 355 THR A O 1
ATOM 2792 N N . LEU A 1 356 ? 22.280 0.735 -23.014 1.00 71.12 356 LEU A N 1
ATOM 2793 C CA . LEU A 1 356 ? 21.320 0.930 -24.093 1.00 71.12 356 LEU A CA 1
ATOM 2794 C C . LEU A 1 356 ? 21.765 0.121 -25.320 1.00 71.12 356 LEU A C 1
ATOM 2796 O O . LEU A 1 356 ? 22.626 0.567 -26.070 1.00 71.12 356 LEU A O 1
ATOM 2800 N N . ASP A 1 357 ? 21.195 -1.071 -25.511 1.00 73.38 357 ASP A N 1
ATOM 2801 C CA . ASP A 1 357 ? 21.507 -1.932 -26.658 1.00 73.38 357 ASP A CA 1
ATOM 2802 C C . ASP A 1 357 ? 20.497 -1.719 -27.792 1.00 73.38 357 ASP A C 1
ATOM 2804 O O . ASP A 1 357 ? 19.467 -2.389 -27.877 1.00 73.38 357 ASP A O 1
ATOM 2808 N N . LEU A 1 358 ? 20.791 -0.754 -28.665 1.00 74.81 358 LEU A N 1
ATOM 2809 C CA . LEU A 1 358 ? 19.931 -0.423 -29.804 1.00 74.81 358 LEU A CA 1
ATOM 2810 C C . LEU A 1 358 ? 19.914 -1.513 -30.883 1.00 74.81 358 LEU A C 1
ATOM 2812 O O . LEU A 1 358 ? 18.976 -1.551 -31.671 1.00 74.81 358 LEU A O 1
ATOM 2816 N N . ASN A 1 359 ? 20.885 -2.433 -30.897 1.00 73.38 359 ASN A N 1
ATOM 2817 C CA . ASN A 1 359 ? 20.870 -3.557 -31.840 1.00 73.38 359 ASN A CA 1
ATOM 2818 C C . ASN A 1 359 ? 19.760 -4.562 -31.507 1.00 73.38 359 ASN A C 1
ATOM 2820 O O . ASN A 1 359 ? 19.298 -5.298 -32.375 1.00 73.38 359 ASN A O 1
ATOM 2824 N N . ALA A 1 360 ? 19.319 -4.589 -30.248 1.00 75.44 360 ALA A N 1
ATOM 2825 C CA . ALA A 1 360 ? 18.196 -5.398 -29.797 1.00 75.44 360 ALA A CA 1
ATOM 2826 C C . ALA A 1 360 ? 16.833 -4.703 -30.001 1.00 75.44 360 ALA A C 1
ATOM 2828 O O . ALA A 1 360 ? 15.804 -5.199 -29.529 1.00 75.44 360 ALA A O 1
ATOM 2829 N N . TRP A 1 361 ? 16.808 -3.532 -30.648 1.00 85.31 361 TRP A N 1
ATOM 2830 C CA . TRP A 1 361 ? 15.592 -2.776 -30.934 1.00 85.31 361 TRP A CA 1
ATOM 2831 C C . TRP A 1 361 ? 15.177 -2.979 -32.390 1.00 85.31 361 TRP A C 1
ATOM 2833 O O . TRP A 1 361 ? 16.003 -3.110 -33.288 1.00 85.31 361 TRP A O 1
ATOM 2843 N N . ALA A 1 362 ? 13.871 -3.017 -32.633 1.00 80.44 362 ALA A N 1
ATOM 2844 C CA . ALA A 1 362 ? 13.331 -3.048 -33.980 1.00 80.44 362 ALA A CA 1
ATOM 2845 C C . ALA A 1 362 ? 13.723 -1.772 -34.735 1.00 80.44 362 ALA A C 1
ATOM 2847 O O . ALA A 1 362 ? 13.679 -0.687 -34.170 1.00 80.44 362 ALA A O 1
ATOM 2848 N N . GLU A 1 363 ? 14.019 -1.878 -36.028 1.00 80.94 363 GLU A N 1
ATOM 2849 C CA . GLU A 1 363 ? 14.308 -0.727 -36.895 1.00 80.94 363 GLU A CA 1
ATOM 2850 C C . GLU A 1 363 ? 13.033 0.100 -37.164 1.00 80.94 363 GLU A C 1
ATOM 2852 O O . GLU A 1 363 ? 12.417 0.037 -38.230 1.00 80.94 363 GLU A O 1
ATOM 2857 N N . LYS A 1 364 ? 12.566 0.828 -36.148 1.00 78.56 364 LYS A N 1
ATOM 2858 C CA . LYS A 1 364 ? 11.345 1.641 -36.159 1.00 78.56 364 LYS A CA 1
ATOM 2859 C C . LYS A 1 364 ? 11.559 2.929 -35.365 1.00 78.56 364 LYS A C 1
ATOM 2861 O O . LYS A 1 364 ? 12.520 3.080 -34.621 1.00 78.56 364 LYS A O 1
ATOM 2866 N N . ASP A 1 365 ? 10.618 3.860 -35.483 1.00 74.06 365 ASP A N 1
ATOM 2867 C CA . ASP A 1 365 ? 10.610 5.050 -34.636 1.00 74.06 365 ASP A CA 1
ATOM 2868 C C . ASP A 1 365 ? 10.140 4.704 -33.215 1.00 74.06 365 ASP A C 1
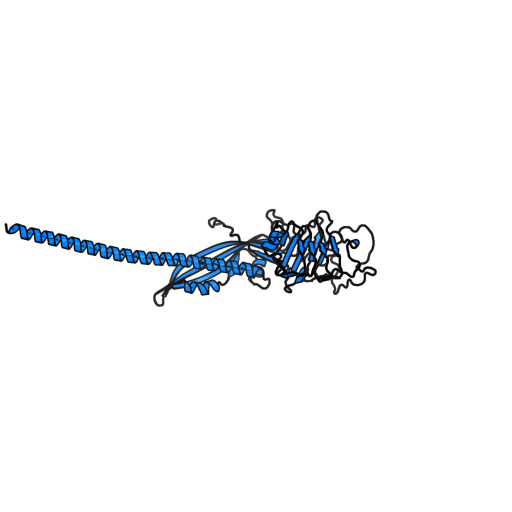ATOM 2870 O O . ASP A 1 365 ? 8.991 4.308 -32.996 1.00 74.06 365 ASP A O 1
ATOM 2874 N N . HIS A 1 366 ? 11.018 4.915 -32.236 1.00 77.38 366 HIS A N 1
ATOM 2875 C CA . HIS A 1 366 ? 10.724 4.766 -30.811 1.00 77.38 366 HIS A CA 1
ATOM 2876 C C . HIS A 1 366 ? 10.424 6.134 -30.185 1.00 77.38 366 HIS A C 1
ATOM 2878 O O . HIS A 1 366 ? 11.055 7.141 -30.502 1.00 77.38 366 HIS A O 1
ATOM 2884 N N . LYS A 1 367 ? 9.448 6.189 -29.277 1.00 75.88 367 LYS A N 1
ATOM 2885 C CA . LYS A 1 367 ? 8.982 7.414 -28.616 1.00 75.88 367 LYS A CA 1
ATOM 2886 C C . LYS A 1 367 ? 9.000 7.229 -27.106 1.00 75.88 367 LYS A C 1
ATOM 2888 O O . LYS A 1 367 ? 8.294 6.378 -26.571 1.00 75.88 367 LYS A O 1
ATOM 2893 N N . ILE A 1 368 ? 9.776 8.058 -26.418 1.00 75.00 368 ILE A N 1
ATOM 2894 C CA . ILE A 1 368 ? 9.857 8.075 -24.956 1.00 75.00 368 ILE A CA 1
ATOM 2895 C C . ILE A 1 368 ? 9.511 9.486 -24.490 1.00 75.00 368 ILE A C 1
ATOM 2897 O O . ILE A 1 368 ? 10.247 10.435 -24.750 1.00 75.00 368 ILE A O 1
ATOM 2901 N N . TYR A 1 369 ? 8.375 9.621 -23.814 1.00 72.88 369 TYR A N 1
ATOM 2902 C CA . TYR A 1 369 ? 7.906 10.866 -23.216 1.00 72.88 369 TYR A CA 1
ATOM 2903 C C . TYR A 1 369 ? 8.147 10.818 -21.712 1.00 72.88 369 TYR A C 1
ATOM 2905 O O . TYR A 1 369 ? 7.744 9.857 -21.059 1.00 72.88 369 TYR A O 1
ATOM 2913 N N . TYR A 1 370 ? 8.798 11.845 -21.162 1.00 70.12 370 TYR A N 1
ATOM 2914 C CA . TYR A 1 370 ? 9.005 11.936 -19.720 1.00 70.12 370 TYR A CA 1
ATOM 2915 C C . TYR A 1 370 ? 7.715 12.356 -19.008 1.00 70.12 370 TYR A C 1
ATOM 2917 O O . TYR A 1 370 ? 7.182 13.439 -19.262 1.00 70.12 370 TYR A O 1
ATOM 2925 N N . ASP A 1 371 ? 7.246 11.529 -18.080 1.00 72.69 371 ASP A N 1
ATOM 2926 C CA . ASP A 1 371 ? 6.073 11.835 -17.265 1.00 72.69 371 ASP A CA 1
ATOM 2927 C C . ASP A 1 371 ? 6.451 12.674 -16.032 1.00 72.69 371 ASP A C 1
ATOM 2929 O O . ASP A 1 371 ? 7.197 12.253 -15.142 1.00 72.69 371 ASP A O 1
ATOM 2933 N N . MET A 1 372 ? 5.877 13.876 -15.944 1.00 69.56 372 MET A N 1
ATOM 2934 C CA . MET A 1 372 ? 6.114 14.818 -14.845 1.00 69.56 372 MET A CA 1
ATOM 2935 C C . MET A 1 372 ? 5.673 14.285 -13.476 1.00 69.56 372 MET A C 1
ATOM 2937 O O . MET A 1 372 ? 6.137 14.797 -12.454 1.00 69.56 372 MET A O 1
ATOM 2941 N N . ALA A 1 373 ? 4.842 13.239 -13.416 1.00 69.12 373 ALA A N 1
ATOM 2942 C CA . ALA A 1 373 ? 4.508 12.572 -12.159 1.00 69.12 373 ALA A CA 1
ATOM 2943 C C . ALA A 1 373 ? 5.750 12.019 -11.430 1.00 69.12 373 ALA A C 1
ATOM 2945 O O . ALA A 1 373 ? 5.772 12.022 -10.203 1.00 69.12 373 ALA A O 1
ATOM 2946 N N . PHE A 1 374 ? 6.818 11.643 -12.151 1.00 67.31 374 PHE A N 1
ATOM 2947 C CA . PHE A 1 374 ? 8.081 11.178 -11.552 1.00 67.31 374 PHE A CA 1
ATOM 2948 C C . PHE A 1 374 ? 8.960 12.308 -10.991 1.00 67.31 374 PHE A C 1
ATOM 2950 O O . PHE A 1 374 ? 9.936 12.039 -10.286 1.00 67.31 374 PHE A O 1
ATOM 2957 N N . LYS A 1 375 ? 8.615 13.575 -11.264 1.00 64.00 375 LYS A N 1
ATOM 2958 C CA . LYS A 1 375 ? 9.256 14.763 -10.672 1.00 64.00 375 LYS A CA 1
ATOM 2959 C C . LYS A 1 375 ? 8.590 15.188 -9.358 1.00 64.00 375 LYS A C 1
ATOM 2961 O O . LYS A 1 375 ? 9.255 15.758 -8.494 1.00 64.00 375 LYS A O 1
ATOM 2966 N N . ASP A 1 376 ? 7.296 14.917 -9.206 1.00 61.81 376 ASP A N 1
ATOM 2967 C CA . ASP A 1 376 ? 6.495 15.358 -8.066 1.00 61.81 376 ASP A CA 1
ATOM 2968 C C . ASP A 1 376 ? 6.721 14.456 -6.842 1.00 61.81 376 ASP A C 1
ATOM 2970 O O . ASP A 1 376 ? 6.131 13.384 -6.685 1.00 61.81 376 ASP A O 1
ATOM 2974 N N . GLY A 1 377 ? 7.591 14.922 -5.947 1.00 60.72 377 GLY A N 1
ATOM 2975 C CA . GLY A 1 377 ? 7.951 14.216 -4.724 1.00 60.72 377 GLY A CA 1
ATOM 2976 C C . GLY A 1 377 ? 6.797 13.952 -3.764 1.00 60.72 377 GLY A C 1
ATOM 2977 O O . GLY A 1 377 ? 6.908 13.071 -2.912 1.00 60.72 377 GLY A O 1
ATOM 2978 N N . GLU A 1 378 ? 5.690 14.690 -3.871 1.00 61.22 378 GLU A N 1
ATOM 2979 C CA . GLU A 1 378 ? 4.536 14.490 -3.002 1.00 61.22 378 GLU A CA 1
ATOM 2980 C C . GLU A 1 378 ? 3.698 13.302 -3.456 1.00 61.22 378 GLU A C 1
ATOM 2982 O O . GLU A 1 378 ? 3.335 12.469 -2.619 1.00 61.22 378 GLU A O 1
ATOM 2987 N N . LYS A 1 379 ? 3.486 13.195 -4.774 1.00 61.22 379 LYS A N 1
ATOM 2988 C CA . LYS A 1 379 ? 2.753 12.111 -5.441 1.00 61.22 379 LYS A CA 1
ATOM 2989 C C . LYS A 1 379 ? 3.469 10.771 -5.412 1.00 61.22 379 LYS A C 1
ATOM 2991 O O . LYS A 1 379 ? 2.869 9.792 -5.813 1.00 61.22 379 LYS A O 1
ATOM 2996 N N . ALA A 1 380 ? 4.711 10.701 -4.950 1.00 64.56 380 ALA A N 1
ATOM 2997 C CA . ALA A 1 380 ? 5.453 9.449 -4.879 1.00 64.56 380 ALA A CA 1
ATOM 2998 C C . ALA A 1 380 ? 5.310 8.713 -3.535 1.00 64.56 380 ALA A C 1
ATOM 3000 O O . ALA A 1 380 ? 5.750 7.569 -3.433 1.00 64.56 380 ALA A O 1
ATOM 3001 N N . ASN A 1 381 ? 4.749 9.327 -2.487 1.00 68.19 381 ASN A N 1
ATOM 3002 C CA . ASN A 1 381 ? 4.747 8.716 -1.151 1.00 68.19 381 ASN A CA 1
ATOM 3003 C C . ASN A 1 381 ? 3.522 7.833 -0.915 1.00 68.19 381 ASN A C 1
ATOM 3005 O O . ASN A 1 381 ? 2.396 8.211 -1.232 1.00 68.19 381 ASN A O 1
ATOM 3009 N N . ARG A 1 382 ? 3.737 6.694 -0.254 1.00 70.69 382 ARG A N 1
ATOM 3010 C CA . ARG A 1 382 ? 2.692 5.763 0.170 1.00 70.69 382 ARG A CA 1
ATOM 3011 C C . ARG A 1 382 ? 2.802 5.455 1.650 1.00 70.69 382 ARG A C 1
ATOM 3013 O O . ARG A 1 382 ? 3.873 5.089 2.128 1.00 70.69 382 ARG A O 1
ATOM 3020 N N . ALA A 1 383 ? 1.681 5.590 2.354 1.00 71.44 383 ALA A N 1
ATOM 3021 C CA . ALA A 1 383 ? 1.542 5.114 3.719 1.00 71.44 383 ALA A CA 1
ATOM 3022 C C . ALA A 1 383 ? 0.985 3.686 3.691 1.00 71.44 383 ALA A C 1
ATOM 3024 O O . ALA A 1 383 ? -0.111 3.442 3.191 1.00 71.44 383 ALA A O 1
ATOM 3025 N N . VAL A 1 384 ? 1.751 2.740 4.224 1.00 70.19 384 VAL A N 1
ATOM 3026 C CA . VAL A 1 384 ? 1.360 1.335 4.348 1.00 70.19 384 VAL A CA 1
ATOM 3027 C C . VAL A 1 384 ? 1.231 1.014 5.826 1.00 70.19 384 VAL A C 1
ATOM 3029 O O . VAL A 1 384 ? 2.186 1.176 6.578 1.00 70.19 384 VAL A O 1
ATOM 3032 N N . ILE A 1 385 ? 0.056 0.554 6.243 1.00 70.31 385 ILE A N 1
ATOM 3033 C CA . ILE A 1 385 ? -0.220 0.174 7.631 1.00 70.31 385 ILE A CA 1
ATOM 3034 C C . ILE A 1 385 ? -0.229 -1.350 7.719 1.00 70.31 385 ILE A C 1
ATOM 3036 O O . ILE A 1 385 ? -0.859 -2.029 6.904 1.00 70.31 385 ILE A O 1
ATOM 3040 N N . SER A 1 386 ? 0.486 -1.885 8.703 1.00 63.03 386 SER A N 1
ATOM 3041 C CA . SER A 1 386 ? 0.523 -3.311 8.993 1.00 63.03 386 SER A CA 1
ATOM 3042 C C . SER A 1 386 ? -0.836 -3.806 9.483 1.00 63.03 386 SER A C 1
ATOM 3044 O O . SER A 1 386 ? -1.510 -3.147 10.271 1.00 63.03 386 SER A O 1
ATOM 3046 N N . LYS A 1 387 ? -1.209 -5.015 9.054 1.00 56.75 387 LYS A N 1
ATOM 3047 C CA . LYS A 1 387 ? -2.365 -5.748 9.598 1.00 56.75 387 LYS A CA 1
ATOM 3048 C C . LYS A 1 387 ? -2.050 -6.476 10.907 1.00 56.75 387 LYS A C 1
ATOM 3050 O O . LYS A 1 387 ? -2.958 -7.003 11.538 1.00 56.75 387 LYS A O 1
ATOM 3055 N N . TRP A 1 388 ? -0.778 -6.535 11.297 1.00 52.59 388 TRP A N 1
ATOM 3056 C CA . TRP A 1 388 ? -0.343 -7.190 12.524 1.00 52.59 388 TRP A CA 1
ATOM 3057 C C . TRP A 1 388 ? -0.380 -6.200 13.684 1.00 52.59 388 TRP A C 1
ATOM 3059 O O . TRP A 1 388 ? 0.202 -5.118 13.596 1.00 52.59 388 TRP A O 1
ATOM 3069 N N . VAL A 1 389 ? -1.056 -6.587 14.766 1.00 52.59 389 VAL A N 1
ATOM 3070 C CA . VAL A 1 389 ? -1.038 -5.847 16.030 1.00 52.59 389 VAL A CA 1
ATOM 3071 C C . VAL A 1 389 ? 0.286 -6.135 16.725 1.00 52.59 389 VAL A C 1
ATOM 3073 O O . VAL A 1 389 ? 0.579 -7.282 17.074 1.00 52.59 389 VAL A O 1
ATOM 3076 N N . THR A 1 390 ? 1.082 -5.098 16.957 1.00 46.97 390 THR A N 1
ATOM 3077 C CA . THR A 1 390 ? 2.325 -5.233 17.717 1.00 46.97 390 THR A CA 1
ATOM 3078 C C . THR A 1 390 ? 1.991 -5.041 19.190 1.00 46.97 390 THR A C 1
ATOM 3080 O O . THR A 1 390 ? 1.825 -3.917 19.661 1.00 46.97 390 THR A O 1
ATOM 3083 N N . TYR A 1 391 ? 1.866 -6.139 19.941 1.00 40.34 391 TYR A N 1
ATOM 3084 C CA . TYR A 1 391 ? 1.625 -6.073 21.383 1.00 40.34 391 TYR A CA 1
ATOM 3085 C C . TYR A 1 391 ? 2.816 -5.410 22.085 1.00 40.34 391 TYR A C 1
ATOM 3087 O O . TYR A 1 391 ? 3.871 -6.021 22.260 1.00 40.34 391 TYR A O 1
ATOM 3095 N N . ARG A 1 392 ? 2.648 -4.167 22.543 1.00 37.94 392 ARG A N 1
ATOM 3096 C CA . ARG A 1 392 ? 3.515 -3.597 23.578 1.00 37.94 392 ARG A CA 1
ATOM 3097 C C . ARG A 1 392 ? 2.856 -3.791 24.931 1.00 37.94 392 ARG A C 1
ATOM 3099 O O . ARG A 1 392 ? 1.722 -3.373 25.139 1.00 37.94 392 ARG A O 1
ATOM 3106 N N . ARG A 1 393 ? 3.576 -4.426 25.860 1.00 30.61 393 ARG A N 1
ATOM 3107 C CA . ARG A 1 393 ? 3.158 -4.504 27.264 1.00 30.61 393 ARG A CA 1
ATOM 3108 C C . ARG A 1 393 ? 3.019 -3.080 27.805 1.00 30.61 393 ARG A C 1
ATOM 3110 O O . ARG A 1 393 ? 3.996 -2.348 27.886 1.00 30.61 393 ARG A O 1
ATOM 3117 N N . THR A 1 394 ? 1.811 -2.715 28.205 1.00 34.03 394 THR A N 1
ATOM 3118 C CA . THR A 1 394 ? 1.409 -1.394 28.713 1.00 34.03 394 THR A CA 1
ATOM 3119 C C . THR A 1 394 ? 1.943 -1.053 30.116 1.00 34.03 394 THR A C 1
ATOM 3121 O O . THR A 1 394 ? 1.491 -0.082 30.714 1.00 34.03 394 THR A O 1
ATOM 3124 N N . ASN A 1 395 ? 2.923 -1.799 30.647 1.00 28.33 395 ASN A N 1
ATOM 3125 C CA . ASN A 1 395 ? 3.387 -1.665 32.036 1.00 28.33 395 ASN A CA 1
ATOM 3126 C C . ASN A 1 395 ? 4.784 -1.051 32.228 1.00 28.33 395 ASN A C 1
ATOM 3128 O O . ASN A 1 395 ? 5.252 -0.999 33.361 1.00 28.33 395 ASN A O 1
ATOM 3132 N N . GLU A 1 396 ? 5.430 -0.520 31.192 1.00 25.45 396 GLU A N 1
ATOM 3133 C CA . GLU A 1 396 ? 6.588 0.362 31.393 1.00 25.45 396 GLU A CA 1
ATOM 3134 C C . GLU A 1 396 ? 6.129 1.817 31.300 1.00 25.45 396 GLU A C 1
ATOM 3136 O O . GLU A 1 396 ? 6.057 2.417 30.228 1.00 25.45 396 GLU A O 1
ATOM 3141 N N . LYS A 1 397 ? 5.762 2.371 32.461 1.00 25.42 397 LYS A N 1
ATOM 3142 C CA . LYS A 1 397 ? 5.797 3.821 32.663 1.00 25.42 397 LYS A CA 1
ATOM 3143 C C . LYS A 1 397 ? 7.261 4.258 32.529 1.00 25.42 397 LYS A C 1
ATOM 3145 O O . LYS A 1 397 ? 8.111 3.671 33.195 1.00 25.42 397 LYS A O 1
ATOM 3150 N N . ILE A 1 398 ? 7.529 5.242 31.669 1.00 33.09 398 ILE A N 1
ATOM 3151 C CA . ILE A 1 398 ? 8.759 6.048 31.742 1.00 33.09 398 ILE A CA 1
ATOM 3152 C C . ILE A 1 398 ? 8.645 6.957 32.961 1.00 33.09 398 ILE A C 1
ATOM 3154 O O . ILE A 1 398 ? 7.532 7.506 33.155 1.00 33.09 398 ILE A O 1
#

Radius of gyration: 34.38 Å; Cα contacts (8 Å, |Δi|>4): 803; chains: 1; bounding box: 92×67×118 Å

Foldseek 3Di:
DPPVVVVVVVVVVVVVVVVVVVVVVVVVVVVVVVVVVVVVVVLVLVQVLLVVLQVLQLVQVVVCLQVQLQDLPHPSVVCLLVDDAFDKDWDDDVVSQVCSVVSDDPQKDKDKTKMKGWHDWDQADPVRHGDQDPSWTKTKIKIKMKMFMWGHDPPDTDTSDIDIDIFIWMKTKAFQARAHPVFGLLPDDPDAQDDDDDDDDDDDALPDRPPPDDDDDDPDDDRPDPPDDDPPPDPDQALEEADEQVVCCVVPCQPPVVQEHEAFEEYEYAAEEERAEEHEYDGEYEYEYCEYEAQYEYHYPDPLGAYEYANAHEEYEYNDPYEHAYEYHFQYPVLQYEYAAQDAAHYQDHYHGSHYDCVSHDNHHHHHHHHCCSRDRSSRIGMHIDPDTDDDDPPDDD

Nearest PDB structures (foldseek):
  7brm-assembly1_A  TM=3.499E-01  e=6.298E+00  Escherichia coli K-12
  2rck-assembly2_B  TM=1.694E-01  e=3.905E+00  Galleria mellonella

Sequence (398 aa):
MKQNKKFKKGSALLITMLVAVSVGTIAVSYFRYSRITAKNQIRTINKDLIREIAQMASDEIFARTCKDAVDIKSKIFWFLKGSAPGTVYRIDTPFTKENSKHFLSEGYSCEVAGRIRIVRFRKTAPNNSKYFGAYEGHGIIAIETKALLYRHTGEKRSVAFSHEIESHFDYFLVSTVCMSEKGSMMTNPLVIRKDREAGNTNVIKSDNAAVLTLHNGMNSFQPVIPDSYVLYDKYSLWSKRNLSIEDLYKYEIIDRKAKTINLNGIVHCKDSVTLEGDYKVAGQGVIIADSFNINGAIEKSDNTSLCVLYANKGKIVTNTEKEINAALIASNRNFTGTVEALKALKINGLMVVDTLDLNAWAEKDHKIYYDMAFKDGEKANRAVISKWVTYRRTNEKI

Secondary structure (DSSP, 8-state):
--THHHHHHHHHHHHHHHHHHHHHHHHHHHHHHHHHHHHHHHHHHHHHHHHHHHHHHHHHHHHHHHHHTS-TTSHHHHHHHT--TT-EEEE--HHHHHHHHHHPPTTEEEEEEEEEEEEEEESB-TTSPBPSSTT-EEEEEEEEEEEEEEEEETTEEEEEEEEEEEEEEEEEEEESS-EETTEETTSS----S---S--------SS--------S----------SS--TT-STT-EEEEEE-HHHHHHTTSEETTTTEEEEEEEEEESS-EEE-S-EEEEEEEEEEES-EEE-S-EEESSTT-EEEEEESSS-EEE--SSEE-SEEEE--TTS---EEESS--EEEEEEEES---GGGS-SS--EEEEPGGGT-TTTTEEEEEEEEE----TT---

pLDDT: mean 75.5, std 19.07, range [25.42, 97.5]

Mean predicted aligned error: 13.76 Å

Solvent-accessible surface area (backbone atoms only — not comparable to full-atom values): 21878 Å² total; per-residue (Å²): 133,76,71,68,61,58,56,56,52,55,53,50,50,50,51,52,50,51,51,52,52,51,52,49,54,50,50,54,49,48,54,52,49,53,54,51,51,53,53,50,49,56,50,50,52,53,56,51,50,42,47,52,51,28,49,51,34,44,52,49,47,49,55,50,48,57,58,34,24,64,34,86,89,30,69,57,22,51,53,65,64,66,61,48,65,72,44,72,45,80,46,83,49,67,70,43,66,61,54,49,62,78,75,49,58,92,56,48,48,75,50,78,50,40,35,40,30,31,69,40,66,35,54,46,40,98,86,66,48,68,46,72,31,96,68,20,32,47,30,32,38,31,45,37,20,40,21,38,34,29,38,52,59,85,93,49,76,42,82,70,48,75,39,76,47,79,46,38,28,45,31,34,35,27,58,52,47,67,26,44,99,89,35,26,66,65,55,83,68,85,65,76,61,75,83,84,82,88,79,98,78,88,36,78,40,89,88,63,46,78,82,69,80,83,81,80,90,75,81,89,75,80,81,86,75,63,100,75,83,62,86,88,74,61,83,83,64,51,67,41,71,79,29,50,65,67,50,35,45,77,69,46,36,41,29,83,86,80,29,31,35,48,33,69,25,30,34,35,32,70,37,67,46,73,44,84,44,61,32,33,30,40,47,38,15,26,45,35,21,30,20,37,38,37,49,33,30,32,41,61,68,47,95,74,34,42,45,33,44,34,14,53,68,34,38,34,41,35,57,26,66,46,52,29,47,32,27,44,32,8,48,33,95,84,53,68,3,21,60,32,24,68,29,39,38,30,35,46,18,48,70,47,41,20,37,88,51,68,86,56,33,43,96,47,72,54,44,79,42,80,42,65,69,59,49,40,62,73,76,30,57,33,48,48,66,51,92,56,73,54,87,71,80,90,79,74,80,130